Protein AF-A0A455UHF4-F1 (afdb_monomer)

Solvent-accessible surface area (backbone atoms only — not comparable to full-atom values): 24591 Å² total; per-residue (Å²): 132,86,75,81,77,56,75,70,40,71,43,61,43,70,38,86,87,79,68,43,75,38,44,49,63,77,21,54,26,53,55,64,52,54,80,26,35,18,30,43,71,61,86,74,72,63,78,77,86,56,79,84,69,34,61,63,68,74,57,66,48,23,40,36,37,40,55,44,65,62,45,60,6,33,71,32,46,48,72,47,43,69,57,44,44,71,47,51,46,34,25,40,30,34,44,32,46,22,26,33,54,59,77,41,60,72,22,78,44,19,40,22,76,48,11,48,25,54,75,34,39,53,67,60,44,47,41,49,31,44,42,52,30,48,74,63,64,27,34,38,30,39,36,41,72,81,42,65,50,19,93,51,76,57,60,55,64,80,81,43,45,76,49,38,34,92,93,44,74,51,102,74,40,68,28,67,24,62,86,38,69,68,49,43,48,53,55,43,52,42,55,46,42,44,43,66,73,55,56,36,26,26,41,34,36,43,52,50,61,68,38,81,60,61,67,52,59,51,53,42,31,45,51,51,59,73,68,49,60,86,78,45,39,71,43,34,32,36,32,42,89,51,37,62,41,88,57,55,35,91,76,44,27,45,22,28,52,33,61,58,52,24,42,26,49,46,32,74,57,58,67,57,52,66,81,79,32,46,74,31,58,75,59,28,68,64,40,46,53,40,20,77,72,23,56,55,60,45,46,52,43,70,44,93,84,74,44,72,32,26,34,76,32,63,86,58,61,54,57,37,28,33,36,38,90,44,45,70,59,77,18,21,75,38,78,75,2,57,33,65,70,73,63,36,55,75,66,60,49,49,53,50,51,51,51,49,50,64,38,77,37,27,31,37,41,28,73,46,54,55,31,51,44,74,58,28,37,47,61,30,37,36,62,58,75,72,58,38,49,51,52,43,52,50,59,44,55,73,41,44,84,38,86,86,25,65,49,70,72,49,38,68,66,44,67,49,26,61,39,67,68,34,47,60,49,33,35,70,71,71,81,57,36,76,36,86,92,16,33,66,44,31,52,48,44,40,50,42,37,52,47,20,62,72,62,44,34,76,69,53,56,77,133

pLDDT: mean 93.7, std 8.87, range [32.31, 98.94]

Nearest PDB structures (foldseek):
  3m07-assembly1_A  TM=9.637E-01  e=1.234E-58  Salmonella enterica subsp. enterica serovar Typhimurium str. LT2
  2by3-assembly1_A  TM=9.388E-01  e=5.970E-48  Deinococcus radiodurans R1 = ATCC 13939 = DSM 20539
  2bhz-assembly1_A  TM=9.294E-01  e=3.246E-46  Deinococcus radiodurans R1 = ATCC 13939 = DSM 20539
  8zqa-assembly1_A  TM=7.742E-01  e=1.595E-21  Rhodothermus profundi
  5e70-assembly2_B  TM=6.806E-01  e=4.808E-19  Escherichia coli O139:H28 str. E24377A

InterPro domains:
  IPR006047 Glycosyl hydrolase family 13, catalytic domain [PF00128] (70-155)
  IPR006047 Glycosyl hydrolase family 13, catalytic domain [SM00642] (40-396)
  IPR012768 Malto-oligosyltrehalose trehalohydrolase [TIGR02402] (11-460)
  IPR017853 Glycoside hydrolase superfamily [SSF51445] (40-455)
  IPR044901 Malto-oligosyltrehalose trehalohydrolase, E-set domain superfamily [G3DSA:1.10.10.760] (381-425)

Organism: NCBI:txid115553

Radius of gyration: 21.78 Å; Cα contacts (8 Å, |Δi|>4): 886; chains: 1; bounding box: 56×55×64 Å

Sequence (463 aa):
MVMALAIATVYSMRDDERGSLVPDPAARAQAGDIDGPSVVIDPNRYVWKNPTWQGRPWHETVLYELHAGALGGFKGVRQHLPYLAELGVTAIELMPVSEFPGARNWGYDGVLPYAVEASYGSPDEMKELIDEAHSHGLMVFLDVVYNHFGPDGNYLANYAGAFFREDLVTPWGPSIDFRQPMVRRYFIDNALMWLEEYRLDGLRFDAVHAISEKDFLIELAETIRARIAPERHIHLVLENEGNTASLLSTDQFTAQWNDDWHNVMHVLLTGEQEGYYSDFVDNATPRLARCLSEGFIFQGDTSRHGHSRGEPSAHLPPTAFVAFLQNHDQTGNRALGERLSVLTDAESLAAATVLLLLSPMVPLLFMGEEWGSKRPFLFFTEHNEELAQAVREGRRAEFADFSAFLDEKSREQIPDPNALTTFEASIPDFDVRETSSYAACLARYRTLLKLRHRHIVPRLKAP

Foldseek 3Di:
DPPPDDFFDFAFDALPVVRDTAEDLQAQAADDALRGTGGHHDLPPADFPCPVQQADDLLQAAEEEDELLLLQALVSLLVCLVVCLLLQGQEYEYQAQAGAGDQDASNLQHRRLNYGHVNRHHPNSLLVSQSSNSVSNHAYEYEGELFAHHPPSHCCCSRPVVQFDPVDADPRGTTGPPVDPVNLVSVLVSLCCCCPSSVHQEYEYPACQSVPPVVSQVCSQQSNLVPDDPSRRYAYEYEYQQQELVQDDPSGHPAYEAVLLQLLLCCVFQVDCPDQNVQCNPPSVVLNVCCLQFPHSQAQDQGPVRGRGHHGRNVDALQNYEHENDELCNQAVDLQQFHSLVRGDPVSVLVVLLCQLQRSYHYYHYPPVQLSFGQGAYRADADDPVVLVVVLVVSLVVCCPPPQNVDPVSSVPRDRRNDPVNSNSNNTDPVCCCPPSRVVSNVSSSVSSVCCSVPNSVVSDDD

Structure (mmCIF, N/CA/C/O backbone):
data_AF-A0A455UHF4-F1
#
_entry.id   AF-A0A455UHF4-F1
#
loop_
_atom_site.group_PDB
_atom_site.id
_atom_site.type_symbol
_atom_site.label_atom_id
_atom_site.label_alt_id
_atom_site.label_comp_id
_atom_site.label_asym_id
_atom_site.label_entity_id
_atom_site.label_seq_id
_atom_site.pdbx_PDB_ins_code
_atom_site.Cartn_x
_atom_site.Cartn_y
_atom_site.Cartn_z
_atom_site.occupancy
_atom_site.B_iso_or_equiv
_atom_site.auth_seq_id
_atom_site.auth_comp_id
_atom_site.auth_asym_id
_atom_site.auth_atom_id
_atom_site.pdbx_PDB_model_num
ATOM 1 N N . MET A 1 1 ? -26.431 0.677 35.133 1.00 33.56 1 MET A N 1
ATOM 2 C CA . MET A 1 1 ? -27.269 -0.029 34.145 1.00 33.56 1 MET A CA 1
ATOM 3 C C . MET A 1 1 ? -26.642 0.262 32.795 1.00 33.56 1 MET A C 1
ATOM 5 O O . MET A 1 1 ? -26.792 1.373 32.314 1.00 33.56 1 MET A O 1
ATOM 9 N N . VAL A 1 2 ? -25.810 -0.644 32.277 1.00 32.31 2 VAL A N 1
ATOM 10 C CA . VAL A 1 2 ? -25.201 -0.463 30.951 1.00 32.31 2 VAL A CA 1
ATOM 11 C C . VAL A 1 2 ? -26.336 -0.660 29.951 1.00 32.31 2 VAL A C 1
ATOM 13 O O . VAL A 1 2 ? -26.818 -1.778 29.791 1.00 32.31 2 VAL A O 1
ATOM 16 N N . MET A 1 3 ? -26.864 0.429 29.388 1.00 39.41 3 MET A N 1
ATOM 17 C CA . MET A 1 3 ? -27.763 0.319 28.242 1.00 39.41 3 MET A CA 1
ATOM 18 C C . MET A 1 3 ? -26.934 -0.260 27.102 1.00 39.41 3 MET A C 1
ATOM 20 O O . MET A 1 3 ? -25.978 0.370 26.663 1.00 39.41 3 MET A O 1
ATOM 24 N N . ALA A 1 4 ? -27.274 -1.466 26.652 1.00 51.09 4 ALA A N 1
ATOM 25 C CA . ALA A 1 4 ? -26.775 -1.960 25.381 1.00 51.09 4 ALA A CA 1
ATOM 26 C C . ALA A 1 4 ? -27.299 -1.009 24.294 1.00 51.09 4 ALA A C 1
ATOM 28 O O . ALA A 1 4 ? -28.510 -0.928 24.078 1.00 51.09 4 ALA A O 1
ATOM 29 N N . LEU A 1 5 ? -26.406 -0.229 23.682 1.00 57.22 5 LEU A N 1
ATOM 30 C CA . LEU A 1 5 ? -26.733 0.551 22.492 1.00 57.22 5 LEU A CA 1
ATOM 31 C C . LEU A 1 5 ? -27.102 -0.430 21.374 1.00 57.22 5 LEU A C 1
ATOM 33 O O . LEU A 1 5 ? -26.476 -1.481 21.232 1.00 57.22 5 LEU A O 1
ATOM 37 N N . ALA A 1 6 ? -28.146 -0.116 20.611 1.00 66.00 6 ALA A N 1
ATOM 38 C CA . ALA A 1 6 ? -28.532 -0.940 19.475 1.00 66.00 6 ALA A CA 1
ATOM 39 C C . ALA A 1 6 ? -27.465 -0.846 18.370 1.00 66.00 6 ALA A C 1
ATOM 41 O O . ALA A 1 6 ? -26.819 0.191 18.205 1.00 66.00 6 ALA A O 1
ATOM 42 N N . ILE A 1 7 ? -27.299 -1.909 17.588 1.00 69.00 7 ILE A N 1
ATOM 43 C CA . ILE A 1 7 ? -26.451 -1.897 16.387 1.00 69.00 7 ILE A CA 1
ATOM 44 C C . ILE A 1 7 ? -26.927 -0.779 15.450 1.00 69.00 7 ILE A C 1
ATOM 46 O O . ILE A 1 7 ? -28.131 -0.530 15.357 1.00 69.00 7 ILE A O 1
ATOM 50 N N . ALA A 1 8 ? -25.989 -0.114 14.772 1.00 75.00 8 ALA A N 1
ATOM 51 C CA . ALA A 1 8 ? -26.231 1.055 13.925 1.00 75.00 8 ALA A CA 1
ATOM 52 C C . ALA A 1 8 ? -26.747 2.301 14.673 1.00 75.00 8 ALA A C 1
ATOM 54 O O . ALA A 1 8 ? -27.220 3.248 14.046 1.00 75.00 8 ALA A O 1
ATOM 55 N N . THR A 1 9 ? -26.638 2.337 16.008 1.00 87.12 9 THR A N 1
ATOM 56 C CA . THR A 1 9 ? -26.816 3.593 16.747 1.00 87.12 9 THR A CA 1
ATOM 57 C C . THR A 1 9 ? -25.676 4.543 16.394 1.00 87.12 9 THR A C 1
ATOM 59 O O . THR A 1 9 ? -24.507 4.162 16.460 1.00 87.12 9 THR A O 1
ATOM 62 N N . VAL A 1 10 ? -26.032 5.776 16.040 1.00 91.75 10 VAL A N 1
ATOM 63 C CA . VAL A 1 10 ? -25.085 6.873 15.826 1.00 91.75 10 VAL A CA 1
ATOM 64 C C . VAL A 1 10 ? -24.741 7.549 17.153 1.00 91.75 10 VAL A C 1
ATOM 66 O O . VAL A 1 10 ? -25.619 7.738 18.001 1.00 91.75 10 VAL A O 1
ATOM 69 N N . TYR A 1 11 ? -23.477 7.911 17.346 1.00 93.38 11 TYR A N 1
ATOM 70 C CA . TYR A 1 11 ? -22.990 8.596 18.541 1.00 93.38 11 TYR A CA 1
ATOM 71 C C . TYR A 1 11 ? -21.862 9.574 18.206 1.00 93.38 11 TYR A C 1
ATOM 73 O O . TYR A 1 11 ? -21.177 9.438 17.201 1.00 93.38 11 TYR A O 1
ATOM 81 N N . SER A 1 12 ? -21.655 10.556 19.077 1.00 91.69 12 SER A N 1
ATOM 82 C CA . SER A 1 12 ? -20.501 11.456 19.027 1.00 91.69 12 SER A CA 1
ATOM 83 C C . SER A 1 12 ? -19.966 11.628 20.440 1.00 91.69 12 SER A C 1
ATOM 85 O O . SER A 1 12 ? -20.729 11.566 21.411 1.00 91.69 12 SER A O 1
ATOM 87 N N . MET A 1 13 ? -18.667 11.868 20.563 1.00 89.00 13 MET A N 1
ATOM 88 C CA . MET A 1 13 ? -18.069 12.296 21.821 1.00 89.00 13 MET A CA 1
ATOM 89 C C . MET A 1 13 ? -18.261 13.804 21.991 1.00 89.00 13 MET A C 1
ATOM 91 O O . MET A 1 13 ? -18.453 14.533 21.018 1.00 89.00 13 MET A O 1
ATOM 95 N N . ARG A 1 14 ? -18.234 14.283 23.235 1.00 85.88 14 ARG A N 1
ATOM 96 C CA . ARG A 1 14 ? -18.214 15.715 23.535 1.00 85.88 14 ARG A CA 1
ATOM 97 C C . ARG A 1 14 ? -16.791 16.097 23.914 1.00 85.88 14 ARG A C 1
ATOM 99 O O . ARG A 1 14 ? -16.235 15.510 24.833 1.00 85.88 14 ARG A O 1
ATOM 106 N N . ASP A 1 15 ? -16.238 17.073 23.209 1.00 82.38 15 ASP A N 1
ATOM 107 C CA . ASP A 1 15 ? -15.027 17.769 23.628 1.00 82.38 15 ASP A CA 1
ATOM 108 C C . ASP A 1 15 ? -15.392 18.645 24.836 1.00 82.38 15 ASP A C 1
ATOM 110 O O . ASP A 1 15 ? -16.191 19.576 24.712 1.00 82.38 15 ASP A O 1
ATOM 114 N N . ASP A 1 16 ? -14.881 18.306 26.020 1.00 76.25 16 ASP A N 1
ATOM 115 C CA . ASP A 1 16 ? -15.231 18.999 27.264 1.00 76.25 16 ASP A CA 1
ATOM 116 C C . ASP A 1 16 ? -14.685 20.436 27.317 1.00 76.25 16 ASP A C 1
ATOM 118 O O . ASP A 1 16 ? -15.274 21.288 27.988 1.00 76.25 16 ASP A O 1
ATOM 122 N N . GLU A 1 17 ? -13.600 20.735 26.595 1.00 76.44 17 GLU A N 1
ATOM 123 C CA . GLU A 1 17 ? -12.999 22.071 26.565 1.00 76.44 17 GLU A CA 1
ATOM 124 C C . GLU A 1 17 ? -13.716 22.989 25.575 1.00 76.44 17 GLU A C 1
ATOM 126 O O . GLU A 1 17 ? -14.029 24.140 25.894 1.00 76.44 17 GLU A O 1
ATOM 131 N N . ARG A 1 18 ? -14.003 22.489 24.368 1.00 79.31 18 ARG A N 1
ATOM 132 C CA . ARG A 1 18 ? -14.620 23.284 23.291 1.00 79.31 18 ARG A CA 1
ATOM 133 C C . ARG A 1 18 ? -16.142 23.173 23.249 1.00 79.31 18 ARG A C 1
ATOM 135 O O . ARG A 1 18 ? -16.806 23.992 22.616 1.00 79.31 18 ARG A O 1
ATOM 142 N N . GLY A 1 19 ? -16.717 22.168 23.905 1.00 81.56 19 GLY A N 1
ATOM 143 C CA . GLY A 1 19 ? -18.151 21.870 23.911 1.00 81.56 19 GLY A CA 1
ATOM 144 C C . GLY A 1 19 ? -18.691 21.292 22.597 1.00 81.56 19 GLY A C 1
ATOM 145 O O . GLY A 1 19 ? -19.886 20.972 22.534 1.00 81.56 19 GLY A O 1
ATOM 146 N N . SER A 1 20 ? -17.846 21.159 21.570 1.00 86.75 20 SER A N 1
ATOM 147 C CA . SER A 1 20 ? -18.175 20.596 20.260 1.00 86.75 20 SER A CA 1
ATOM 148 C C . SER A 1 20 ? -18.386 19.085 20.327 1.00 86.75 20 SER A C 1
ATOM 150 O O . SER A 1 20 ? -17.889 18.400 21.222 1.00 86.75 20 SER A O 1
ATOM 152 N N . LEU A 1 21 ? -19.158 18.565 19.374 1.00 90.81 21 LEU A N 1
ATOM 153 C CA . LEU A 1 21 ? -19.259 17.129 19.148 1.00 90.81 21 LEU A CA 1
ATOM 154 C C . LEU A 1 21 ? -18.143 16.710 18.194 1.00 90.81 21 LEU A C 1
ATOM 156 O O . LEU A 1 21 ? -17.906 17.408 17.213 1.00 90.81 21 LEU A O 1
ATOM 160 N N . VAL A 1 22 ? -17.475 15.604 18.503 1.00 92.00 22 VAL A N 1
ATOM 161 C CA . VAL A 1 22 ? -16.365 15.056 17.715 1.00 92.00 22 VAL A CA 1
ATOM 162 C C . VAL A 1 22 ? -16.565 13.551 17.500 1.00 92.00 22 VAL A C 1
ATOM 164 O O . VAL A 1 22 ? -17.215 12.900 18.335 1.00 92.00 22 VAL A O 1
ATOM 167 N N . PRO A 1 23 ? -16.041 12.979 16.403 1.00 93.62 23 PRO A N 1
ATOM 168 C CA . PRO A 1 23 ? -16.052 11.537 16.188 1.00 93.62 23 PRO A CA 1
ATOM 169 C C . PRO A 1 23 ? -15.206 10.805 17.239 1.00 93.62 23 PRO A C 1
ATOM 171 O O . PRO A 1 23 ? -14.285 11.370 17.833 1.00 93.62 23 PRO A O 1
ATOM 174 N N . ASP A 1 24 ? -15.518 9.530 17.464 1.00 94.56 24 ASP A N 1
ATOM 175 C CA . ASP A 1 24 ? -14.659 8.624 18.227 1.00 94.56 24 ASP A CA 1
ATOM 176 C C . ASP A 1 24 ? -13.390 8.307 17.411 1.00 94.56 24 ASP A C 1
ATOM 178 O O . ASP A 1 24 ? -13.513 7.832 16.281 1.00 94.56 24 ASP A O 1
ATOM 182 N N . PRO A 1 25 ? -12.173 8.534 17.940 1.00 93.75 25 PRO A N 1
ATOM 183 C CA . PRO A 1 25 ? -10.929 8.254 17.222 1.00 93.75 25 PRO A CA 1
ATOM 184 C C . PRO A 1 25 ? -10.786 6.763 16.888 1.00 93.75 25 PRO A C 1
ATOM 186 O O . PRO A 1 25 ? -10.189 6.401 15.879 1.00 93.75 25 PRO A O 1
ATOM 189 N N . ALA A 1 26 ? -11.388 5.891 17.703 1.00 95.56 26 ALA A N 1
ATOM 190 C CA . ALA A 1 26 ? -11.447 4.450 17.495 1.00 95.56 26 ALA A CA 1
ATOM 191 C C . ALA A 1 26 ? -12.802 3.989 16.916 1.00 95.56 26 ALA A C 1
ATOM 193 O O . ALA A 1 26 ? -13.182 2.823 17.083 1.00 95.56 26 ALA A O 1
ATOM 194 N N . ALA A 1 27 ? -13.546 4.884 16.249 1.00 95.81 27 ALA A N 1
ATOM 195 C CA . ALA A 1 27 ? -14.805 4.551 15.589 1.00 95.81 27 ALA A CA 1
ATOM 196 C C . ALA A 1 27 ? -14.632 3.374 14.625 1.00 95.81 27 ALA A C 1
ATOM 198 O O . ALA A 1 27 ? -13.656 3.299 13.887 1.00 95.81 27 ALA A O 1
ATOM 199 N N . ARG A 1 28 ? -15.617 2.471 14.588 1.00 96.50 28 ARG A N 1
ATOM 200 C CA . ARG A 1 28 ? -15.624 1.345 13.636 1.00 96.50 28 ARG A CA 1
ATOM 201 C C . ARG A 1 28 ? -16.236 1.690 12.277 1.00 96.50 28 ARG A C 1
ATOM 203 O O . ARG A 1 28 ? -16.101 0.905 11.344 1.00 96.50 28 ARG A O 1
ATOM 210 N N . ALA A 1 29 ? -16.941 2.814 12.191 1.00 96.88 29 ALA A N 1
ATOM 211 C CA . ALA A 1 29 ? -17.489 3.404 10.972 1.00 96.88 29 ALA A CA 1
ATOM 212 C C . ALA A 1 29 ? -18.003 4.821 11.271 1.00 96.88 29 ALA A C 1
ATOM 214 O O . ALA A 1 29 ? -18.345 5.121 12.423 1.00 96.88 29 ALA A O 1
ATOM 215 N N . GLN A 1 30 ? -18.125 5.645 10.231 1.00 95.88 30 GLN A N 1
ATOM 216 C CA . GLN A 1 30 ? -18.755 6.963 10.282 1.00 95.88 30 GLN A CA 1
ATOM 217 C C . GLN A 1 30 ? -20.118 6.981 9.581 1.00 95.88 30 GLN A C 1
ATOM 219 O O . GLN A 1 30 ? -20.386 6.221 8.648 1.00 95.88 30 GLN A O 1
ATOM 224 N N . ALA A 1 31 ? -21.022 7.827 10.076 1.00 93.19 31 ALA A N 1
ATOM 225 C CA . ALA A 1 31 ? -22.279 8.151 9.417 1.00 93.19 31 ALA A CA 1
ATOM 226 C C . ALA A 1 31 ? -22.108 9.445 8.614 1.00 93.19 31 ALA A C 1
ATOM 228 O O . ALA A 1 31 ? -22.382 10.536 9.116 1.00 93.19 31 ALA A O 1
ATOM 229 N N . GLY A 1 32 ? -21.707 9.305 7.353 1.00 90.06 32 GLY A N 1
ATOM 230 C CA . GLY A 1 32 ? -21.346 10.430 6.494 1.00 90.06 32 GLY A CA 1
ATOM 231 C C . GLY A 1 32 ? -19.836 10.489 6.318 1.00 90.06 32 GLY A C 1
ATOM 232 O O . GLY A 1 32 ? -19.229 9.441 6.152 1.00 90.06 32 GLY A O 1
ATOM 233 N N . ASP A 1 33 ? -19.298 11.703 6.329 1.00 91.19 33 ASP A N 1
ATOM 234 C CA . ASP A 1 33 ? -17.864 12.006 6.225 1.00 91.19 33 ASP A CA 1
ATOM 235 C C . ASP A 1 33 ? -17.240 12.104 7.633 1.00 91.19 33 ASP A C 1
ATOM 237 O O . ASP A 1 33 ? -17.921 11.908 8.648 1.00 91.19 33 ASP A O 1
ATOM 241 N N . ILE A 1 34 ? -15.971 12.483 7.700 1.00 89.69 34 ILE A N 1
ATOM 242 C CA . ILE A 1 34 ? -15.114 12.429 8.877 1.00 89.69 34 ILE A CA 1
ATOM 243 C C . ILE A 1 34 ? -15.636 13.167 10.123 1.00 89.69 34 ILE A C 1
ATOM 245 O O . ILE A 1 34 ? -15.472 12.688 11.246 1.00 89.69 34 ILE A O 1
ATOM 249 N N . ASP A 1 35 ? -16.317 14.301 9.942 1.00 89.81 35 ASP A N 1
ATOM 250 C CA . ASP A 1 35 ? -16.914 15.095 11.032 1.00 89.81 35 ASP A CA 1
ATOM 251 C C . ASP A 1 35 ? -18.269 14.547 11.513 1.00 89.81 35 ASP A C 1
ATOM 253 O O . ASP A 1 35 ? -18.911 15.099 12.417 1.00 89.81 35 ASP A O 1
ATOM 257 N N . GLY A 1 36 ? -18.747 13.485 10.868 1.00 91.38 36 GLY A N 1
ATOM 258 C CA . GLY A 1 36 ? -20.008 12.839 11.162 1.00 91.38 36 GLY A CA 1
ATOM 259 C C . GLY A 1 36 ? -20.035 12.137 12.526 1.00 91.38 36 GLY A C 1
ATOM 260 O O . GLY A 1 36 ? -19.036 12.006 13.237 1.00 91.38 36 GLY A O 1
ATOM 261 N N . PRO A 1 37 ? -21.223 11.679 12.949 1.00 94.19 37 PRO A N 1
ATOM 262 C CA . PRO A 1 37 ? -21.343 10.777 14.081 1.00 94.19 37 PRO A CA 1
ATOM 263 C C . PRO A 1 37 ? -20.761 9.394 13.768 1.00 94.19 37 PRO A C 1
ATOM 265 O O . PRO A 1 37 ? -21.067 8.790 12.741 1.00 94.19 37 PRO A O 1
ATOM 268 N N . SER A 1 38 ? -20.050 8.827 14.733 1.00 96.94 38 SER A N 1
ATOM 269 C CA . SER A 1 38 ? -19.597 7.441 14.714 1.00 96.94 38 SER A CA 1
ATOM 270 C C . SER A 1 38 ? -20.766 6.458 14.795 1.00 96.94 38 SER A C 1
ATOM 272 O O . SER A 1 38 ? -21.815 6.743 15.380 1.00 96.94 38 SER A O 1
ATOM 274 N N . VAL A 1 39 ? -20.584 5.262 14.238 1.00 96.06 39 VAL A N 1
ATOM 275 C CA . VAL A 1 39 ? -21.607 4.209 14.192 1.00 96.06 39 VAL A CA 1
ATOM 276 C C . VAL A 1 39 ? -21.183 3.016 15.043 1.00 96.06 39 VAL A C 1
ATOM 278 O O . VAL A 1 39 ? -20.081 2.488 14.904 1.00 96.06 39 VAL A O 1
ATOM 281 N N . VAL A 1 40 ? -22.086 2.535 15.902 1.00 95.38 40 VAL A N 1
ATOM 282 C CA . VAL A 1 40 ? -21.891 1.269 16.624 1.00 95.38 40 VAL A CA 1
ATOM 283 C C . VAL A 1 40 ? -22.020 0.093 15.650 1.00 95.38 40 VAL A C 1
ATOM 285 O O . VAL A 1 40 ? -23.111 -0.185 15.138 1.00 95.38 40 VAL A O 1
ATOM 288 N N . ILE A 1 41 ? -20.917 -0.624 15.433 1.00 94.81 41 ILE A N 1
ATOM 289 C CA . ILE A 1 41 ? -20.837 -1.814 14.575 1.00 94.81 41 ILE A CA 1
ATOM 290 C C . ILE A 1 41 ? -20.841 -3.086 15.429 1.00 94.81 41 ILE A C 1
ATOM 292 O O . ILE A 1 41 ? -20.127 -3.175 16.426 1.00 94.81 41 ILE A O 1
ATOM 296 N N . ASP A 1 42 ? -21.634 -4.082 15.025 1.00 93.31 42 ASP A N 1
ATOM 297 C CA . ASP A 1 42 ? -21.502 -5.445 15.546 1.00 93.31 42 ASP A CA 1
ATOM 298 C C . ASP A 1 42 ? -20.453 -6.202 14.720 1.00 93.31 42 ASP A C 1
ATOM 300 O O . ASP A 1 42 ? -20.700 -6.484 13.542 1.00 93.31 42 ASP A O 1
ATOM 304 N N . PRO A 1 43 ? -19.298 -6.557 15.310 1.00 92.12 43 PRO A N 1
ATOM 305 C CA . PRO A 1 43 ? -18.221 -7.222 14.586 1.00 92.12 43 PRO A CA 1
ATOM 306 C C . PRO A 1 43 ? -18.624 -8.604 14.046 1.00 92.12 43 PRO A C 1
ATOM 308 O O . PRO A 1 43 ? -18.051 -9.051 13.050 1.00 92.12 43 PRO A O 1
ATOM 311 N N . ASN A 1 44 ? -19.631 -9.252 14.649 1.00 93.06 44 ASN A N 1
ATOM 312 C CA . ASN A 1 44 ? -20.092 -10.601 14.305 1.00 93.06 44 ASN A CA 1
ATOM 313 C C . ASN A 1 44 ? -21.289 -10.619 13.345 1.00 93.06 44 ASN A C 1
ATOM 315 O O . ASN A 1 44 ? -21.817 -11.692 13.046 1.00 93.06 44 ASN A O 1
ATOM 319 N N . ARG A 1 45 ? -21.741 -9.451 12.870 1.00 94.12 45 ARG A N 1
ATOM 320 C CA . ARG A 1 45 ? -22.882 -9.349 11.953 1.00 94.12 45 ARG A CA 1
ATOM 321 C C . ARG A 1 45 ? -22.616 -10.061 10.625 1.00 94.12 45 ARG A C 1
ATOM 323 O O . ARG A 1 45 ? -23.501 -10.749 10.115 1.00 94.12 45 ARG A O 1
ATOM 330 N N . TYR A 1 46 ? -21.419 -9.889 10.066 1.00 97.38 46 TYR A N 1
ATOM 331 C CA . TYR A 1 46 ? -21.016 -10.567 8.839 1.00 97.38 46 TYR A CA 1
ATOM 332 C C . TYR A 1 46 ? -20.707 -12.045 9.103 1.00 97.38 46 TYR A C 1
ATOM 334 O O . TYR A 1 46 ? -19.882 -12.383 9.955 1.00 97.38 46 TYR A O 1
ATOM 342 N N . VAL A 1 47 ? -21.338 -12.938 8.337 1.00 97.69 47 VAL A N 1
ATOM 343 C CA . VAL A 1 47 ? -21.108 -14.385 8.432 1.00 97.69 47 VAL A CA 1
ATOM 344 C C . VAL A 1 47 ? -20.140 -14.826 7.339 1.00 97.69 47 VAL A C 1
ATOM 346 O O . VAL A 1 47 ? -20.512 -14.932 6.171 1.00 97.69 47 VAL A O 1
ATOM 349 N N . TRP A 1 48 ? -18.906 -15.127 7.743 1.00 98.12 48 TRP A N 1
ATOM 350 C CA . TRP A 1 48 ? -17.840 -15.604 6.863 1.00 98.12 48 TRP A CA 1
ATOM 351 C C . TRP A 1 48 ? -18.189 -16.922 6.158 1.00 98.12 48 TRP A C 1
ATOM 353 O O . TRP A 1 48 ? -18.575 -17.904 6.797 1.00 98.12 48 TRP A O 1
ATOM 363 N N . LYS A 1 49 ? -17.986 -16.963 4.839 1.00 98.38 49 LYS A N 1
ATOM 364 C CA . LYS A 1 49 ? -18.249 -18.119 3.968 1.00 98.38 49 LYS A CA 1
ATOM 365 C C . LYS A 1 49 ? -17.029 -19.027 3.826 1.00 98.38 49 LYS A C 1
ATOM 367 O O . LYS A 1 49 ? -17.200 -20.218 3.577 1.00 98.38 49 LYS A O 1
ATOM 372 N N . ASN A 1 50 ? -15.820 -18.504 4.053 1.00 97.81 50 ASN A N 1
ATOM 373 C CA . ASN A 1 50 ? -14.562 -19.256 4.012 1.00 97.81 50 ASN A CA 1
ATOM 374 C C . ASN A 1 50 ? -13.907 -19.348 5.411 1.00 97.81 50 ASN A C 1
ATOM 376 O O . ASN A 1 50 ? -12.841 -18.773 5.661 1.00 97.81 50 ASN A O 1
ATOM 380 N N . PRO A 1 51 ? -14.517 -20.053 6.385 1.00 95.00 51 PRO A N 1
ATOM 381 C CA . PRO A 1 51 ? -14.004 -20.112 7.758 1.00 95.00 51 PRO A CA 1
ATOM 382 C C . PRO A 1 51 ? -12.721 -20.945 7.893 1.00 95.00 51 PRO A C 1
ATOM 384 O O . PRO A 1 51 ? -11.980 -20.771 8.851 1.00 95.00 51 PRO A O 1
ATOM 387 N N . THR A 1 52 ? -12.436 -21.834 6.937 1.00 96.19 52 THR A N 1
ATOM 388 C CA . THR A 1 52 ? -11.241 -22.697 6.944 1.00 96.19 52 THR A CA 1
ATOM 389 C C . THR A 1 52 ? -10.026 -22.063 6.270 1.00 96.19 52 THR A C 1
ATOM 391 O O . THR A 1 52 ? -8.986 -22.710 6.179 1.00 96.19 52 THR A O 1
ATOM 394 N N . TRP A 1 53 ? -10.150 -20.838 5.750 1.00 97.81 53 TRP A N 1
ATOM 395 C CA . TRP A 1 53 ? -9.023 -20.119 5.163 1.00 97.81 53 TRP A CA 1
ATOM 396 C C . TRP A 1 53 ? -7.946 -19.832 6.216 1.00 97.81 53 TRP A C 1
ATOM 398 O O . TRP A 1 53 ? -8.242 -19.317 7.296 1.00 97.81 53 TRP A O 1
ATOM 408 N N . GLN A 1 54 ? -6.700 -20.161 5.875 1.00 97.62 54 GLN A N 1
ATOM 409 C CA . GLN A 1 54 ? -5.526 -20.047 6.745 1.00 97.62 54 GLN A CA 1
ATOM 410 C C . GLN A 1 54 ? -4.454 -19.100 6.181 1.00 97.62 54 GLN A C 1
ATOM 412 O O . GLN A 1 54 ? -3.398 -18.944 6.787 1.00 97.62 54 GLN A O 1
ATOM 417 N N . GLY A 1 55 ? -4.705 -18.441 5.049 1.00 97.44 55 GLY A N 1
ATOM 418 C CA . GLY A 1 55 ? -3.674 -17.723 4.300 1.00 97.44 55 GLY A CA 1
ATOM 419 C C . GLY A 1 55 ? -2.814 -18.663 3.451 1.00 97.44 55 GLY A C 1
ATOM 420 O O . GLY A 1 55 ? -3.092 -19.859 3.327 1.00 97.44 55 GLY A O 1
ATOM 421 N N . ARG A 1 56 ? -1.747 -18.118 2.859 1.00 97.44 56 ARG A N 1
ATOM 422 C CA . ARG A 1 56 ? -0.771 -18.876 2.059 1.00 97.44 56 ARG A CA 1
ATOM 423 C C . ARG A 1 56 ? 0.637 -18.738 2.635 1.00 97.44 56 ARG A C 1
ATOM 425 O O . ARG A 1 56 ? 0.939 -17.712 3.246 1.00 97.44 56 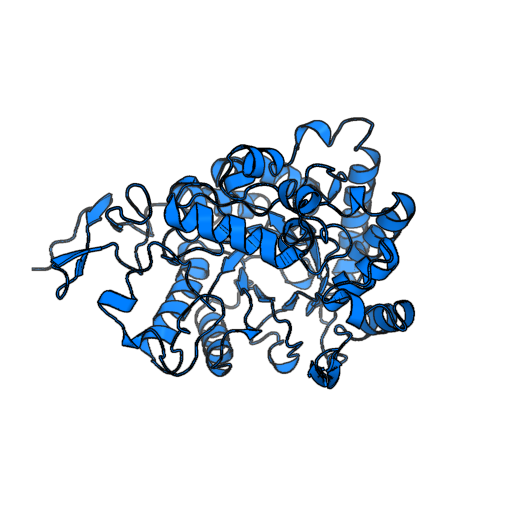ARG A O 1
ATOM 432 N N . PRO A 1 57 ? 1.531 -19.713 2.403 1.00 96.94 57 PRO A N 1
ATOM 433 C CA . PRO A 1 57 ? 2.943 -19.554 2.723 1.00 96.94 57 PRO A CA 1
ATOM 434 C C . PRO A 1 57 ? 3.565 -18.348 2.003 1.00 96.94 57 PRO A C 1
ATOM 436 O O . PRO A 1 57 ? 3.342 -18.150 0.810 1.00 96.94 57 PRO A O 1
ATOM 439 N N . TRP A 1 58 ? 4.411 -17.588 2.706 1.00 97.56 58 TRP A N 1
ATOM 440 C CA . TRP A 1 58 ? 4.986 -16.332 2.200 1.00 97.56 58 TRP A CA 1
ATOM 441 C C . TRP A 1 58 ? 5.779 -16.475 0.891 1.00 97.56 58 TRP A C 1
ATOM 443 O O . TRP A 1 58 ? 5.737 -15.614 0.020 1.00 97.56 58 TRP A O 1
ATOM 453 N N . HIS A 1 59 ? 6.490 -17.588 0.711 1.00 97.06 59 HIS A N 1
ATOM 454 C CA . HIS A 1 59 ? 7.318 -17.811 -0.478 1.00 97.06 59 HIS A CA 1
ATOM 455 C C . HIS A 1 59 ? 6.505 -17.987 -1.780 1.00 97.06 59 HIS A C 1
ATOM 457 O O . HIS A 1 59 ? 7.094 -18.025 -2.861 1.00 97.06 59 HIS A O 1
ATOM 463 N N . GLU A 1 60 ? 5.175 -18.121 -1.697 1.00 97.69 60 GLU A N 1
ATOM 464 C CA . GLU A 1 60 ? 4.277 -18.147 -2.860 1.00 97.69 60 GLU A CA 1
ATOM 465 C C . GLU A 1 60 ? 3.841 -16.746 -3.314 1.00 97.69 60 GLU A C 1
ATOM 467 O O . GLU A 1 60 ? 3.243 -16.623 -4.383 1.00 97.69 60 GLU A O 1
ATOM 472 N N . THR A 1 61 ? 4.128 -15.705 -2.524 1.00 98.69 61 THR A N 1
ATOM 473 C CA . THR A 1 61 ? 3.552 -14.374 -2.707 1.00 98.69 61 THR A CA 1
ATOM 474 C C . THR A 1 61 ? 3.937 -13.730 -4.045 1.00 98.69 61 THR A C 1
ATOM 476 O O . THR A 1 61 ? 5.106 -13.664 -4.439 1.00 98.69 61 THR A O 1
ATOM 479 N N . VAL A 1 62 ? 2.911 -13.209 -4.714 1.00 98.88 62 VAL A N 1
ATOM 480 C CA . VAL A 1 62 ? 2.946 -12.189 -5.763 1.00 98.88 62 VAL A CA 1
ATOM 481 C C . VAL A 1 62 ? 1.907 -11.142 -5.364 1.00 98.88 62 VAL A C 1
ATOM 483 O O . VAL A 1 62 ? 0.710 -11.457 -5.370 1.00 98.88 62 VAL A O 1
ATOM 486 N N . LEU A 1 63 ? 2.369 -9.948 -4.986 1.00 98.94 63 LEU A N 1
ATOM 487 C CA . LEU A 1 63 ? 1.527 -8.832 -4.550 1.00 98.94 63 LEU A CA 1
ATOM 488 C C . LEU A 1 63 ? 0.968 -8.081 -5.761 1.00 98.94 63 LEU A C 1
ATOM 490 O O . LEU A 1 63 ? 1.640 -7.926 -6.784 1.00 98.94 63 LEU A O 1
ATOM 494 N N . TYR A 1 64 ? -0.262 -7.604 -5.623 1.00 98.94 64 TYR A N 1
ATOM 495 C CA . TYR A 1 64 ? -0.910 -6.702 -6.562 1.00 98.94 64 TYR A CA 1
ATOM 496 C C . TYR A 1 64 ? -1.488 -5.524 -5.783 1.00 98.94 64 TYR A C 1
ATOM 498 O O . TYR A 1 64 ? -2.528 -5.653 -5.135 1.00 98.94 64 TYR A O 1
ATOM 506 N N . GLU A 1 65 ? -0.787 -4.400 -5.821 1.00 98.94 65 GLU A N 1
ATOM 507 C CA . GLU A 1 65 ? -1.194 -3.167 -5.165 1.00 98.94 65 GLU A CA 1
ATOM 508 C C . GLU A 1 65 ? -2.306 -2.476 -5.960 1.00 98.94 65 GLU A C 1
ATOM 510 O O . GLU A 1 65 ? -2.224 -2.317 -7.187 1.00 98.94 65 GLU A O 1
ATOM 515 N N . LEU A 1 66 ? -3.362 -2.062 -5.259 1.00 98.81 66 LEU A N 1
ATOM 516 C CA . LEU A 1 66 ? -4.507 -1.394 -5.860 1.00 98.81 66 LEU A CA 1
ATOM 517 C C . LEU A 1 66 ? -5.135 -0.343 -4.941 1.00 98.81 66 LEU A C 1
ATOM 519 O O . LEU A 1 66 ? -5.091 -0.435 -3.716 1.00 98.81 66 LEU A O 1
ATOM 523 N N . HIS A 1 67 ? -5.794 0.627 -5.571 1.00 98.81 67 HIS A N 1
ATOM 524 C CA . HIS A 1 67 ? -6.518 1.694 -4.895 1.00 98.81 67 HIS A CA 1
ATOM 525 C C . HIS A 1 67 ? -8.030 1.432 -4.937 1.00 98.81 67 HIS A C 1
ATOM 527 O O . HIS A 1 67 ? -8.636 1.455 -6.014 1.00 98.81 67 HIS A O 1
ATOM 533 N N . ALA A 1 68 ? -8.658 1.202 -3.779 1.00 98.62 68 ALA A N 1
ATOM 534 C CA . ALA A 1 68 ? -10.069 0.814 -3.708 1.00 98.62 68 ALA A CA 1
ATOM 535 C C . ALA A 1 68 ? -10.999 1.854 -4.357 1.00 98.62 68 ALA A C 1
ATOM 537 O O . ALA A 1 68 ? -11.816 1.494 -5.205 1.00 98.62 68 ALA A O 1
ATOM 538 N N . GLY A 1 69 ? -10.827 3.145 -4.053 1.00 98.19 69 GLY A N 1
ATOM 539 C CA . GLY A 1 69 ? -11.650 4.213 -4.631 1.00 98.19 69 GLY A CA 1
ATOM 540 C C . GLY A 1 69 ? -11.565 4.291 -6.159 1.00 98.19 69 GLY A C 1
ATOM 541 O O . GLY A 1 69 ? -12.580 4.441 -6.835 1.00 98.19 69 GLY A O 1
ATOM 542 N N . ALA A 1 70 ? -10.374 4.077 -6.727 1.00 98.12 70 ALA A N 1
ATOM 543 C CA . ALA A 1 70 ? -10.154 4.144 -8.177 1.00 98.12 70 ALA A CA 1
ATOM 544 C C . ALA A 1 70 ? -10.760 2.937 -8.906 1.00 98.12 70 ALA A C 1
ATOM 546 O O . ALA A 1 70 ? -11.024 3.011 -10.104 1.00 98.12 70 ALA A O 1
ATOM 547 N N . LEU A 1 71 ? -11.005 1.838 -8.187 1.00 98.25 71 LEU A N 1
ATOM 548 C CA . LEU A 1 71 ? -11.706 0.666 -8.701 1.00 98.25 71 LEU A CA 1
ATOM 549 C C . LEU A 1 71 ? -13.200 0.664 -8.357 1.00 98.25 71 LEU A C 1
ATOM 551 O O . LEU A 1 71 ? -13.869 -0.316 -8.659 1.00 98.25 71 LEU A O 1
ATOM 555 N N . GLY A 1 72 ? -13.745 1.741 -7.778 1.00 97.94 72 GLY A N 1
ATOM 556 C CA . GLY A 1 72 ? -15.168 1.848 -7.434 1.00 97.94 72 GLY A CA 1
ATOM 557 C C . GLY A 1 72 ? -15.532 1.258 -6.067 1.00 97.94 72 GLY A C 1
ATOM 558 O O . GLY A 1 72 ? -16.601 0.660 -5.919 1.00 97.94 72 GLY A O 1
ATOM 559 N N . GLY A 1 73 ? -14.638 1.391 -5.085 1.00 98.56 73 GLY A N 1
ATOM 560 C CA . GLY A 1 73 ? -14.820 0.915 -3.714 1.00 98.56 73 GLY A CA 1
ATOM 561 C C . GLY A 1 73 ? -14.675 -0.602 -3.576 1.00 98.56 73 GLY A C 1
ATOM 562 O O . GLY A 1 73 ? -14.298 -1.306 -4.519 1.00 98.56 73 GLY A O 1
ATOM 563 N N . PHE A 1 74 ? -15.013 -1.145 -2.405 1.00 98.81 74 PHE A N 1
ATOM 564 C CA . PHE A 1 74 ? -14.821 -2.571 -2.099 1.00 98.81 74 PHE A CA 1
ATOM 565 C C . PHE A 1 74 ? -15.574 -3.486 -3.069 1.00 98.81 74 PHE A C 1
ATOM 567 O O . PHE A 1 74 ? -15.039 -4.489 -3.549 1.00 98.81 74 PHE A O 1
ATOM 574 N N . LYS A 1 75 ? -16.799 -3.100 -3.442 1.00 98.50 75 LYS A N 1
ATOM 575 C CA . LYS A 1 75 ? -17.605 -3.820 -4.436 1.00 98.50 75 LYS A CA 1
ATOM 576 C C . LYS A 1 75 ? -16.955 -3.830 -5.819 1.00 98.50 75 LYS A C 1
ATOM 578 O O . LYS A 1 75 ? -17.122 -4.803 -6.553 1.00 98.50 75 LYS A O 1
ATOM 583 N N . GLY A 1 76 ? -16.283 -2.748 -6.191 1.00 98.38 76 GLY A N 1
ATOM 584 C CA . GLY A 1 76 ? -15.587 -2.631 -7.460 1.00 98.38 76 GLY A CA 1
ATOM 585 C C . GLY A 1 76 ? -14.338 -3.508 -7.505 1.00 98.38 76 GLY A C 1
ATOM 586 O O . GLY A 1 76 ? -14.230 -4.360 -8.385 1.00 98.38 76 GLY A O 1
ATOM 587 N N . VAL A 1 77 ? -13.484 -3.440 -6.476 1.00 98.75 77 VAL A N 1
ATOM 588 C CA . VAL A 1 77 ? -12.322 -4.343 -6.319 1.00 98.75 77 VAL A CA 1
ATOM 589 C C . VAL A 1 77 ? -12.746 -5.811 -6.424 1.00 98.75 77 VAL A C 1
ATOM 591 O O . VAL A 1 77 ? -12.127 -6.595 -7.146 1.00 98.75 77 VAL A O 1
ATOM 594 N N . ARG A 1 78 ? -13.853 -6.178 -5.768 1.00 98.50 78 ARG A N 1
ATOM 595 C CA . ARG A 1 78 ? -14.388 -7.545 -5.760 1.00 98.50 78 ARG A CA 1
ATOM 596 C C . ARG A 1 78 ? -14.660 -8.093 -7.166 1.00 98.50 78 ARG A C 1
ATOM 598 O O . ARG A 1 78 ? -14.409 -9.265 -7.426 1.00 98.50 78 ARG A O 1
ATOM 605 N N . GLN A 1 79 ? -15.104 -7.247 -8.099 1.00 98.06 79 GLN A N 1
ATOM 606 C CA . GLN A 1 79 ? -15.377 -7.651 -9.486 1.00 98.06 79 GLN A CA 1
ATOM 607 C C . GLN A 1 79 ? -14.111 -8.060 -10.252 1.00 98.06 79 GLN A C 1
ATOM 609 O O . GLN A 1 79 ? -14.200 -8.812 -11.223 1.00 98.06 79 GLN A O 1
ATOM 614 N N . HIS A 1 80 ? -12.935 -7.610 -9.809 1.00 98.12 80 HIS A N 1
ATOM 615 C CA . HIS A 1 80 ? -11.656 -7.916 -10.445 1.00 98.12 80 HIS A CA 1
ATOM 616 C C . HIS A 1 80 ? -10.968 -9.163 -9.870 1.00 98.12 80 HIS A C 1
ATOM 618 O O . HIS A 1 80 ? -10.059 -9.691 -10.513 1.00 98.12 80 HIS A O 1
ATOM 624 N N . LEU A 1 81 ? -11.406 -9.692 -8.720 1.00 98.75 81 LEU A N 1
ATOM 625 C CA . LEU A 1 81 ? -10.765 -10.842 -8.064 1.00 98.75 81 LEU A CA 1
ATOM 626 C C . LEU A 1 81 ? -10.632 -12.088 -8.958 1.00 98.75 81 LEU A C 1
ATOM 628 O O . LEU A 1 81 ? -9.540 -12.663 -8.979 1.00 98.75 81 LEU A O 1
ATOM 632 N N . PRO A 1 82 ? -11.652 -12.501 -9.748 1.00 98.50 82 PRO A N 1
ATOM 633 C CA . PRO A 1 82 ? -11.500 -13.658 -10.630 1.00 98.50 82 PRO A CA 1
ATOM 634 C C . PRO A 1 82 ? -10.392 -13.457 -11.669 1.00 98.50 82 PRO A C 1
ATOM 636 O O . PRO A 1 82 ? -9.616 -14.373 -11.938 1.00 98.50 82 PRO A O 1
ATOM 639 N N . TYR A 1 83 ? -10.291 -12.244 -12.221 1.00 98.00 83 TYR A N 1
ATOM 640 C CA . TYR A 1 83 ? -9.254 -11.882 -13.184 1.00 98.00 83 TYR A CA 1
ATOM 641 C C . TYR A 1 83 ? -7.861 -11.894 -12.545 1.00 98.00 83 TYR A C 1
ATOM 643 O O . TYR A 1 83 ? -6.933 -12.456 -13.122 1.00 98.00 83 TYR A O 1
ATOM 651 N N . LEU A 1 84 ? -7.716 -11.319 -11.349 1.00 98.62 84 LEU A N 1
ATOM 652 C CA . LEU A 1 84 ? -6.443 -11.282 -10.624 1.00 98.62 84 LEU A CA 1
ATOM 653 C C . LEU A 1 84 ? -5.960 -12.701 -10.277 1.00 98.62 84 LEU A C 1
ATOM 655 O O . LEU A 1 84 ? -4.801 -13.050 -10.518 1.00 98.62 84 LEU A O 1
ATOM 659 N N . ALA A 1 85 ? -6.862 -13.570 -9.818 1.00 98.69 85 ALA A N 1
ATOM 660 C CA . ALA A 1 85 ? -6.543 -14.977 -9.591 1.00 98.69 85 ALA A CA 1
ATOM 661 C C . ALA A 1 85 ? -6.109 -15.694 -10.887 1.00 98.69 85 ALA A C 1
ATOM 663 O O . ALA A 1 85 ? -5.137 -16.451 -10.879 1.00 98.69 85 ALA A O 1
ATOM 664 N N . GLU A 1 86 ? -6.777 -15.435 -12.019 1.00 98.19 86 GLU A N 1
ATOM 665 C CA . GLU A 1 86 ? -6.404 -16.004 -13.325 1.00 98.19 86 GLU A CA 1
ATOM 666 C C . GLU A 1 86 ? -5.052 -15.481 -13.841 1.00 98.19 86 GLU A C 1
ATOM 668 O O . GLU A 1 86 ? -4.274 -16.238 -14.434 1.00 98.19 86 GLU A O 1
ATOM 673 N N . LEU A 1 87 ? -4.753 -14.197 -13.615 1.00 98.56 87 LEU A N 1
ATOM 674 C CA . LEU A 1 87 ? -3.470 -13.577 -13.954 1.00 98.56 87 LEU A CA 1
ATOM 675 C C . LEU A 1 87 ? -2.308 -14.326 -13.284 1.00 98.56 87 LEU A C 1
ATOM 677 O O . LEU A 1 87 ? -1.254 -14.507 -13.899 1.00 98.56 87 LEU A O 1
ATOM 681 N N . GLY A 1 88 ? -2.539 -14.826 -12.068 1.00 98.62 88 GLY A N 1
ATOM 682 C CA . GLY A 1 88 ? -1.573 -15.576 -11.274 1.00 98.62 88 GLY A CA 1
ATOM 683 C C . GLY A 1 88 ? -0.962 -14.761 -10.139 1.00 98.62 88 GLY A C 1
ATOM 684 O O . GLY A 1 88 ? 0.099 -15.144 -9.643 1.00 98.62 88 GLY A O 1
ATOM 685 N N . VAL A 1 89 ? -1.594 -13.656 -9.731 1.00 98.75 89 VAL A N 1
ATOM 686 C CA . VAL A 1 89 ? -1.261 -13.019 -8.451 1.00 98.75 89 VAL A CA 1
ATOM 687 C C . VAL A 1 89 ? -1.816 -13.868 -7.308 1.00 98.75 89 VAL A C 1
ATOM 689 O O . VAL A 1 89 ? -2.734 -14.667 -7.504 1.00 98.75 89 VAL A O 1
ATOM 692 N N . THR A 1 90 ? -1.238 -13.745 -6.118 1.00 98.88 90 THR A N 1
ATOM 693 C CA . THR A 1 90 ? -1.646 -14.554 -4.953 1.00 98.88 90 THR A CA 1
ATOM 694 C C . THR A 1 90 ? -2.052 -13.706 -3.761 1.00 98.88 90 THR A C 1
ATOM 696 O O . THR A 1 90 ? -2.502 -14.257 -2.758 1.00 98.88 90 THR A O 1
ATOM 699 N N . ALA A 1 91 ? -1.848 -12.395 -3.844 1.00 98.94 91 ALA A N 1
ATOM 700 C CA . ALA A 1 91 ? -2.183 -11.435 -2.816 1.00 98.94 91 ALA A CA 1
ATOM 701 C C . ALA A 1 91 ? -2.582 -10.108 -3.466 1.00 98.94 91 ALA A C 1
ATOM 703 O O . ALA A 1 91 ? -1.904 -9.658 -4.390 1.00 98.94 91 ALA A O 1
ATOM 704 N N . ILE A 1 92 ? -3.655 -9.492 -2.982 1.00 98.94 92 ILE A N 1
ATOM 705 C CA . ILE A 1 92 ? -3.923 -8.074 -3.232 1.00 98.94 92 ILE A CA 1
ATOM 706 C C . ILE A 1 92 ? -3.408 -7.261 -2.046 1.00 98.94 92 ILE A C 1
ATOM 708 O O . ILE A 1 92 ? -3.519 -7.709 -0.905 1.00 98.94 92 ILE A O 1
ATOM 712 N N . GLU A 1 93 ? -2.855 -6.089 -2.320 1.00 98.94 93 GLU A N 1
ATOM 713 C CA . GLU A 1 93 ? -2.459 -5.106 -1.316 1.00 98.94 93 GLU A CA 1
ATOM 714 C C . GLU A 1 93 ? -3.320 -3.862 -1.513 1.00 98.94 93 GLU A C 1
ATOM 716 O O . GLU A 1 93 ? -3.254 -3.197 -2.547 1.00 98.94 93 GLU A O 1
ATOM 721 N N . LEU A 1 94 ? -4.219 -3.622 -0.563 1.00 98.94 94 LEU A N 1
ATOM 722 C CA . LEU A 1 94 ? -5.060 -2.437 -0.561 1.00 98.94 94 LEU A CA 1
ATOM 723 C C . LEU A 1 94 ? -4.232 -1.271 -0.028 1.00 98.94 94 LEU A C 1
ATOM 725 O O . LEU A 1 94 ? -3.723 -1.360 1.091 1.00 98.94 94 LEU A O 1
ATOM 729 N N . MET A 1 95 ? -4.165 -0.181 -0.796 1.00 98.94 95 MET A N 1
ATOM 730 C CA . MET A 1 95 ? -3.787 1.132 -0.258 1.00 98.94 95 MET A CA 1
ATOM 731 C C . MET A 1 95 ? -4.679 1.494 0.949 1.00 98.94 95 MET A C 1
ATOM 733 O O . MET A 1 95 ? -5.756 0.894 1.095 1.00 98.94 95 MET A O 1
ATOM 737 N N . PRO A 1 96 ? -4.273 2.444 1.815 1.00 98.81 96 PRO A N 1
ATOM 738 C CA . PRO A 1 96 ? -4.949 2.657 3.085 1.00 98.81 96 PRO A CA 1
ATOM 739 C C . PRO A 1 96 ? -6.443 2.950 2.923 1.00 98.81 96 PRO A C 1
ATOM 741 O O . PRO A 1 96 ? -6.879 3.664 2.021 1.00 98.81 96 PRO A O 1
ATOM 744 N N . VAL A 1 97 ? -7.235 2.367 3.823 1.00 98.56 97 VAL A N 1
ATOM 745 C CA . VAL A 1 97 ? -8.704 2.473 3.815 1.00 98.56 97 VAL A CA 1
ATOM 746 C C . VAL A 1 97 ? -9.242 3.163 5.061 1.00 98.56 97 VAL A C 1
ATOM 748 O O . VAL A 1 97 ? -10.443 3.123 5.281 1.00 98.56 97 VAL A O 1
ATOM 751 N N . SER A 1 98 ? -8.374 3.723 5.901 1.00 98.00 98 SER A N 1
ATOM 752 C CA . SER A 1 98 ? -8.781 4.498 7.075 1.00 98.00 98 SER A CA 1
ATOM 753 C C . SER A 1 98 ? -9.607 5.707 6.641 1.00 98.00 98 SER A C 1
ATOM 755 O O . SER A 1 98 ? -9.225 6.358 5.672 1.00 98.00 98 SER A O 1
ATOM 757 N N . GLU A 1 99 ? -10.678 6.031 7.368 1.00 97.56 99 GLU A N 1
ATOM 758 C CA . GLU A 1 99 ? -11.511 7.207 7.070 1.00 97.56 99 GLU A CA 1
ATOM 759 C C . GLU A 1 99 ? -10.656 8.480 6.984 1.00 97.56 99 GLU A C 1
ATOM 761 O O . GLU A 1 99 ? -9.883 8.793 7.909 1.00 97.56 99 GLU A O 1
ATOM 766 N N . PHE A 1 100 ? -10.822 9.203 5.881 1.00 95.94 100 PHE A N 1
ATOM 767 C CA . PHE A 1 100 ? -10.176 10.477 5.589 1.00 95.94 100 PHE A CA 1
ATOM 768 C C . PHE A 1 100 ? -11.229 11.519 5.172 1.00 95.94 100 PHE A C 1
ATOM 770 O O . PHE A 1 100 ? -12.365 11.166 4.882 1.00 95.94 100 PHE A O 1
ATOM 777 N N . PRO A 1 101 ? -10.885 12.817 5.130 1.00 93.12 101 PRO A N 1
ATOM 778 C CA . PRO A 1 101 ? -11.810 13.845 4.659 1.00 93.12 101 PRO A CA 1
ATOM 779 C C . PRO A 1 101 ? -12.153 13.696 3.169 1.00 93.12 101 PRO A C 1
ATOM 781 O O . PRO A 1 101 ? -11.255 13.633 2.321 1.00 93.12 101 PRO A O 1
ATOM 784 N N . GLY A 1 102 ? -13.445 13.737 2.843 1.00 94.25 102 GLY A N 1
ATOM 785 C CA . GLY A 1 102 ? -13.936 13.660 1.468 1.00 94.25 102 GLY A CA 1
ATOM 786 C C . GLY A 1 102 ? -13.963 12.232 0.912 1.00 94.25 102 GLY A C 1
ATOM 787 O O . GLY A 1 102 ? -13.797 11.260 1.627 1.00 94.25 102 GLY A O 1
ATOM 788 N N . ALA A 1 103 ? -14.193 12.077 -0.396 1.00 95.62 103 ALA A N 1
ATOM 789 C CA . ALA A 1 103 ? -14.409 10.766 -1.026 1.00 95.62 103 ALA A CA 1
ATOM 790 C C . ALA A 1 103 ? -13.258 10.313 -1.943 1.00 95.62 103 ALA A C 1
ATOM 792 O O . ALA A 1 103 ? -13.348 9.275 -2.607 1.00 95.62 103 ALA A O 1
ATOM 793 N N . ARG A 1 104 ? -12.200 11.124 -2.077 1.00 97.25 104 ARG A N 1
ATOM 794 C CA . ARG A 1 104 ? -11.069 10.865 -2.980 1.00 97.25 104 ARG A CA 1
ATOM 795 C C . ARG A 1 104 ? -9.767 11.243 -2.295 1.00 97.25 104 ARG A C 1
ATOM 797 O O . ARG A 1 104 ? -9.446 12.417 -2.192 1.00 97.25 104 ARG A O 1
ATOM 804 N N . ASN A 1 105 ? -8.998 10.247 -1.892 1.00 97.44 105 ASN A N 1
ATOM 805 C CA . ASN A 1 105 ? -7.646 10.392 -1.369 1.00 97.44 105 ASN A CA 1
ATOM 806 C C . ASN A 1 105 ? -6.900 9.086 -1.650 1.00 97.44 105 ASN A C 1
ATOM 808 O O . ASN A 1 105 ? -7.553 8.061 -1.816 1.00 97.44 105 ASN A O 1
ATOM 812 N N . TRP A 1 106 ? -5.570 9.091 -1.683 1.00 98.19 106 TRP A N 1
ATOM 813 C CA . TRP A 1 106 ? -4.797 7.843 -1.701 1.00 98.19 106 TRP A CA 1
ATOM 814 C C . TRP A 1 106 ? -4.975 7.001 -0.427 1.00 98.19 106 TRP A C 1
ATOM 816 O O . TRP A 1 106 ? -4.754 5.794 -0.466 1.00 98.19 106 TRP A O 1
ATOM 826 N N . GLY A 1 107 ? -5.384 7.634 0.677 1.00 97.44 107 GLY A N 1
ATOM 827 C CA . GLY A 1 107 ? -5.645 7.015 1.977 1.00 97.44 107 GLY A CA 1
ATOM 828 C C . GLY A 1 107 ? -4.656 7.429 3.071 1.00 97.44 107 GLY A C 1
ATOM 829 O O . GLY A 1 107 ? -4.917 7.191 4.250 1.00 97.44 107 GLY A O 1
ATOM 830 N N . TYR A 1 108 ? -3.543 8.074 2.707 1.00 96.75 108 TYR A N 1
ATOM 831 C CA . TYR A 1 108 ? -2.495 8.478 3.654 1.00 96.75 108 TYR A CA 1
ATOM 832 C C . TYR A 1 108 ? -2.912 9.649 4.556 1.00 96.75 108 TYR A C 1
ATOM 834 O O . TYR A 1 108 ? -2.400 9.770 5.660 1.00 96.75 108 TYR A O 1
ATOM 842 N N . ASP A 1 109 ? -3.939 10.415 4.171 1.00 95.12 109 ASP A N 1
ATOM 843 C CA . ASP A 1 109 ? -4.561 11.431 5.035 1.00 95.12 109 ASP A CA 1
ATOM 844 C C . ASP A 1 109 ? -5.612 10.849 6.006 1.00 95.12 109 ASP A C 1
ATOM 846 O O . ASP A 1 109 ? -6.463 11.573 6.527 1.00 95.12 109 ASP A O 1
ATOM 850 N N . GLY A 1 110 ? -5.590 9.538 6.255 1.00 96.25 110 GLY A N 1
ATOM 851 C CA . GLY A 1 110 ? -6.493 8.883 7.197 1.00 96.25 110 GLY A CA 1
ATOM 852 C C . GLY A 1 110 ? -6.352 9.428 8.620 1.00 96.25 110 GLY A C 1
ATOM 853 O O . GLY A 1 110 ? -5.244 9.621 9.130 1.00 96.25 110 GLY A O 1
ATOM 854 N N . VAL A 1 111 ? -7.483 9.640 9.296 1.00 95.56 111 VAL A N 1
ATOM 855 C CA . VAL A 1 111 ? -7.505 10.139 10.683 1.00 95.56 111 VAL A CA 1
ATOM 856 C C . VAL A 1 111 ? -8.258 9.235 11.660 1.00 95.56 111 VAL A C 1
ATOM 858 O O . VAL A 1 111 ? -7.980 9.287 12.859 1.00 95.56 111 VAL A O 1
ATOM 861 N N . LEU A 1 112 ? -9.134 8.343 11.177 1.00 97.19 112 LEU A N 1
ATOM 862 C CA . LEU A 1 112 ? -9.781 7.307 12.000 1.00 97.19 112 LEU A CA 1
ATOM 863 C C . LEU A 1 112 ? -9.333 5.909 11.551 1.00 97.19 112 LEU A C 1
ATOM 865 O O . LEU A 1 112 ? -10.034 5.244 10.790 1.00 97.19 112 LEU A O 1
ATOM 869 N N . PRO A 1 113 ? -8.190 5.402 12.045 1.00 97.62 113 PRO A N 1
ATOM 870 C CA . PRO A 1 113 ? -7.602 4.152 11.560 1.00 97.62 113 PRO A CA 1
ATOM 871 C C . PRO A 1 113 ? -8.454 2.901 11.823 1.00 97.62 113 PRO A C 1
ATOM 873 O O . PRO A 1 113 ? -8.159 1.826 11.303 1.00 97.62 113 PRO A O 1
ATOM 876 N N . TYR A 1 114 ? -9.487 3.006 12.662 1.00 98.38 114 TYR A N 1
ATOM 877 C CA . TYR A 1 114 ? -10.411 1.917 12.990 1.00 98.38 114 TYR A CA 1
ATOM 878 C C . TYR A 1 114 ? -11.646 1.849 12.078 1.00 98.38 114 TYR A C 1
ATOM 880 O O . TYR A 1 114 ? -12.353 0.835 12.095 1.00 98.38 114 TYR A O 1
ATOM 888 N N . ALA A 1 115 ? -11.912 2.905 11.308 1.00 98.12 115 ALA A N 1
ATOM 889 C CA . ALA A 1 115 ? -13.048 3.003 10.405 1.00 98.12 115 ALA A CA 1
ATOM 890 C C . ALA A 1 115 ? -12.572 2.806 8.965 1.00 98.12 115 ALA A C 1
ATOM 892 O O . ALA A 1 115 ? -11.573 3.395 8.562 1.00 98.12 115 ALA A O 1
ATOM 893 N N . VAL A 1 116 ? -13.293 1.979 8.203 1.00 97.81 116 VAL A N 1
ATOM 894 C CA . VAL A 1 116 ? -13.133 1.966 6.745 1.00 97.81 116 VAL A CA 1
ATOM 895 C C . VAL A 1 116 ? -13.748 3.232 6.160 1.00 97.81 116 VAL A C 1
ATOM 897 O O . VAL A 1 116 ? -14.818 3.633 6.612 1.00 97.81 116 VAL A O 1
ATOM 900 N N . GLU A 1 117 ? -13.103 3.774 5.136 1.00 97.81 117 GLU A N 1
ATOM 901 C CA . GLU A 1 117 ? -13.530 4.936 4.369 1.00 97.81 117 GLU A CA 1
ATOM 902 C C . GLU A 1 117 ? -14.953 4.749 3.831 1.00 97.81 117 GLU A C 1
ATOM 904 O O . GLU A 1 117 ? -15.223 3.868 3.000 1.00 97.81 117 GLU A O 1
ATOM 909 N N . ALA A 1 118 ? -15.873 5.584 4.312 1.00 96.25 118 ALA A N 1
ATOM 910 C CA . ALA A 1 118 ? -17.299 5.469 4.044 1.00 96.25 118 ALA A CA 1
ATOM 911 C C . ALA A 1 118 ? -17.632 5.528 2.545 1.00 96.25 118 ALA A C 1
ATOM 913 O O . ALA A 1 118 ? -18.573 4.860 2.095 1.00 96.25 118 ALA A O 1
ATOM 914 N N . SER A 1 119 ? -16.855 6.271 1.748 1.00 96.25 119 SER A N 1
ATOM 915 C CA . SER A 1 119 ? -17.029 6.334 0.293 1.00 96.25 119 SER A CA 1
ATOM 916 C C . SER A 1 119 ? -16.636 5.040 -0.436 1.00 96.25 119 SER A C 1
ATOM 918 O O . SER A 1 119 ? -17.126 4.787 -1.542 1.00 96.25 119 SER A O 1
ATOM 920 N N . TYR A 1 120 ? -15.807 4.179 0.168 1.00 98.38 120 TYR A N 1
ATOM 921 C CA . TYR A 1 120 ? -15.405 2.889 -0.412 1.00 98.38 120 TYR A CA 1
ATOM 922 C C . TYR A 1 120 ? -16.428 1.785 -0.143 1.00 98.38 120 TYR A C 1
ATOM 924 O O . TYR A 1 120 ? -16.532 0.834 -0.931 1.00 98.38 120 TYR A O 1
ATOM 932 N N . GLY A 1 121 ? -17.191 1.915 0.941 1.00 97.31 121 GLY A N 1
ATOM 933 C CA . GLY A 1 121 ? -18.263 1.011 1.331 1.00 97.31 121 GLY A CA 1
ATOM 934 C C . GLY A 1 121 ? -18.302 0.767 2.837 1.00 97.31 121 GLY A C 1
ATOM 935 O O . GLY A 1 121 ? -17.502 1.276 3.613 1.00 97.31 121 GLY A O 1
ATOM 936 N N . SER A 1 122 ? -19.256 -0.048 3.265 1.00 96.94 122 SER A N 1
ATOM 937 C CA . SER A 1 122 ? -19.432 -0.404 4.674 1.00 96.94 122 SER A CA 1
ATOM 938 C C . SER A 1 122 ? -18.378 -1.404 5.190 1.00 96.94 122 SER A C 1
ATOM 940 O O . SER A 1 122 ? -17.796 -2.159 4.405 1.00 96.94 122 SER A O 1
ATOM 942 N N . PRO A 1 123 ? -18.201 -1.522 6.525 1.00 98.00 123 PRO A N 1
ATOM 943 C CA . PRO A 1 123 ? -17.405 -2.592 7.135 1.00 98.00 123 PRO A CA 1
ATOM 944 C C . PRO A 1 123 ? -17.781 -4.004 6.659 1.00 98.00 123 PRO A C 1
ATOM 946 O O . PRO A 1 123 ? -16.906 -4.846 6.461 1.00 98.00 123 PRO A O 1
ATOM 949 N N . ASP A 1 124 ? -19.078 -4.269 6.452 1.00 98.25 124 ASP A N 1
ATOM 950 C CA . ASP A 1 124 ? -19.555 -5.558 5.938 1.00 98.25 124 ASP A CA 1
ATOM 951 C C . ASP A 1 124 ? -19.124 -5.765 4.473 1.00 98.25 124 ASP A C 1
ATOM 953 O O . ASP A 1 124 ? -18.723 -6.868 4.114 1.00 98.25 124 ASP A O 1
ATOM 957 N N . GLU A 1 125 ? -19.121 -4.722 3.636 1.00 98.50 125 GLU A N 1
ATOM 958 C CA . GLU A 1 125 ? -18.647 -4.805 2.243 1.00 98.50 125 GLU A CA 1
ATOM 959 C C . GLU A 1 125 ? -17.130 -5.036 2.145 1.00 98.50 125 GLU A C 1
ATOM 961 O O . GLU 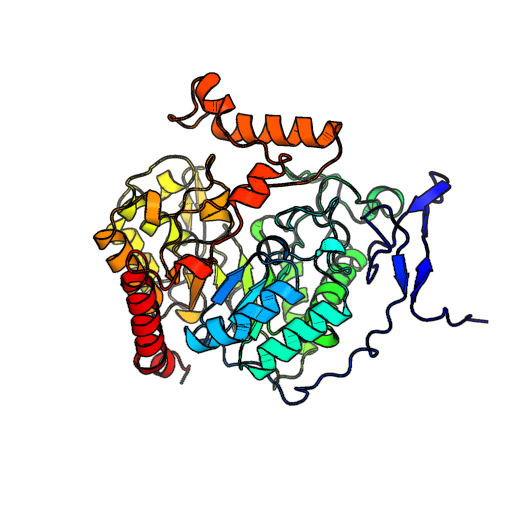A 1 125 ? -16.680 -5.771 1.263 1.00 98.50 125 GLU A O 1
ATOM 966 N N . MET A 1 126 ? -16.338 -4.486 3.071 1.00 98.75 126 MET A N 1
ATOM 967 C CA . MET A 1 126 ? -14.912 -4.821 3.203 1.00 98.75 126 MET A CA 1
ATOM 968 C C . MET A 1 126 ? -14.730 -6.298 3.591 1.00 98.75 126 MET A C 1
ATOM 970 O O . MET A 1 126 ? -13.927 -7.007 2.983 1.00 98.75 126 MET A O 1
ATOM 974 N N . LYS A 1 127 ? -15.508 -6.805 4.561 1.00 98.81 127 LYS A N 1
ATOM 975 C CA . LYS A 1 127 ? -15.489 -8.233 4.934 1.00 98.81 127 LYS A CA 1
ATOM 976 C C . LYS A 1 127 ? -15.915 -9.130 3.764 1.00 98.81 127 LYS A C 1
ATOM 978 O O . LYS A 1 127 ? -15.291 -10.165 3.543 1.00 98.81 127 LYS A O 1
ATOM 983 N N . GLU A 1 128 ? -16.910 -8.722 2.972 1.00 98.75 128 GLU A N 1
ATOM 984 C CA . GLU A 1 128 ? -17.321 -9.417 1.742 1.00 98.75 128 GLU A CA 1
ATOM 985 C C . GLU A 1 128 ? -16.204 -9.481 0.696 1.00 98.75 128 GLU A C 1
ATOM 987 O O . GLU A 1 128 ? -15.987 -10.541 0.107 1.00 98.75 128 GLU A O 1
ATOM 992 N N . LEU A 1 129 ? -15.490 -8.373 0.468 1.00 98.88 129 LEU A N 1
ATOM 993 C CA . LEU A 1 129 ? -14.334 -8.333 -0.431 1.00 98.88 129 LEU A CA 1
ATOM 994 C C . LEU A 1 129 ? -13.264 -9.343 0.004 1.00 98.88 129 LEU A C 1
ATOM 996 O O . LEU A 1 129 ? -12.791 -10.128 -0.820 1.00 98.88 129 LEU A O 1
ATOM 1000 N N . ILE A 1 130 ? -12.905 -9.339 1.290 1.00 98.94 130 ILE A N 1
ATOM 1001 C CA . ILE A 1 130 ? -11.865 -10.217 1.838 1.00 98.94 130 ILE A CA 1
ATOM 1002 C C . ILE A 1 130 ? -12.281 -11.687 1.724 1.00 98.94 130 ILE A C 1
ATOM 1004 O O . ILE A 1 130 ? -11.517 -12.519 1.237 1.00 98.94 130 ILE A O 1
ATOM 1008 N N . ASP A 1 131 ? -13.515 -12.010 2.106 1.00 98.88 131 ASP A N 1
ATOM 1009 C CA . ASP A 1 131 ? -14.044 -13.374 2.047 1.00 98.88 131 ASP A CA 1
ATOM 1010 C C . ASP A 1 131 ? -14.116 -13.896 0.599 1.00 98.88 131 ASP A C 1
ATOM 1012 O O . ASP A 1 131 ? -13.811 -15.060 0.330 1.00 98.88 131 ASP A O 1
ATOM 1016 N N . GLU A 1 132 ? -14.471 -13.044 -0.367 1.00 98.88 132 GLU A N 1
ATOM 1017 C CA . GLU A 1 132 ? -14.461 -13.415 -1.784 1.00 98.88 132 GLU A CA 1
ATOM 1018 C C . GLU A 1 132 ? -13.036 -13.619 -2.310 1.00 98.88 132 GLU A C 1
ATOM 1020 O O . GLU A 1 132 ? -12.787 -14.600 -3.016 1.00 98.88 132 GLU A O 1
ATOM 1025 N N . ALA A 1 133 ? -12.076 -12.781 -1.908 1.00 98.94 133 ALA A N 1
ATOM 1026 C CA . ALA A 1 133 ? -10.665 -12.964 -2.248 1.00 98.94 133 ALA A CA 1
ATOM 1027 C C . ALA A 1 133 ? -10.136 -14.310 -1.724 1.00 98.94 133 ALA A C 1
ATOM 1029 O O . ALA A 1 133 ? -9.535 -15.077 -2.484 1.00 98.94 133 ALA A O 1
ATOM 1030 N N . HIS A 1 134 ? -10.467 -14.666 -0.478 1.00 98.88 134 HIS A N 1
ATOM 1031 C CA . HIS A 1 134 ? -10.124 -15.964 0.115 1.00 98.88 134 HIS A CA 1
ATOM 1032 C C . HIS A 1 134 ? -10.710 -17.135 -0.680 1.00 98.88 134 HIS A C 1
ATOM 1034 O O . HIS A 1 134 ? -10.024 -18.135 -0.895 1.00 98.88 134 HIS A O 1
ATOM 1040 N N . SER A 1 135 ? -11.939 -17.007 -1.195 1.00 98.62 135 SER A N 1
ATOM 1041 C CA . SER A 1 135 ? -12.559 -18.041 -2.044 1.00 98.62 135 SER A CA 1
ATOM 1042 C C . SER A 1 135 ? -11.825 -18.262 -3.376 1.00 98.62 135 SER A C 1
ATOM 1044 O O . SER A 1 135 ? -11.848 -19.363 -3.929 1.00 98.62 135 SER A O 1
ATOM 1046 N N . HIS A 1 136 ? -11.116 -17.238 -3.860 1.00 98.69 136 HIS A N 1
ATOM 1047 C CA . HIS A 1 136 ? -10.245 -17.296 -5.034 1.00 98.69 136 HIS A CA 1
ATOM 1048 C C . HIS A 1 136 ? -8.800 -17.702 -4.702 1.00 98.69 136 HIS A C 1
ATOM 1050 O O . HIS A 1 136 ? -7.958 -17.782 -5.597 1.00 98.69 136 HIS A O 1
ATOM 1056 N N . GLY A 1 137 ? -8.500 -17.990 -3.432 1.00 98.50 137 GLY A N 1
ATOM 1057 C CA . GLY A 1 137 ? -7.152 -18.310 -2.976 1.00 98.50 137 GLY A CA 1
ATOM 1058 C C . GLY A 1 137 ? -6.204 -17.110 -2.994 1.00 98.50 137 GLY A C 1
ATOM 1059 O O . GLY A 1 137 ? -4.992 -17.310 -3.112 1.00 98.50 137 GLY A O 1
ATOM 1060 N N . LEU A 1 138 ? -6.739 -15.891 -2.913 1.00 98.94 138 LEU A N 1
ATOM 1061 C CA . LEU A 1 138 ? -5.981 -14.649 -2.816 1.00 98.94 138 LEU A CA 1
ATOM 1062 C C . LEU A 1 138 ? -5.874 -14.233 -1.349 1.00 98.94 138 LEU A C 1
ATOM 1064 O O . LEU A 1 138 ? -6.875 -14.188 -0.640 1.00 98.94 138 LEU A O 1
ATOM 1068 N N . MET A 1 139 ? -4.660 -13.914 -0.912 1.00 98.94 139 MET A N 1
ATOM 1069 C CA . MET A 1 139 ? -4.437 -13.199 0.341 1.00 98.94 139 MET A CA 1
ATOM 1070 C C . MET A 1 139 ? -4.862 -11.732 0.193 1.00 98.94 139 MET A C 1
ATOM 1072 O O . MET A 1 139 ? -4.781 -11.176 -0.905 1.00 98.94 139 MET A O 1
ATOM 1076 N N . VAL A 1 140 ? -5.261 -11.091 1.287 1.00 98.94 140 VAL A N 1
ATOM 1077 C CA . VAL A 1 140 ? -5.546 -9.648 1.315 1.00 98.94 140 VAL A CA 1
ATOM 1078 C C . VAL A 1 140 ? -4.654 -8.958 2.335 1.00 98.94 140 VAL A C 1
ATOM 1080 O O . VAL A 1 140 ? -4.687 -9.288 3.519 1.00 98.94 140 VAL A O 1
ATOM 1083 N N . PHE A 1 141 ? -3.867 -8.001 1.862 1.00 98.94 141 PHE A N 1
ATOM 1084 C CA . PHE A 1 141 ? -3.031 -7.122 2.664 1.00 98.94 141 PHE A CA 1
ATOM 1085 C C . PHE A 1 141 ? -3.683 -5.749 2.746 1.00 98.94 141 PHE A C 1
ATOM 1087 O O . PHE A 1 141 ? -4.353 -5.320 1.803 1.00 98.94 141 PHE A O 1
ATOM 1094 N N . LEU A 1 142 ? -3.468 -5.071 3.867 1.00 98.94 142 LEU A N 1
ATOM 1095 C CA . LEU A 1 142 ? -3.846 -3.676 4.039 1.00 98.94 142 LEU A CA 1
ATOM 1096 C C . LEU A 1 142 ? -2.613 -2.844 4.379 1.00 98.94 142 LEU A C 1
ATOM 1098 O O . LEU A 1 142 ? -1.861 -3.198 5.289 1.00 98.94 142 LEU A O 1
ATOM 1102 N N . ASP A 1 143 ? -2.442 -1.746 3.660 1.00 98.94 143 ASP A N 1
ATOM 1103 C CA . ASP A 1 143 ? -1.515 -0.681 4.010 1.00 98.94 143 ASP A CA 1
ATOM 1104 C C . ASP A 1 143 ? -2.056 0.122 5.206 1.00 98.94 143 ASP A C 1
ATOM 1106 O O . ASP A 1 143 ? -3.200 0.588 5.198 1.00 98.94 143 ASP A O 1
ATOM 1110 N N . VAL A 1 144 ? -1.258 0.232 6.269 1.00 98.88 144 VAL A N 1
ATOM 1111 C CA . VAL A 1 144 ? -1.612 0.909 7.519 1.00 98.88 144 VAL A CA 1
ATOM 1112 C C . VAL A 1 144 ? -0.622 2.021 7.844 1.00 98.88 144 VAL A C 1
ATOM 1114 O O . VAL A 1 144 ? 0.595 1.829 7.853 1.00 98.88 144 VAL A O 1
ATOM 1117 N N . VAL A 1 145 ? -1.173 3.183 8.196 1.00 98.12 145 VAL A N 1
ATOM 1118 C CA . VAL A 1 145 ? -0.414 4.407 8.473 1.00 98.12 145 VAL A CA 1
ATOM 1119 C C . VAL A 1 145 ? -0.350 4.648 9.974 1.00 98.12 145 VAL A C 1
ATOM 1121 O O . VAL A 1 145 ? -1.317 5.097 10.586 1.00 98.12 145 VAL A O 1
ATOM 1124 N N . TYR A 1 146 ? 0.784 4.295 10.588 1.00 97.75 146 TYR A N 1
ATOM 1125 C CA . TYR A 1 146 ? 1.020 4.436 12.038 1.00 97.75 146 TYR A CA 1
ATOM 1126 C C . TYR A 1 146 ? 2.053 5.515 12.380 1.00 97.75 146 TYR A C 1
ATOM 1128 O O . TYR A 1 146 ? 2.398 5.696 13.547 1.00 97.75 146 TYR A O 1
ATOM 1136 N N . ASN A 1 147 ? 2.582 6.211 11.375 1.00 95.12 147 ASN A N 1
ATOM 1137 C CA . ASN A 1 147 ? 3.627 7.213 11.557 1.00 95.12 147 ASN A CA 1
ATOM 1138 C C . ASN A 1 147 ? 3.077 8.652 11.671 1.00 95.12 147 ASN A C 1
ATOM 1140 O O . ASN A 1 147 ? 3.717 9.484 12.315 1.00 95.12 147 ASN A O 1
ATOM 1144 N N . HIS A 1 148 ? 1.875 8.925 11.149 1.00 94.50 148 HIS A N 1
ATOM 1145 C CA . HIS A 1 148 ? 1.187 10.215 11.254 1.00 94.50 148 HIS A CA 1
ATOM 1146 C C . HIS A 1 148 ? -0.345 10.053 11.183 1.00 94.50 148 HIS A C 1
ATOM 1148 O O . HIS A 1 148 ? -0.856 8.938 11.090 1.00 94.50 148 HIS A O 1
ATOM 1154 N N . PHE A 1 149 ? -1.064 11.174 11.254 1.00 94.31 149 PHE A N 1
ATOM 1155 C CA . PHE A 1 149 ? -2.478 11.292 10.885 1.00 94.31 149 PHE A CA 1
ATOM 1156 C C . PHE A 1 149 ? -2.618 12.384 9.827 1.00 94.31 149 PHE A C 1
ATOM 1158 O O . PHE A 1 149 ? -1.813 13.319 9.820 1.00 94.31 149 PHE A O 1
ATOM 1165 N N . GLY A 1 150 ? -3.662 12.301 9.004 1.00 92.75 150 GLY A N 1
ATOM 1166 C CA . GLY A 1 150 ? -3.990 13.349 8.042 1.00 92.75 150 GLY A CA 1
ATOM 1167 C C . GLY A 1 150 ? -4.209 14.740 8.662 1.00 92.75 150 GLY A C 1
ATOM 1168 O O . GLY A 1 150 ? -4.479 14.872 9.864 1.00 92.75 150 GLY A O 1
ATOM 1169 N N . PRO A 1 151 ? -4.104 15.798 7.839 1.00 89.44 151 PRO A N 1
ATOM 1170 C CA . PRO A 1 151 ? -4.092 17.190 8.294 1.00 89.44 151 PRO A CA 1
ATOM 1171 C C . PRO A 1 151 ? -5.468 17.747 8.693 1.00 89.44 151 PRO A C 1
ATOM 1173 O O . PRO A 1 151 ? -5.529 18.833 9.270 1.00 89.44 151 PRO A O 1
ATOM 1176 N N . ASP A 1 152 ? -6.562 17.046 8.386 1.00 89.00 152 ASP A N 1
ATOM 1177 C CA . ASP A 1 152 ? -7.938 17.492 8.636 1.00 89.00 152 ASP A CA 1
ATOM 1178 C C . ASP A 1 152 ? -8.788 16.348 9.219 1.00 89.00 152 ASP A C 1
ATOM 1180 O O . ASP A 1 152 ? -8.578 15.181 8.899 1.00 89.00 152 ASP A O 1
ATOM 1184 N N . GLY A 1 153 ? -9.708 16.674 10.129 1.00 87.88 153 GLY A N 1
ATOM 1185 C CA . GLY A 1 153 ? -10.568 15.707 10.828 1.00 87.88 153 GLY A CA 1
ATOM 1186 C C . GLY A 1 153 ? -9.937 14.965 12.022 1.00 87.88 153 GLY A C 1
ATOM 1187 O O . GLY A 1 153 ? -10.616 14.179 12.686 1.00 87.88 153 GLY A O 1
ATOM 1188 N N . ASN A 1 154 ? -8.664 15.207 12.361 1.00 90.62 154 ASN A N 1
ATOM 1189 C CA . ASN A 1 154 ? -8.037 14.614 13.548 1.00 90.62 154 ASN A CA 1
ATOM 1190 C C . ASN A 1 154 ? -8.274 15.452 14.817 1.00 90.62 154 ASN A C 1
ATOM 1192 O O . ASN A 1 154 ? -7.607 16.455 15.076 1.00 90.62 154 ASN A O 1
ATOM 1196 N N . TYR A 1 155 ? -9.180 14.982 15.671 1.00 89.88 155 TYR A N 1
ATOM 1197 C CA . TYR A 1 155 ? -9.548 15.661 16.915 1.00 89.88 155 TYR A CA 1
ATOM 1198 C C . TYR A 1 155 ? -8.770 15.190 18.153 1.00 89.88 155 TYR A C 1
ATOM 1200 O O . TYR A 1 155 ? -8.971 15.755 19.229 1.00 89.88 155 TYR A O 1
ATOM 1208 N N . LEU A 1 156 ? -7.883 14.187 18.044 1.00 90.38 156 LEU A N 1
ATOM 1209 C CA . LEU A 1 156 ? -7.178 13.606 19.201 1.00 90.38 156 LEU A CA 1
ATOM 1210 C C . LEU A 1 156 ? -6.413 14.657 20.009 1.00 90.38 156 LEU A C 1
ATOM 1212 O O . LEU A 1 156 ? -6.427 14.619 21.237 1.00 90.38 156 LEU A O 1
ATOM 1216 N N . ALA A 1 157 ? -5.792 15.628 19.337 1.00 87.44 157 ALA A N 1
ATOM 1217 C CA . ALA A 1 157 ? -5.028 16.680 20.002 1.00 87.44 157 ALA A CA 1
ATOM 1218 C C . ALA A 1 157 ? -5.895 17.569 20.913 1.00 87.44 157 ALA A C 1
ATOM 1220 O O . ALA A 1 157 ? -5.375 18.135 21.873 1.00 87.44 157 ALA A O 1
ATOM 1221 N N . ASN A 1 158 ? -7.206 17.668 20.654 1.00 85.00 158 ASN A N 1
ATOM 1222 C CA . ASN A 1 158 ? -8.101 18.533 21.422 1.00 85.00 158 ASN A CA 1
ATOM 1223 C C . ASN A 1 158 ? -8.421 17.976 22.814 1.00 85.00 158 ASN A C 1
ATOM 1225 O O . ASN A 1 158 ? -8.515 18.747 23.759 1.00 85.00 158 ASN A O 1
ATOM 1229 N N . TYR A 1 159 ? -8.584 16.657 22.958 1.00 82.56 159 TYR A N 1
ATOM 1230 C CA . TYR A 1 159 ? -8.996 16.037 24.231 1.00 82.56 159 TYR A CA 1
ATOM 1231 C C . TYR A 1 159 ? -7.991 15.015 24.782 1.00 82.56 159 TYR A C 1
ATOM 1233 O O . TYR A 1 159 ? -8.084 14.610 25.940 1.00 82.56 159 TYR A O 1
ATOM 1241 N N . ALA A 1 160 ? -7.015 14.597 23.979 1.00 87.44 160 ALA A N 1
ATOM 1242 C CA . ALA A 1 160 ? -5.964 13.658 24.345 1.00 87.44 160 ALA A CA 1
ATOM 1243 C C . ALA A 1 160 ? -4.596 14.171 23.868 1.00 87.44 160 ALA A C 1
ATOM 1245 O O . ALA A 1 160 ? -3.838 13.432 23.252 1.00 87.44 160 ALA A O 1
ATOM 1246 N N . GLY A 1 161 ? -4.251 15.430 24.172 1.00 88.00 161 GLY A N 1
ATOM 1247 C CA . GLY A 1 161 ? -3.006 16.068 23.711 1.00 88.00 161 GLY A CA 1
ATOM 1248 C C . GLY A 1 161 ? -1.725 15.258 23.973 1.00 88.00 161 GLY A C 1
ATOM 1249 O O . GLY A 1 161 ? -0.833 15.249 23.134 1.00 88.00 161 GLY A O 1
ATOM 1250 N N . ALA A 1 162 ? -1.673 14.481 25.064 1.00 91.56 162 ALA A N 1
ATOM 1251 C CA . ALA A 1 162 ? -0.563 13.571 25.377 1.00 91.56 162 ALA A CA 1
ATOM 1252 C C . ALA A 1 162 ? -0.400 12.388 24.396 1.00 91.56 162 ALA A C 1
ATOM 1254 O O . ALA A 1 162 ? 0.551 11.622 24.524 1.00 91.56 162 ALA A O 1
ATOM 1255 N N . PHE A 1 163 ? -1.320 12.208 23.442 1.00 94.25 163 PHE A N 1
ATOM 1256 C CA . PHE A 1 163 ? -1.161 11.289 22.313 1.00 94.25 163 PHE A CA 1
ATOM 1257 C C . PHE A 1 163 ? -0.006 11.725 21.402 1.00 94.25 163 PHE A C 1
ATOM 1259 O O . PHE A 1 163 ? 0.630 10.891 20.758 1.00 94.25 163 PHE A O 1
ATOM 1266 N N . PHE A 1 164 ? 0.282 13.027 21.379 1.00 93.75 164 PHE A N 1
ATOM 1267 C CA . PHE A 1 164 ? 1.342 13.628 20.589 1.00 93.75 164 PHE A CA 1
ATOM 1268 C C . PHE A 1 164 ? 2.457 14.144 21.485 1.00 93.75 164 PHE A C 1
ATOM 1270 O O . PHE A 1 164 ? 2.251 14.519 22.642 1.00 93.75 164 PHE A O 1
ATOM 1277 N N . ARG A 1 165 ? 3.661 14.184 20.926 1.00 89.56 165 ARG A N 1
ATOM 1278 C CA . ARG A 1 165 ? 4.828 14.771 21.577 1.00 89.56 165 ARG A CA 1
ATOM 1279 C C . ARG A 1 165 ? 5.110 16.154 21.005 1.00 89.56 165 ARG A C 1
ATOM 1281 O O . ARG A 1 165 ? 5.010 16.380 19.804 1.00 89.56 165 ARG A O 1
ATOM 1288 N N . GLU A 1 166 ? 5.506 17.072 21.876 1.00 85.31 166 GLU A N 1
ATOM 1289 C CA . GLU A 1 166 ? 5.807 18.461 21.501 1.00 85.31 166 GLU A CA 1
ATOM 1290 C C . GLU A 1 166 ? 7.283 18.673 21.124 1.00 85.31 166 GLU A C 1
ATOM 1292 O O . GLU A 1 166 ? 7.638 19.681 20.520 1.00 85.31 166 GLU A O 1
ATOM 1297 N N . ASP A 1 167 ? 8.162 17.731 21.480 1.00 87.75 167 ASP A N 1
ATOM 1298 C CA . ASP A 1 167 ? 9.614 17.821 21.277 1.00 87.75 167 ASP A CA 1
ATOM 1299 C C . ASP A 1 167 ? 10.078 17.343 19.893 1.00 87.75 167 ASP A C 1
ATOM 1301 O O . ASP A 1 167 ? 11.251 17.506 19.556 1.00 87.75 167 ASP A O 1
ATOM 1305 N N . LEU A 1 168 ? 9.177 16.770 19.090 1.00 81.00 168 LEU A N 1
ATOM 1306 C CA . LEU A 1 168 ? 9.462 16.316 17.733 1.00 81.00 168 LEU A CA 1
ATOM 1307 C C . LEU A 1 168 ? 8.311 16.673 16.788 1.00 81.00 168 LEU A C 1
ATOM 1309 O O . LEU A 1 168 ? 7.197 16.159 16.915 1.00 81.00 168 LEU A O 1
ATOM 1313 N N . VAL A 1 169 ? 8.610 17.512 15.801 1.00 73.44 169 VAL A N 1
ATOM 1314 C CA . VAL A 1 169 ? 7.682 17.896 14.733 1.00 73.44 169 VAL A CA 1
ATOM 1315 C C . VAL A 1 169 ? 8.130 17.219 13.442 1.00 73.44 169 VAL A C 1
ATOM 1317 O O . VAL A 1 169 ? 9.295 17.330 13.058 1.00 73.44 169 VAL A O 1
ATOM 1320 N N . THR A 1 170 ? 7.212 16.509 12.794 1.00 69.31 170 THR A N 1
ATOM 1321 C CA . THR A 1 170 ? 7.416 15.905 11.469 1.00 69.31 170 THR A CA 1
ATOM 1322 C C . THR A 1 170 ? 6.897 16.848 10.378 1.00 69.31 170 THR A C 1
ATOM 1324 O O . THR A 1 170 ? 6.161 17.789 10.695 1.00 69.31 170 THR A O 1
ATOM 1327 N N . PRO A 1 171 ? 7.216 16.611 9.092 1.00 63.47 171 PRO A N 1
ATOM 1328 C CA . PRO A 1 171 ? 6.599 17.348 7.986 1.00 63.47 171 PRO A CA 1
ATOM 1329 C C . PRO A 1 171 ? 5.059 17.313 7.982 1.00 63.47 171 PRO A C 1
ATOM 1331 O O . PRO A 1 171 ? 4.445 18.234 7.453 1.00 63.47 171 PRO A O 1
ATOM 1334 N N . TRP A 1 172 ? 4.444 16.302 8.611 1.00 64.44 172 TRP A N 1
ATOM 1335 C CA . TRP A 1 172 ? 2.990 16.093 8.667 1.00 64.44 172 TRP A CA 1
ATOM 1336 C C . TRP A 1 172 ? 2.334 16.579 9.973 1.00 64.44 172 TRP A C 1
ATOM 1338 O O . TRP A 1 172 ? 1.136 16.398 10.166 1.00 64.44 172 TRP A O 1
ATOM 1348 N N . GLY A 1 173 ? 3.095 17.200 10.885 1.00 69.00 173 GLY A N 1
ATOM 1349 C CA . GLY A 1 173 ? 2.588 17.730 12.157 1.00 69.00 173 GLY A CA 1
ATOM 1350 C C . GLY A 1 173 ? 3.275 17.155 13.405 1.00 69.00 173 GLY A C 1
ATOM 1351 O O . GLY A 1 173 ? 4.360 16.563 13.311 1.00 69.00 173 GLY A O 1
ATOM 1352 N N . PRO A 1 174 ? 2.696 17.369 14.605 1.00 75.44 174 PRO A N 1
ATOM 1353 C CA . PRO A 1 174 ? 3.208 16.804 15.852 1.00 75.44 174 PRO A CA 1
ATOM 1354 C C . PRO A 1 174 ? 3.340 15.283 15.763 1.00 75.44 174 PRO A C 1
ATOM 1356 O O . PRO A 1 174 ? 2.425 14.598 15.309 1.00 75.44 174 PRO A O 1
ATOM 1359 N N . SER A 1 175 ? 4.475 14.746 16.210 1.00 88.00 175 SER A N 1
ATOM 1360 C CA . SER A 1 175 ? 4.713 13.302 16.130 1.00 88.00 175 SER A CA 1
ATOM 1361 C C . SER A 1 175 ? 3.856 12.544 17.143 1.00 88.00 175 SER A C 1
ATOM 1363 O O . SER A 1 175 ? 3.580 13.037 18.240 1.00 88.00 175 SER A O 1
ATOM 1365 N N . ILE A 1 176 ? 3.484 11.312 16.810 1.00 94.75 176 ILE A N 1
ATOM 1366 C CA . ILE A 1 176 ? 2.809 10.387 17.728 1.00 94.75 176 ILE A CA 1
ATOM 1367 C C . ILE A 1 176 ? 3.761 10.011 18.878 1.00 94.75 176 ILE A C 1
ATOM 1369 O O . ILE A 1 176 ? 4.938 9.725 18.652 1.00 94.75 176 ILE A O 1
ATOM 1373 N N . ASP A 1 177 ? 3.268 10.005 20.121 1.00 95.69 177 ASP A N 1
ATOM 1374 C CA . ASP A 1 177 ? 4.069 9.681 21.305 1.00 95.69 177 ASP A CA 1
ATOM 1375 C C . ASP A 1 177 ? 3.988 8.190 21.678 1.00 95.69 177 ASP A C 1
ATOM 1377 O O . ASP A 1 177 ? 3.274 7.780 22.597 1.00 95.69 177 ASP A O 1
ATOM 1381 N N . PHE A 1 178 ? 4.789 7.360 21.010 1.00 96.88 178 PHE A N 1
ATOM 1382 C CA . PHE A 1 178 ? 4.898 5.927 21.311 1.00 96.88 178 PHE A CA 1
ATOM 1383 C C . PHE A 1 178 ? 5.612 5.606 22.637 1.00 96.88 178 PHE A C 1
ATOM 1385 O O . PHE A 1 178 ? 5.753 4.428 22.981 1.00 96.88 178 PHE A O 1
ATOM 1392 N N . ARG A 1 179 ? 6.021 6.614 23.424 1.00 95.56 179 ARG A N 1
ATOM 1393 C CA . ARG A 1 179 ? 6.451 6.422 24.823 1.00 95.56 179 ARG A CA 1
ATOM 1394 C C . ARG A 1 179 ? 5.252 6.168 25.737 1.00 95.56 179 ARG A C 1
ATOM 1396 O O . ARG A 1 179 ? 5.415 5.616 26.824 1.00 95.56 179 ARG A O 1
ATOM 1403 N N . GLN A 1 180 ? 4.051 6.565 25.309 1.00 96.50 180 GLN A N 1
ATOM 1404 C CA . GLN A 1 180 ? 2.819 6.388 26.065 1.00 96.50 180 GLN A CA 1
ATOM 1405 C C . GLN A 1 180 ? 2.231 4.985 25.835 1.00 96.50 180 GLN A C 1
ATOM 1407 O O . GLN A 1 180 ? 1.874 4.645 24.703 1.00 96.50 180 GLN A O 1
ATOM 1412 N N . PRO A 1 181 ? 2.029 4.169 26.888 1.00 96.75 181 PRO A N 1
ATOM 1413 C CA . PRO A 1 181 ? 1.475 2.823 26.734 1.00 96.75 181 PRO A CA 1
ATOM 1414 C C . PRO A 1 181 ? 0.097 2.787 26.061 1.00 96.75 181 PRO A C 1
ATOM 1416 O O . PRO A 1 181 ? -0.191 1.854 25.316 1.00 96.75 181 PRO A O 1
ATOM 1419 N N . MET A 1 182 ? -0.756 3.798 26.280 1.00 96.50 182 MET A N 1
ATOM 1420 C CA . MET A 1 182 ? -2.074 3.851 25.635 1.00 96.50 182 MET A CA 1
ATOM 1421 C C . MET A 1 182 ? -1.997 4.125 24.129 1.00 96.50 182 MET A C 1
ATOM 1423 O O . MET A 1 182 ? -2.819 3.593 23.391 1.00 96.50 182 MET A O 1
ATOM 1427 N N . VAL A 1 183 ? -1.000 4.887 23.668 1.00 97.56 183 VAL A N 1
ATOM 1428 C CA . VAL A 1 183 ? -0.767 5.143 22.237 1.00 97.56 183 VAL A CA 1
ATOM 1429 C C . VAL A 1 183 ? -0.281 3.866 21.557 1.00 97.56 183 VAL A C 1
ATOM 1431 O O . VAL A 1 183 ? -0.838 3.450 20.545 1.00 97.56 183 VAL A O 1
ATOM 1434 N N . ARG A 1 184 ? 0.684 3.166 22.170 1.00 98.38 184 ARG A N 1
ATOM 1435 C CA . ARG A 1 184 ? 1.137 1.849 21.689 1.00 98.38 184 ARG A CA 1
ATOM 1436 C C . ARG A 1 184 ? -0.033 0.872 21.606 1.00 98.38 184 ARG A C 1
ATOM 1438 O O . ARG A 1 184 ? -0.241 0.235 20.577 1.00 98.38 184 ARG A O 1
ATOM 1445 N N . ARG A 1 185 ? -0.848 0.807 22.667 1.00 98.25 185 ARG A N 1
ATOM 1446 C CA . ARG A 1 185 ? -2.025 -0.063 22.715 1.00 98.25 185 ARG A CA 1
ATOM 1447 C C . ARG A 1 185 ? -3.042 0.275 21.626 1.00 98.25 185 ARG A C 1
ATOM 1449 O O . ARG A 1 185 ? -3.568 -0.649 21.020 1.00 98.25 185 ARG A O 1
ATOM 1456 N N . TYR A 1 186 ? -3.279 1.559 21.360 1.00 98.50 186 TYR A N 1
ATOM 1457 C CA . TYR A 1 186 ? -4.182 2.021 20.308 1.00 98.50 186 TYR A CA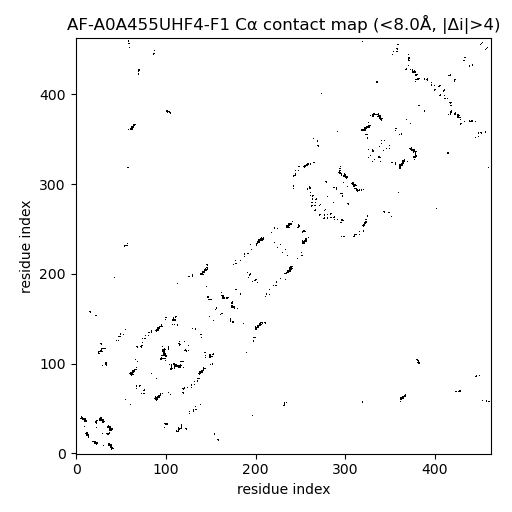 1
ATOM 1458 C C . TYR A 1 186 ? -3.784 1.488 18.925 1.00 98.50 186 TYR A C 1
ATOM 1460 O O . TYR A 1 186 ? -4.638 0.991 18.200 1.00 98.50 186 TYR A O 1
ATOM 1468 N N . PHE A 1 187 ? -2.502 1.508 18.564 1.00 98.69 187 PHE A N 1
ATOM 1469 C CA . PHE A 1 187 ? -2.066 0.982 17.265 1.00 98.69 187 PHE A CA 1
ATOM 1470 C C . PHE A 1 187 ? -1.941 -0.550 17.239 1.00 98.69 187 PHE A C 1
ATOM 1472 O O . PHE A 1 187 ? -2.261 -1.175 16.230 1.00 98.69 187 PHE A O 1
ATOM 1479 N N . ILE A 1 188 ? -1.568 -1.183 18.356 1.00 98.81 188 ILE A N 1
ATOM 1480 C CA . ILE A 1 188 ? -1.558 -2.652 18.472 1.00 98.81 188 ILE A CA 1
ATOM 1481 C C . ILE A 1 188 ? -2.975 -3.222 18.333 1.00 98.81 188 ILE A C 1
ATOM 1483 O O . ILE A 1 188 ? -3.183 -4.175 17.584 1.00 98.81 188 ILE A O 1
ATOM 1487 N N . ASP A 1 189 ? -3.964 -2.642 19.018 1.00 98.75 189 ASP A N 1
ATOM 1488 C CA . ASP A 1 189 ? -5.360 -3.077 18.907 1.00 98.75 189 ASP A CA 1
ATOM 1489 C C . ASP A 1 189 ? -5.939 -2.802 17.512 1.00 98.75 189 ASP A C 1
ATOM 1491 O O . ASP A 1 189 ? -6.763 -3.586 17.040 1.00 98.75 189 ASP A O 1
ATOM 1495 N N . ASN A 1 190 ? -5.469 -1.759 16.819 1.00 98.81 190 ASN A N 1
ATOM 1496 C CA . ASN A 1 190 ? -5.846 -1.496 15.433 1.00 98.81 190 ASN A CA 1
ATOM 1497 C C . ASN A 1 190 ? -5.341 -2.603 14.496 1.00 98.81 190 ASN A C 1
ATOM 1499 O O . ASN A 1 190 ? -6.126 -3.188 13.750 1.00 98.81 190 ASN A O 1
ATOM 1503 N N . ALA A 1 191 ? -4.056 -2.953 14.589 1.00 98.88 191 ALA A N 1
ATOM 1504 C CA . ALA A 1 191 ? -3.476 -4.033 13.795 1.00 98.88 191 ALA A CA 1
ATOM 1505 C C . ALA A 1 191 ? -4.188 -5.368 14.063 1.00 98.88 191 ALA A C 1
ATOM 1507 O O . ALA A 1 191 ? -4.512 -6.116 13.142 1.00 98.88 191 ALA A O 1
ATOM 1508 N N . LEU A 1 192 ? -4.488 -5.656 15.330 1.00 98.69 192 LEU A N 1
ATOM 1509 C CA . LEU A 1 192 ? -5.206 -6.868 15.716 1.00 98.69 192 LEU A CA 1
ATOM 1510 C C . LEU A 1 192 ? -6.657 -6.870 15.229 1.00 98.69 192 LEU A C 1
ATOM 1512 O O . LEU A 1 192 ? -7.130 -7.915 14.799 1.00 98.69 192 LEU A O 1
ATOM 1516 N N . MET A 1 193 ? -7.352 -5.730 15.220 1.00 98.69 193 MET A N 1
ATOM 1517 C CA . MET A 1 193 ? -8.684 -5.624 14.617 1.00 98.69 193 MET A CA 1
ATOM 1518 C C . MET A 1 193 ? -8.648 -6.041 13.142 1.00 98.69 193 MET A C 1
ATOM 1520 O O . MET A 1 193 ? -9.445 -6.879 12.716 1.00 98.69 193 MET A O 1
ATOM 1524 N N . TRP A 1 194 ? -7.713 -5.495 12.367 1.00 98.81 194 TRP A N 1
ATOM 1525 C CA . TRP A 1 194 ? -7.563 -5.823 10.950 1.00 98.81 194 TRP A CA 1
ATOM 1526 C C . TRP A 1 194 ? -7.285 -7.316 10.717 1.00 98.81 194 TRP A C 1
ATOM 1528 O O . TRP A 1 194 ? -7.889 -7.945 9.845 1.00 98.81 194 TRP A O 1
ATOM 1538 N N . LEU A 1 195 ? -6.423 -7.916 11.536 1.00 98.69 195 LEU A N 1
ATOM 1539 C CA . LEU A 1 195 ? -6.008 -9.310 11.371 1.00 98.69 195 LEU A CA 1
ATOM 1540 C C . LEU A 1 195 ? -7.004 -10.336 11.946 1.00 98.69 195 LEU A C 1
ATOM 1542 O O . LEU A 1 195 ? -7.148 -11.421 11.381 1.00 98.69 195 LEU A O 1
ATOM 1546 N N . GLU A 1 196 ? -7.684 -10.024 13.054 1.00 97.44 196 GLU A N 1
ATOM 1547 C CA . GLU A 1 196 ? -8.624 -10.925 13.739 1.00 97.44 196 GLU A CA 1
ATOM 1548 C C . GLU A 1 196 ? -10.059 -10.753 13.225 1.00 97.44 196 GLU A C 1
ATOM 1550 O O . GLU A 1 196 ? -10.711 -11.734 12.869 1.00 97.44 196 GLU A O 1
ATOM 1555 N N . GLU A 1 197 ? -10.562 -9.516 13.169 1.00 97.38 197 GLU A N 1
ATOM 1556 C CA . GLU A 1 197 ? -11.963 -9.243 12.834 1.00 97.38 197 GLU A CA 1
ATOM 1557 C C . GLU A 1 197 ? -12.203 -9.198 11.326 1.00 97.38 197 GLU A C 1
ATOM 1559 O O . GLU A 1 197 ? -13.151 -9.814 10.832 1.00 97.38 197 GLU A O 1
ATOM 1564 N N . TYR A 1 198 ? -11.352 -8.479 10.592 1.00 98.62 198 TYR A N 1
ATOM 1565 C CA . TYR A 1 198 ? -11.417 -8.428 9.130 1.00 98.62 198 TYR A CA 1
ATOM 1566 C C . TYR A 1 198 ? -10.688 -9.604 8.476 1.00 98.62 198 TYR A C 1
ATOM 1568 O O . TYR A 1 198 ? -10.836 -9.811 7.280 1.00 98.62 198 TYR A O 1
ATOM 1576 N N . ARG A 1 199 ? -9.948 -10.411 9.251 1.00 98.31 199 ARG A N 1
ATOM 1577 C CA . ARG A 1 199 ? -9.243 -11.617 8.784 1.00 98.31 199 ARG A CA 1
ATOM 1578 C C . ARG A 1 199 ? -8.250 -11.345 7.643 1.00 98.31 199 ARG A C 1
ATOM 1580 O O . ARG A 1 199 ? -8.002 -12.236 6.833 1.00 98.31 199 ARG A O 1
ATOM 1587 N N . LEU A 1 200 ? -7.664 -10.146 7.602 1.00 98.81 200 LEU A N 1
ATOM 1588 C CA . LEU A 1 200 ? -6.639 -9.764 6.624 1.00 98.81 200 LEU A CA 1
ATOM 1589 C C . LEU A 1 200 ? -5.390 -10.625 6.760 1.00 98.81 200 LEU A C 1
ATOM 1591 O O . LEU A 1 200 ? -4.941 -10.892 7.868 1.00 98.81 200 LEU A O 1
ATOM 1595 N N . ASP A 1 201 ? -4.796 -11.042 5.650 1.00 98.88 201 ASP A N 1
ATOM 1596 C CA . ASP A 1 201 ? -3.666 -11.970 5.615 1.00 98.88 201 ASP A CA 1
ATOM 1597 C C . ASP A 1 201 ? -2.318 -11.332 5.944 1.00 98.88 201 ASP A C 1
ATOM 1599 O O . ASP A 1 201 ? -1.376 -12.033 6.321 1.00 98.88 201 ASP A O 1
ATOM 1603 N N . GLY A 1 202 ? -2.245 -10.011 5.858 1.00 98.69 202 GLY A N 1
ATOM 1604 C CA . GLY A 1 202 ? -1.068 -9.260 6.232 1.00 98.69 202 GLY A CA 1
ATOM 1605 C C . GLY A 1 202 ? -1.319 -7.767 6.324 1.00 98.69 202 GLY A C 1
ATOM 1606 O O . GLY A 1 202 ? -2.379 -7.275 5.938 1.00 98.69 202 GLY A O 1
ATOM 1607 N N . LEU A 1 203 ? -0.324 -7.063 6.852 1.00 98.94 203 LEU A N 1
ATOM 1608 C CA . LEU A 1 203 ? -0.302 -5.606 6.936 1.00 98.94 203 LEU A CA 1
ATOM 1609 C C . LEU A 1 203 ? 0.999 -5.099 6.319 1.00 98.94 203 LEU A C 1
ATOM 1611 O O . LEU A 1 203 ? 2.064 -5.660 6.602 1.00 98.94 203 LEU A O 1
ATOM 1615 N N . ARG A 1 204 ? 0.905 -4.050 5.501 1.00 98.88 204 ARG A N 1
ATOM 1616 C CA . ARG A 1 204 ? 2.046 -3.247 5.057 1.00 98.88 204 ARG A CA 1
ATOM 1617 C C . ARG A 1 204 ? 2.084 -1.988 5.917 1.00 98.88 204 ARG A C 1
ATOM 1619 O O . ARG A 1 204 ? 1.069 -1.329 6.067 1.00 98.88 204 ARG A O 1
ATOM 1626 N N . PHE A 1 205 ? 3.215 -1.712 6.554 1.00 98.81 205 PHE A N 1
ATOM 1627 C CA . PHE A 1 205 ? 3.364 -0.590 7.478 1.00 98.81 205 PHE A CA 1
ATOM 1628 C C . PHE A 1 205 ? 4.065 0.560 6.777 1.00 98.81 205 PHE A C 1
ATOM 1630 O O . PHE A 1 205 ? 5.244 0.440 6.429 1.00 98.81 205 PHE A O 1
ATOM 1637 N N . ASP A 1 206 ? 3.331 1.652 6.622 1.00 98.38 206 ASP A N 1
ATOM 1638 C CA . ASP A 1 206 ? 3.781 2.876 5.980 1.00 98.38 206 ASP A CA 1
ATOM 1639 C C . ASP A 1 206 ? 4.892 3.578 6.762 1.00 98.38 206 ASP A C 1
ATOM 1641 O O . ASP A 1 206 ? 4.831 3.700 7.997 1.00 98.38 206 ASP A O 1
ATOM 1645 N N . ALA A 1 207 ? 5.900 4.033 6.020 1.00 95.12 207 ALA A N 1
ATOM 1646 C CA . ALA A 1 207 ? 7.000 4.890 6.432 1.00 95.12 207 ALA A CA 1
ATOM 1647 C C . ALA A 1 207 ? 7.501 4.633 7.865 1.00 95.12 207 ALA A C 1
ATOM 1649 O O . ALA A 1 207 ? 7.653 5.551 8.677 1.00 95.12 207 ALA A O 1
ATOM 1650 N N . VAL A 1 208 ? 7.819 3.380 8.222 1.00 96.31 208 VAL A N 1
ATOM 1651 C CA . VAL A 1 208 ? 8.211 3.056 9.611 1.00 96.31 208 VAL A CA 1
ATOM 1652 C C . VAL A 1 208 ? 9.528 3.709 10.027 1.00 96.31 208 VAL A C 1
ATOM 1654 O O . VAL A 1 208 ? 9.863 3.765 11.213 1.00 96.31 208 VAL A O 1
ATOM 1657 N N . HIS A 1 209 ? 10.290 4.233 9.066 1.00 92.56 209 HIS A N 1
ATOM 1658 C CA . HIS A 1 209 ? 11.455 5.070 9.315 1.00 92.56 209 HIS A CA 1
ATOM 1659 C C . HIS A 1 209 ? 11.082 6.358 10.079 1.00 92.56 209 HIS A C 1
ATOM 1661 O O . HIS A 1 209 ? 11.863 6.762 10.944 1.00 92.56 209 HIS A O 1
ATOM 1667 N N . ALA A 1 210 ? 9.878 6.907 9.878 1.00 92.25 210 ALA A N 1
ATOM 1668 C CA . ALA A 1 210 ? 9.351 8.082 10.578 1.00 92.25 210 ALA A CA 1
ATOM 1669 C C . ALA A 1 210 ? 8.847 7.798 12.011 1.00 92.25 210 ALA A C 1
ATOM 1671 O O . ALA A 1 210 ? 8.722 8.718 12.820 1.00 92.25 210 ALA A O 1
ATOM 1672 N N . ILE A 1 211 ? 8.627 6.531 12.384 1.00 93.75 211 ILE A N 1
ATOM 1673 C CA . ILE A 1 211 ? 8.287 6.152 13.766 1.00 93.75 211 ILE A CA 1
ATOM 1674 C C . ILE A 1 211 ? 9.552 6.206 14.625 1.00 93.75 211 ILE A C 1
ATOM 1676 O O . ILE A 1 211 ? 10.485 5.434 14.409 1.00 93.75 211 ILE A O 1
ATOM 1680 N N . SER A 1 212 ? 9.606 7.102 15.608 1.00 88.88 212 SER A N 1
ATOM 1681 C CA . SER A 1 212 ? 10.833 7.349 16.382 1.00 88.88 212 SER A CA 1
ATOM 1682 C C . SER A 1 212 ? 11.184 6.207 17.341 1.00 88.88 212 SER A C 1
ATOM 1684 O O . SER A 1 212 ? 12.324 5.740 17.378 1.00 88.88 212 SER A O 1
ATOM 1686 N N . GLU A 1 213 ? 10.206 5.720 18.100 1.00 93.88 213 GLU A N 1
ATOM 1687 C CA . GLU A 1 213 ? 10.369 4.640 19.074 1.00 93.88 213 GLU A CA 1
ATOM 1688 C C . GLU A 1 213 ? 10.387 3.272 18.372 1.00 93.88 213 GLU A C 1
ATOM 1690 O O . GLU A 1 213 ? 9.374 2.589 18.266 1.00 93.88 213 GLU A O 1
ATOM 1695 N N . LYS A 1 214 ? 11.550 2.850 17.861 1.00 92.25 214 LYS A N 1
ATOM 1696 C CA . LYS A 1 214 ? 11.684 1.586 17.102 1.00 92.25 214 LYS A CA 1
ATOM 1697 C C . LYS A 1 214 ? 11.314 0.330 17.901 1.00 92.25 214 LYS A C 1
ATOM 1699 O O . LYS A 1 214 ? 10.924 -0.674 17.314 1.00 92.25 214 LYS A O 1
ATOM 1704 N N . ASP A 1 215 ? 11.389 0.383 19.228 1.00 95.81 215 ASP A N 1
ATOM 1705 C CA . ASP A 1 215 ? 10.937 -0.691 20.116 1.00 95.81 215 ASP A CA 1
ATOM 1706 C C . ASP A 1 215 ? 9.408 -0.887 20.093 1.00 95.81 215 ASP A C 1
ATOM 1708 O O . ASP A 1 215 ? 8.927 -1.959 20.453 1.00 95.81 215 ASP A O 1
ATOM 1712 N N . PHE A 1 216 ? 8.629 0.102 19.634 1.00 97.94 216 PHE A N 1
ATOM 1713 C CA . PHE A 1 216 ? 7.206 -0.071 19.314 1.00 97.94 216 PHE A CA 1
ATOM 1714 C C . PHE A 1 216 ? 6.980 -1.114 18.226 1.00 97.94 216 PHE A C 1
ATOM 1716 O O . PHE A 1 216 ? 6.124 -1.980 18.385 1.00 97.94 216 PHE A O 1
ATOM 1723 N N . LEU A 1 217 ? 7.767 -1.073 17.149 1.00 97.81 217 LEU A N 1
ATOM 1724 C CA . LEU A 1 217 ? 7.635 -2.016 16.037 1.00 97.81 217 LEU A CA 1
ATOM 1725 C C . LEU A 1 217 ? 7.883 -3.456 16.503 1.00 97.81 217 LEU A C 1
ATOM 1727 O O . LEU A 1 217 ? 7.186 -4.375 16.077 1.00 97.81 217 LEU A O 1
ATOM 1731 N N . ILE A 1 218 ? 8.843 -3.635 17.416 1.00 97.25 218 ILE A N 1
ATOM 1732 C CA . ILE A 1 218 ? 9.158 -4.929 18.028 1.00 97.25 218 ILE A CA 1
ATOM 1733 C C . ILE A 1 218 ? 7.976 -5.420 18.873 1.00 97.25 218 ILE A C 1
ATOM 1735 O O . ILE A 1 218 ? 7.485 -6.520 18.631 1.00 97.25 218 ILE A O 1
ATOM 1739 N N . GLU A 1 219 ? 7.468 -4.599 19.801 1.00 98.25 219 GLU A N 1
ATOM 1740 C CA . GLU A 1 219 ? 6.311 -4.966 20.636 1.00 98.25 219 GLU A CA 1
ATOM 1741 C C . GLU A 1 219 ? 5.074 -5.293 19.790 1.00 98.25 219 GLU A C 1
ATOM 1743 O O . GLU A 1 219 ? 4.360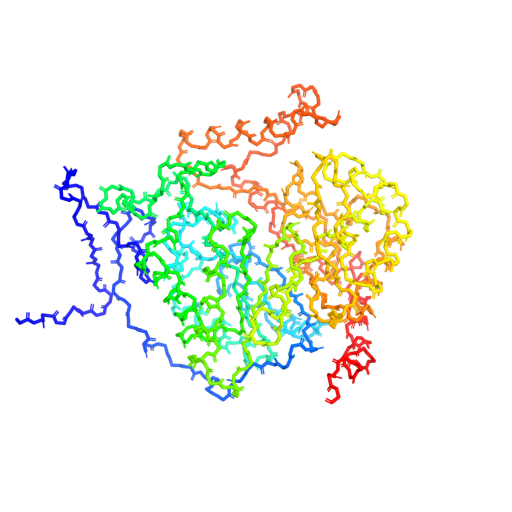 -6.259 20.073 1.00 98.25 219 GLU A O 1
ATOM 1748 N N . LEU A 1 220 ? 4.821 -4.505 18.743 1.00 98.56 220 LEU A N 1
ATOM 1749 C CA . LEU A 1 220 ? 3.717 -4.709 17.813 1.00 98.56 220 LEU A CA 1
ATOM 1750 C C . LEU A 1 220 ? 3.811 -6.078 17.136 1.00 98.56 220 LEU A C 1
ATOM 1752 O O . LEU A 1 220 ? 2.856 -6.857 17.192 1.00 98.56 220 LEU A O 1
ATOM 1756 N N . ALA A 1 221 ? 4.960 -6.387 16.532 1.00 98.06 221 ALA A N 1
ATOM 1757 C CA . ALA A 1 221 ? 5.166 -7.655 15.846 1.00 98.06 221 ALA A CA 1
ATOM 1758 C C . ALA A 1 221 ? 5.071 -8.840 16.819 1.00 98.06 221 ALA A C 1
ATOM 1760 O O . ALA A 1 221 ? 4.320 -9.780 16.561 1.00 98.06 221 ALA A O 1
ATOM 1761 N N . GLU A 1 222 ? 5.746 -8.773 17.970 1.00 97.56 222 GLU A N 1
ATOM 1762 C CA . GLU A 1 222 ? 5.699 -9.818 19.000 1.00 97.56 222 GLU A CA 1
ATOM 1763 C C . GLU A 1 222 ? 4.271 -10.060 19.504 1.00 97.56 222 GLU A C 1
ATOM 1765 O O . GLU A 1 222 ? 3.838 -11.209 19.628 1.00 97.56 222 GLU A O 1
ATOM 1770 N N . THR A 1 223 ? 3.500 -8.992 19.728 1.00 98.12 223 THR A N 1
ATOM 1771 C CA . THR A 1 223 ? 2.108 -9.103 20.182 1.00 98.12 223 THR A CA 1
ATOM 1772 C C . THR A 1 223 ? 1.223 -9.764 19.129 1.00 98.12 223 THR A C 1
ATOM 1774 O O . THR A 1 223 ? 0.426 -10.641 19.465 1.00 98.12 223 THR A O 1
ATOM 1777 N N . ILE A 1 224 ? 1.370 -9.392 17.853 1.00 98.06 224 ILE A N 1
ATOM 1778 C CA . ILE A 1 224 ? 0.631 -10.011 16.742 1.00 98.06 224 I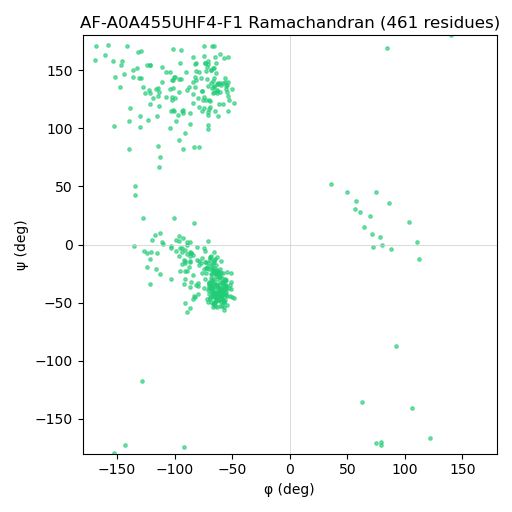LE A CA 1
ATOM 1779 C C . ILE A 1 224 ? 0.962 -11.505 16.648 1.00 98.06 224 ILE A C 1
ATOM 1781 O O . ILE A 1 224 ? 0.053 -12.336 16.585 1.00 98.06 224 ILE A O 1
ATOM 1785 N N . ARG A 1 225 ? 2.250 -11.864 16.685 1.00 96.31 225 ARG A N 1
ATOM 1786 C CA . ARG A 1 225 ? 2.720 -13.257 16.586 1.00 96.31 225 ARG A CA 1
ATOM 1787 C C . ARG A 1 225 ? 2.273 -14.112 17.766 1.00 96.31 225 ARG A C 1
ATOM 1789 O O . ARG A 1 225 ? 1.958 -15.280 17.579 1.00 96.31 225 ARG A O 1
ATOM 1796 N N . ALA A 1 226 ? 2.218 -13.537 18.967 1.00 96.81 226 ALA A N 1
ATOM 1797 C CA . ALA A 1 226 ? 1.750 -14.234 20.161 1.00 96.81 226 ALA A CA 1
ATOM 1798 C C . ALA A 1 226 ? 0.227 -14.435 20.180 1.00 96.81 226 ALA A C 1
ATOM 1800 O O . ALA A 1 226 ? -0.261 -15.384 20.797 1.00 96.81 226 ALA A O 1
ATOM 1801 N N . ARG A 1 227 ? -0.529 -13.527 19.553 1.00 96.50 227 ARG A N 1
ATOM 1802 C CA . ARG A 1 227 ? -1.993 -13.511 19.620 1.00 96.50 227 ARG A CA 1
ATOM 1803 C C . ARG A 1 227 ? -2.659 -14.304 18.501 1.00 96.50 227 ARG A C 1
ATOM 1805 O O . ARG A 1 227 ? -3.695 -14.921 18.739 1.00 96.50 227 ARG A O 1
ATOM 1812 N N . ILE A 1 228 ? -2.074 -14.316 17.307 1.00 94.88 228 ILE A N 1
ATOM 1813 C CA . ILE A 1 228 ? -2.641 -15.028 16.162 1.00 94.88 228 ILE A CA 1
ATOM 1814 C C . ILE A 1 228 ? -2.133 -16.465 16.133 1.00 94.88 228 ILE A C 1
ATOM 1816 O O . ILE A 1 228 ? -0.944 -16.733 16.284 1.00 94.88 228 ILE A O 1
ATOM 1820 N N . ALA A 1 229 ? -3.060 -17.397 15.931 1.00 91.94 229 ALA A N 1
ATOM 1821 C CA . ALA A 1 229 ? -2.754 -18.813 15.932 1.00 91.94 229 ALA A CA 1
ATOM 1822 C C . ALA A 1 229 ? -1.773 -19.179 14.792 1.00 91.94 229 ALA A C 1
ATOM 1824 O O . ALA A 1 229 ? -1.932 -18.688 13.670 1.00 91.94 229 ALA A O 1
ATOM 1825 N N . PRO A 1 230 ? -0.768 -20.037 15.048 1.00 88.94 230 PRO A N 1
ATOM 1826 C CA . PRO A 1 230 ? 0.336 -20.298 14.120 1.00 88.94 230 PRO A CA 1
ATOM 1827 C C . PRO A 1 230 ? -0.093 -20.982 12.814 1.00 88.94 230 PRO A C 1
ATOM 1829 O O . PRO A 1 230 ? 0.625 -20.917 11.819 1.00 88.94 230 PRO A O 1
ATOM 1832 N N . GLU A 1 231 ? -1.258 -21.631 12.786 1.00 92.44 231 GLU A N 1
ATOM 1833 C CA . GLU A 1 231 ? -1.869 -22.167 11.569 1.00 92.44 231 GLU A CA 1
ATOM 1834 C C . GLU A 1 231 ? -2.341 -21.080 10.597 1.00 92.44 231 GLU A C 1
ATOM 1836 O O . GLU A 1 231 ? -2.567 -21.374 9.426 1.00 92.44 231 GLU A O 1
ATOM 1841 N N . ARG A 1 232 ? -2.504 -19.834 11.059 1.00 96.12 232 ARG A N 1
ATOM 1842 C CA . ARG A 1 232 ? -2.862 -18.694 10.220 1.00 96.12 232 ARG A CA 1
ATOM 1843 C C . ARG A 1 232 ? -1.597 -17.981 9.757 1.00 96.12 232 ARG A C 1
ATOM 1845 O O . ARG A 1 232 ? -0.888 -17.354 10.537 1.00 96.12 232 ARG A O 1
ATOM 1852 N N . HIS A 1 233 ? -1.332 -18.041 8.458 1.00 96.62 233 HIS A N 1
ATOM 1853 C CA . HIS A 1 233 ? -0.198 -17.368 7.836 1.00 96.62 233 HIS A CA 1
ATOM 1854 C C . HIS A 1 233 ? -0.401 -15.850 7.804 1.00 96.62 233 HIS A C 1
ATOM 1856 O O . HIS A 1 233 ? -1.092 -15.354 6.921 1.00 96.62 233 HIS A O 1
ATOM 1862 N N . ILE A 1 234 ? 0.203 -15.134 8.755 1.00 97.75 234 ILE A N 1
ATOM 1863 C CA . ILE A 1 234 ? 0.190 -13.667 8.839 1.00 97.75 234 ILE A CA 1
ATOM 1864 C C . ILE A 1 234 ? 1.508 -13.103 8.336 1.00 97.75 234 ILE A C 1
ATOM 1866 O O . ILE A 1 234 ? 2.563 -13.427 8.887 1.00 97.75 234 ILE A O 1
ATOM 1870 N N . HIS A 1 235 ? 1.447 -12.172 7.394 1.00 98.44 235 HIS A N 1
ATOM 1871 C CA . HIS A 1 235 ? 2.638 -11.550 6.821 1.00 98.44 235 HIS A CA 1
ATOM 1872 C C . HIS A 1 235 ? 2.687 -10.064 7.169 1.00 98.44 235 HIS A C 1
ATOM 1874 O O . HIS A 1 235 ? 1.717 -9.344 6.969 1.00 98.44 235 HIS A O 1
ATOM 1880 N N . LEU A 1 236 ? 3.807 -9.604 7.718 1.00 98.75 236 LEU A N 1
ATOM 1881 C CA . LEU A 1 236 ? 3.995 -8.203 8.106 1.00 98.75 236 LEU A CA 1
ATOM 1882 C C . LEU A 1 236 ? 5.079 -7.607 7.208 1.00 98.75 236 LEU A C 1
ATOM 1884 O O . LEU A 1 236 ? 6.197 -8.124 7.195 1.00 98.75 236 LEU A O 1
ATOM 1888 N N . VAL A 1 237 ? 4.745 -6.576 6.438 1.00 98.81 237 VAL A N 1
ATOM 1889 C CA . VAL A 1 237 ? 5.623 -5.980 5.424 1.00 98.81 237 VAL A CA 1
ATOM 1890 C C . VAL A 1 237 ? 5.936 -4.542 5.809 1.00 98.81 237 VAL A C 1
ATOM 1892 O O . VAL A 1 237 ? 5.047 -3.797 6.194 1.00 98.81 237 VAL A O 1
ATOM 1895 N N . LEU A 1 238 ? 7.197 -4.145 5.732 1.00 98.69 238 LEU A N 1
ATOM 1896 C CA . LEU A 1 238 ? 7.631 -2.795 6.081 1.00 98.69 238 LEU A CA 1
ATOM 1897 C C . LEU A 1 238 ? 7.856 -1.937 4.837 1.00 98.69 238 LEU A C 1
ATOM 1899 O O . LEU A 1 238 ? 8.467 -2.404 3.879 1.00 98.69 238 LEU A O 1
ATOM 1903 N N . GLU A 1 239 ? 7.494 -0.664 4.906 1.00 98.44 239 GLU A N 1
ATOM 1904 C CA . GLU A 1 239 ? 8.099 0.390 4.096 1.00 98.44 239 GLU A CA 1
ATOM 1905 C C . GLU A 1 239 ? 9.105 1.166 4.959 1.00 98.44 239 GLU A C 1
ATOM 1907 O O . GLU A 1 239 ? 8.764 1.757 5.987 1.00 98.44 239 GLU A O 1
ATOM 1912 N N . ASN A 1 240 ? 10.389 1.097 4.603 1.00 96.50 240 ASN A N 1
ATOM 1913 C CA . ASN A 1 240 ? 11.461 1.599 5.459 1.00 96.50 240 ASN A CA 1
ATOM 1914 C C . ASN A 1 240 ? 12.687 2.032 4.648 1.00 96.50 240 ASN A C 1
ATOM 1916 O O . ASN A 1 240 ? 13.546 1.217 4.307 1.00 96.50 240 ASN A O 1
ATOM 1920 N N . GLU A 1 241 ? 12.837 3.341 4.452 1.00 92.50 241 GLU A N 1
ATOM 1921 C CA . GLU A 1 241 ? 14.013 3.924 3.799 1.00 92.50 241 GLU A CA 1
ATOM 1922 C C . GLU A 1 241 ? 15.330 3.637 4.538 1.00 92.50 241 GLU A C 1
ATOM 1924 O O . GLU A 1 241 ? 16.411 3.687 3.943 1.00 92.50 241 GLU A O 1
ATOM 1929 N N . GLY A 1 242 ? 15.257 3.315 5.834 1.00 94.56 242 GLY A N 1
ATOM 1930 C CA . GLY A 1 242 ? 16.414 3.063 6.684 1.00 94.56 242 GLY A CA 1
ATOM 1931 C C . GLY A 1 242 ? 17.181 1.778 6.367 1.00 94.56 242 GLY A C 1
ATOM 1932 O O . GLY A 1 242 ? 18.281 1.623 6.895 1.00 94.56 242 GLY A O 1
ATOM 1933 N N . ASN A 1 243 ? 16.645 0.872 5.532 1.00 96.94 243 ASN A N 1
ATOM 1934 C CA . ASN A 1 243 ? 17.247 -0.434 5.206 1.00 96.94 243 ASN A CA 1
ATOM 1935 C C . ASN A 1 243 ? 17.676 -1.223 6.465 1.00 96.94 243 ASN A C 1
ATOM 1937 O O . ASN A 1 243 ? 18.786 -1.756 6.557 1.00 96.94 243 ASN A O 1
ATOM 1941 N N . THR A 1 244 ? 16.801 -1.254 7.472 1.00 95.88 244 THR A N 1
ATOM 1942 C CA . THR A 1 244 ? 17.069 -1.845 8.793 1.00 95.88 244 THR A CA 1
ATOM 1943 C C . THR A 1 244 ? 16.842 -3.358 8.762 1.00 95.88 244 THR A C 1
ATOM 1945 O O . THR A 1 244 ? 15.769 -3.849 9.115 1.00 95.88 244 THR A O 1
ATOM 1948 N N . ALA A 1 245 ? 17.855 -4.105 8.319 1.00 97.19 245 ALA A N 1
ATOM 1949 C CA . ALA A 1 245 ? 17.810 -5.562 8.180 1.00 97.19 245 ALA A CA 1
ATOM 1950 C C . ALA A 1 245 ? 17.445 -6.292 9.488 1.00 97.19 245 ALA A C 1
ATOM 1952 O O . ALA A 1 245 ? 16.807 -7.340 9.446 1.00 97.19 245 ALA A O 1
ATOM 1953 N N . SER A 1 246 ? 17.799 -5.733 10.646 1.00 96.19 246 SER A N 1
ATOM 1954 C CA . SER A 1 246 ? 17.528 -6.302 11.971 1.00 96.19 246 SER A CA 1
ATOM 1955 C C . SER A 1 246 ? 16.046 -6.375 12.361 1.00 96.19 246 SER A C 1
ATOM 1957 O O . SER A 1 246 ? 15.718 -7.121 13.280 1.00 96.19 246 SER A O 1
ATOM 1959 N N . LEU A 1 247 ? 15.148 -5.667 11.663 1.00 96.38 247 LEU A N 1
ATOM 1960 C CA . LEU A 1 247 ? 13.694 -5.808 11.844 1.00 96.38 247 LEU A CA 1
ATOM 1961 C C . LEU A 1 247 ? 13.112 -7.019 11.092 1.00 96.38 247 LEU A C 1
ATOM 1963 O O . LEU A 1 247 ? 11.958 -7.390 11.320 1.00 96.38 247 LEU A O 1
ATOM 1967 N N . LEU A 1 248 ? 13.884 -7.619 10.179 1.00 97.31 248 LEU A N 1
ATOM 1968 C CA . LEU A 1 248 ? 13.416 -8.659 9.270 1.00 97.31 248 LEU A CA 1
ATOM 1969 C C . LEU A 1 248 ? 13.752 -10.045 9.814 1.00 97.31 248 LEU A C 1
ATOM 1971 O O . LEU A 1 248 ? 14.906 -10.467 9.866 1.00 97.31 248 LEU A O 1
ATOM 1975 N N . SER A 1 249 ? 12.715 -10.778 10.205 1.00 90.00 249 SER A N 1
ATOM 1976 C CA . SER A 1 249 ? 12.819 -12.166 10.648 1.00 90.00 249 SER A CA 1
ATOM 1977 C C . SER A 1 249 ? 11.461 -12.860 10.568 1.00 90.00 249 SER A C 1
ATOM 1979 O O . SER A 1 249 ? 10.410 -12.221 10.511 1.00 90.00 249 SER A O 1
ATOM 1981 N N . THR A 1 250 ? 11.454 -14.193 10.606 1.00 76.50 250 THR A N 1
ATOM 1982 C CA . THR A 1 250 ? 10.198 -14.962 10.637 1.00 76.50 250 THR A CA 1
ATOM 1983 C C . THR A 1 250 ? 9.353 -14.671 11.877 1.00 76.50 250 THR A C 1
ATOM 1985 O O . THR A 1 250 ? 8.131 -14.795 11.818 1.00 76.50 250 THR A O 1
ATOM 1988 N N . ASP A 1 251 ? 9.993 -14.251 12.969 1.00 85.62 251 ASP A N 1
ATOM 1989 C CA . ASP A 1 251 ? 9.353 -14.010 14.264 1.00 85.62 251 ASP A CA 1
ATOM 1990 C C . ASP A 1 251 ? 8.934 -12.543 14.454 1.00 85.62 251 ASP A C 1
ATOM 1992 O O . ASP A 1 251 ? 8.253 -12.219 15.422 1.00 85.62 251 ASP A O 1
ATOM 1996 N N . GLN A 1 252 ? 9.299 -11.654 13.524 1.00 92.25 252 GLN A N 1
ATOM 1997 C CA . GLN A 1 252 ? 8.933 -10.236 13.532 1.00 92.25 252 GLN A CA 1
ATOM 1998 C C . GLN A 1 252 ? 8.314 -9.844 12.183 1.00 92.25 252 GLN A C 1
ATOM 2000 O O . GLN A 1 252 ? 7.263 -10.384 11.815 1.00 92.25 252 GLN A O 1
ATOM 2005 N N . PHE A 1 253 ? 8.938 -8.924 11.438 1.00 98.00 253 PHE A N 1
ATOM 2006 C CA . PHE A 1 253 ? 8.474 -8.506 10.121 1.00 98.00 253 PHE A CA 1
ATOM 2007 C C . PHE A 1 253 ? 8.978 -9.459 9.042 1.00 98.00 253 PHE A C 1
ATOM 2009 O O . PHE A 1 253 ? 10.161 -9.783 8.954 1.00 98.00 253 PHE A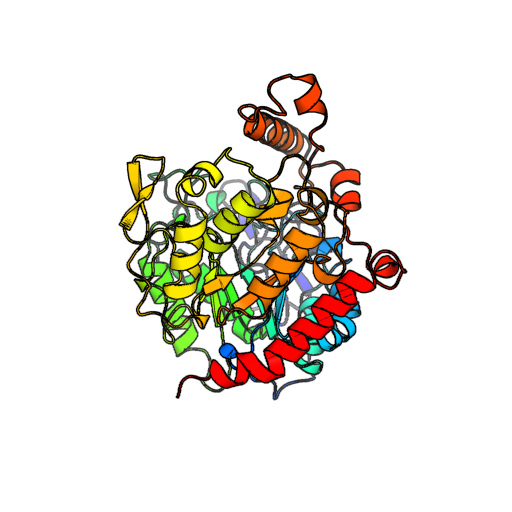 O 1
ATOM 2016 N N . THR A 1 254 ? 8.044 -9.912 8.214 1.00 97.75 254 THR A N 1
ATOM 2017 C CA . THR A 1 254 ? 8.244 -10.950 7.205 1.00 97.75 254 THR A CA 1
ATOM 2018 C C . THR A 1 254 ? 9.106 -10.460 6.044 1.00 97.75 254 THR A C 1
ATOM 2020 O O . THR A 1 254 ? 9.925 -11.223 5.529 1.00 97.75 254 THR A O 1
ATOM 2023 N N . ALA A 1 255 ? 8.907 -9.211 5.616 1.00 98.44 255 ALA A N 1
ATOM 2024 C CA . ALA A 1 255 ? 9.626 -8.613 4.497 1.00 98.44 255 ALA A CA 1
ATOM 2025 C C . ALA A 1 255 ? 9.621 -7.079 4.558 1.00 98.44 255 ALA A C 1
ATOM 2027 O O . ALA A 1 255 ? 8.905 -6.477 5.357 1.00 98.44 255 ALA A O 1
ATOM 2028 N N . GLN A 1 256 ? 10.391 -6.454 3.673 1.00 98.69 256 GLN A N 1
ATOM 2029 C CA . GLN A 1 256 ? 10.397 -5.013 3.441 1.00 98.69 256 GLN A CA 1
ATOM 2030 C C . GLN A 1 256 ? 10.240 -4.718 1.949 1.00 98.69 256 GLN A C 1
ATOM 2032 O O . GLN A 1 256 ? 10.822 -5.419 1.117 1.00 98.69 256 GLN A O 1
ATOM 2037 N N . TRP A 1 257 ? 9.514 -3.658 1.612 1.00 98.75 257 TRP A N 1
ATOM 2038 C CA . TRP A 1 257 ? 9.662 -2.976 0.331 1.00 98.75 257 TRP A CA 1
ATOM 2039 C C . TRP A 1 257 ? 11.124 -2.567 0.115 1.00 98.75 257 TRP A C 1
ATOM 2041 O O . TRP A 1 257 ? 11.798 -2.052 1.012 1.00 98.75 257 TRP A O 1
ATOM 2051 N N . ASN A 1 258 ? 11.645 -2.892 -1.064 1.00 98.38 258 ASN A N 1
ATOM 2052 C CA . ASN A 1 258 ? 13.039 -2.679 -1.416 1.00 98.38 258 ASN A CA 1
ATOM 2053 C C . ASN A 1 258 ? 13.156 -1.618 -2.513 1.00 98.38 258 ASN A C 1
ATOM 2055 O O . ASN A 1 258 ? 13.433 -1.939 -3.670 1.00 98.38 258 ASN A O 1
ATOM 2059 N N . ASP A 1 259 ? 12.979 -0.351 -2.142 1.00 97.56 259 ASP A N 1
ATOM 2060 C CA . ASP A 1 259 ? 13.104 0.795 -3.050 1.00 97.56 259 ASP A CA 1
ATOM 2061 C C . ASP A 1 259 ? 14.481 0.888 -3.709 1.00 97.56 259 ASP A C 1
ATOM 2063 O O . ASP A 1 259 ? 14.597 1.397 -4.818 1.00 97.56 259 ASP A O 1
ATOM 2067 N N . ASP A 1 260 ? 15.531 0.322 -3.102 1.00 98.06 260 ASP A N 1
ATOM 2068 C CA . ASP A 1 260 ? 16.839 0.223 -3.753 1.00 98.06 260 ASP A CA 1
ATOM 2069 C C . ASP A 1 260 ? 16.757 -0.563 -5.075 1.00 98.06 260 ASP A C 1
ATOM 2071 O O . ASP A 1 260 ? 17.404 -0.186 -6.055 1.00 98.06 260 ASP A O 1
ATOM 2075 N N . TRP A 1 261 ? 15.938 -1.624 -5.122 1.00 98.19 261 TRP A N 1
ATOM 2076 C CA . TRP A 1 261 ? 15.676 -2.390 -6.342 1.00 98.19 261 TRP A CA 1
ATOM 2077 C C . TRP A 1 261 ? 14.980 -1.522 -7.390 1.00 98.19 261 TRP A C 1
ATOM 2079 O O . TRP A 1 261 ? 15.412 -1.482 -8.542 1.00 98.19 261 TRP A O 1
ATOM 2089 N N . HIS A 1 262 ? 13.925 -0.810 -6.987 1.00 98.44 262 HIS A N 1
ATOM 2090 C CA . HIS A 1 262 ? 13.177 0.075 -7.874 1.00 98.44 262 HIS A CA 1
ATOM 2091 C C . HIS A 1 262 ? 14.077 1.180 -8.433 1.00 98.44 262 HIS A C 1
ATOM 2093 O O . HIS A 1 262 ? 14.201 1.336 -9.645 1.00 98.44 262 HIS A O 1
ATOM 2099 N N . ASN A 1 263 ? 14.764 1.905 -7.554 1.00 98.25 263 ASN A N 1
ATOM 2100 C CA . ASN A 1 263 ? 15.489 3.117 -7.905 1.00 98.25 263 ASN A CA 1
ATOM 2101 C C . ASN A 1 263 ? 16.642 2.828 -8.867 1.00 98.25 263 ASN A C 1
ATOM 2103 O O . ASN A 1 263 ? 16.830 3.561 -9.839 1.00 98.25 263 ASN A O 1
ATOM 2107 N N . VAL A 1 264 ? 17.383 1.731 -8.660 1.00 98.25 264 VAL A N 1
ATOM 2108 C CA . VAL A 1 264 ? 18.439 1.337 -9.602 1.00 98.25 264 VAL A CA 1
ATOM 2109 C C . VAL A 1 264 ? 17.866 0.884 -10.947 1.00 98.25 264 VAL A C 1
ATOM 2111 O O . VAL A 1 264 ? 18.450 1.179 -11.990 1.00 98.25 264 VAL A O 1
ATOM 2114 N N . MET A 1 265 ? 16.718 0.199 -10.949 1.00 98.38 265 MET A N 1
ATOM 2115 C CA . MET A 1 265 ? 16.046 -0.214 -12.181 1.00 98.38 265 MET A CA 1
ATOM 2116 C C . MET A 1 265 ? 15.510 0.986 -12.957 1.00 98.38 265 MET A C 1
ATOM 2118 O O . MET A 1 265 ? 15.703 1.050 -14.168 1.00 98.38 265 MET A O 1
ATOM 2122 N N . HIS A 1 266 ? 14.907 1.959 -12.277 1.00 98.44 266 HIS A N 1
ATOM 2123 C CA . HIS A 1 266 ? 14.409 3.187 -12.887 1.00 98.44 266 HIS A CA 1
ATOM 2124 C C . HIS A 1 266 ? 15.532 3.964 -13.568 1.00 98.44 266 HIS A C 1
ATOM 2126 O O . HIS A 1 266 ? 15.426 4.256 -14.756 1.00 98.44 266 HIS A O 1
ATOM 2132 N N . VAL A 1 267 ? 16.654 4.193 -12.875 1.00 98.12 267 VAL A N 1
ATOM 2133 C CA . VAL A 1 267 ? 17.850 4.836 -13.453 1.00 98.12 267 VAL A CA 1
ATOM 2134 C C . VAL A 1 267 ? 18.327 4.110 -14.713 1.00 98.12 267 VAL A C 1
ATOM 2136 O O . VAL A 1 267 ? 18.633 4.751 -15.716 1.00 98.12 267 VAL A O 1
ATOM 2139 N N . LEU A 1 268 ? 18.379 2.774 -14.691 1.00 97.94 268 LEU A N 1
ATOM 2140 C CA . LEU A 1 268 ? 18.806 1.978 -15.847 1.00 97.94 268 LEU A CA 1
ATOM 2141 C C . LEU A 1 268 ? 17.817 2.045 -17.022 1.00 97.94 268 LEU A C 1
ATOM 2143 O O . LEU A 1 268 ? 18.242 1.920 -18.170 1.00 97.94 268 LEU A O 1
ATOM 2147 N N . LEU A 1 269 ? 16.523 2.220 -16.749 1.00 98.00 269 LEU A N 1
ATOM 2148 C CA . LEU A 1 269 ? 15.459 2.247 -17.756 1.00 98.00 269 LEU A CA 1
ATOM 2149 C C . LEU A 1 269 ? 15.235 3.632 -18.369 1.00 98.00 269 LEU A C 1
ATOM 2151 O O . LEU A 1 269 ? 14.901 3.721 -19.551 1.00 98.00 269 LEU A O 1
ATOM 2155 N N . THR A 1 270 ? 15.365 4.696 -17.580 1.00 97.44 270 THR A N 1
ATOM 2156 C CA . THR A 1 270 ? 14.974 6.061 -17.973 1.00 97.44 270 THR A CA 1
ATOM 2157 C C . THR A 1 270 ? 16.170 6.995 -18.125 1.00 97.44 270 THR A C 1
ATOM 2159 O O . THR A 1 270 ? 16.104 7.972 -18.869 1.00 97.44 270 THR A O 1
ATOM 2162 N N . GLY A 1 271 ? 17.281 6.703 -17.442 1.00 96.12 271 GLY A N 1
ATOM 2163 C CA . GLY A 1 271 ? 18.428 7.601 -17.346 1.00 96.12 271 GLY A CA 1
ATOM 2164 C C . GLY A 1 271 ? 18.187 8.835 -16.470 1.00 96.12 271 GLY A C 1
ATOM 2165 O O . GLY A 1 271 ? 19.031 9.732 -16.480 1.00 96.12 271 GLY A O 1
ATOM 2166 N N . GLU A 1 272 ? 17.070 8.904 -15.736 1.00 95.31 272 GLU A N 1
ATOM 2167 C CA . GLU A 1 272 ? 16.782 9.985 -14.786 1.00 95.31 272 GLU A CA 1
ATOM 2168 C C . GLU A 1 272 ? 17.769 9.969 -13.606 1.00 95.31 272 GLU A C 1
ATOM 2170 O O . GLU A 1 272 ? 18.207 8.912 -13.156 1.00 95.31 272 GLU A O 1
ATOM 2175 N N . GLN A 1 273 ? 18.148 11.156 -13.120 1.00 94.12 273 GLN A N 1
ATOM 2176 C CA . GLN A 1 273 ? 19.215 11.331 -12.115 1.00 94.12 273 GLN A CA 1
ATOM 2177 C C . GLN A 1 273 ? 18.835 12.311 -10.995 1.00 94.12 273 GLN A C 1
ATOM 2179 O O . GLN A 1 273 ? 19.643 12.576 -10.109 1.00 94.12 273 GLN A O 1
ATOM 2184 N N . GLU A 1 274 ? 17.636 12.893 -11.054 1.00 89.00 274 GLU A N 1
ATOM 2185 C CA . GLU A 1 274 ? 17.173 13.916 -10.112 1.00 89.00 274 GLU A CA 1
ATOM 2186 C C . GLU A 1 274 ? 16.595 13.285 -8.831 1.00 89.00 274 GLU A C 1
ATOM 2188 O O . GLU A 1 274 ? 16.248 12.104 -8.794 1.00 89.00 274 GLU A O 1
ATOM 2193 N N . GLY A 1 275 ? 16.497 14.069 -7.754 1.00 88.31 275 GLY A N 1
ATOM 2194 C CA . GLY A 1 275 ? 15.935 13.601 -6.483 1.00 88.31 275 GLY A CA 1
ATOM 2195 C C . GLY A 1 275 ? 16.744 12.466 -5.845 1.00 88.31 275 GLY A C 1
ATOM 2196 O O . GLY A 1 275 ? 17.970 12.532 -5.768 1.00 88.31 275 GLY A O 1
ATOM 2197 N N . TYR A 1 276 ? 16.058 11.429 -5.357 1.00 88.94 276 TYR A N 1
ATOM 2198 C CA . TYR A 1 276 ? 16.704 10.258 -4.752 1.00 88.94 276 TYR A CA 1
ATOM 2199 C C . TYR A 1 276 ? 17.370 9.335 -5.788 1.00 88.94 276 TYR A C 1
ATOM 2201 O O . TYR A 1 276 ? 18.218 8.526 -5.414 1.00 88.94 276 TYR A O 1
ATOM 2209 N N . TYR A 1 277 ? 17.076 9.465 -7.089 1.00 94.62 277 TYR A N 1
ATOM 2210 C CA . TYR A 1 277 ? 17.726 8.650 -8.124 1.00 94.62 277 TYR A CA 1
ATOM 2211 C C . TYR A 1 277 ? 19.231 8.919 -8.232 1.00 94.62 277 TYR A C 1
ATOM 2213 O O . TYR A 1 277 ? 19.980 8.017 -8.614 1.00 94.62 277 TYR A O 1
ATOM 2221 N N . SER A 1 278 ? 19.702 10.107 -7.827 1.00 93.25 278 SER A N 1
ATOM 2222 C CA . SER A 1 278 ? 21.127 10.464 -7.850 1.00 93.25 278 SER A CA 1
ATOM 2223 C C . SER A 1 278 ? 22.007 9.473 -7.077 1.00 93.25 278 SER A C 1
ATOM 2225 O O . SER A 1 278 ? 23.154 9.244 -7.450 1.00 93.25 278 SER A O 1
ATOM 2227 N N . ASP A 1 279 ? 21.463 8.853 -6.024 1.00 93.19 279 ASP A N 1
ATOM 2228 C CA . ASP A 1 279 ? 22.153 7.854 -5.196 1.00 93.19 279 ASP A CA 1
ATOM 2229 C C . ASP A 1 279 ? 22.460 6.537 -5.948 1.00 93.19 279 ASP A C 1
ATOM 2231 O O . ASP A 1 279 ? 23.296 5.739 -5.507 1.00 93.19 279 ASP A O 1
ATOM 2235 N N . PHE A 1 280 ? 21.820 6.307 -7.101 1.00 95.94 280 PHE A N 1
ATOM 2236 C CA . PHE A 1 280 ? 21.865 5.047 -7.851 1.00 95.94 280 PHE A CA 1
ATOM 2237 C C . PHE A 1 280 ? 22.523 5.164 -9.234 1.00 95.94 280 PHE A C 1
ATOM 2239 O O . PHE A 1 280 ? 22.767 4.136 -9.867 1.00 95.94 280 PHE A O 1
ATOM 2246 N N . VAL A 1 281 ? 22.850 6.381 -9.687 1.00 94.94 281 VAL A N 1
ATOM 2247 C CA . VAL A 1 281 ? 23.472 6.650 -11.000 1.00 94.94 281 VAL A CA 1
ATOM 2248 C C . VAL A 1 281 ? 24.849 6.006 -11.107 1.00 94.94 281 VAL A C 1
ATOM 2250 O O . VAL A 1 281 ? 25.128 5.228 -12.026 1.00 94.94 281 VAL A O 1
ATOM 2253 N N . ASP A 1 282 ? 25.713 6.294 -10.137 1.00 92.31 282 ASP A N 1
ATOM 2254 C CA . ASP A 1 282 ? 27.075 5.785 -10.146 1.00 92.31 282 ASP A CA 1
ATOM 2255 C C . ASP A 1 282 ? 27.087 4.279 -9.898 1.00 92.31 282 ASP A C 1
ATOM 2257 O O . ASP A 1 282 ? 26.633 3.790 -8.860 1.00 92.31 282 ASP A O 1
ATOM 2261 N N . ASN A 1 283 ? 27.683 3.541 -10.836 1.00 93.06 283 ASN A N 1
ATOM 2262 C CA . ASN A 1 283 ? 27.765 2.082 -10.800 1.00 93.06 283 ASN A CA 1
ATOM 2263 C C . ASN A 1 283 ? 26.387 1.393 -10.734 1.00 93.06 283 ASN A C 1
ATOM 2265 O O . ASN A 1 283 ? 26.263 0.356 -10.082 1.00 93.06 283 ASN A O 1
ATOM 2269 N N . ALA A 1 284 ? 25.373 1.919 -11.431 1.00 97.06 284 ALA A N 1
ATOM 2270 C CA . ALA A 1 284 ? 24.018 1.356 -11.450 1.00 97.06 284 ALA A CA 1
ATOM 2271 C C . ALA A 1 284 ? 23.986 -0.167 -11.707 1.00 97.06 284 ALA A C 1
ATOM 2273 O O . ALA A 1 284 ? 23.349 -0.914 -10.969 1.00 97.06 284 ALA A O 1
ATOM 2274 N N . THR A 1 285 ? 24.739 -0.681 -12.688 1.00 97.00 285 THR A N 1
ATOM 2275 C CA . THR A 1 285 ? 24.779 -2.131 -12.960 1.00 97.00 285 THR A CA 1
ATOM 2276 C C . THR A 1 285 ? 25.410 -2.948 -11.815 1.00 97.00 285 THR A C 1
ATOM 2278 O O . THR A 1 285 ? 24.776 -3.908 -11.372 1.00 97.00 285 THR A O 1
ATOM 2281 N N . PRO A 1 286 ? 26.604 -2.608 -11.277 1.00 98.00 286 PRO A N 1
ATOM 2282 C CA . PRO A 1 286 ? 27.104 -3.229 -10.046 1.00 98.00 286 PRO A CA 1
ATOM 2283 C C . PRO A 1 286 ? 26.149 -3.133 -8.848 1.00 98.00 286 PRO A C 1
ATOM 2285 O O . PRO A 1 286 ? 26.028 -4.093 -8.089 1.00 98.00 286 PRO A O 1
ATOM 2288 N N . ARG A 1 287 ? 25.447 -2.007 -8.685 1.00 97.56 287 ARG A N 1
ATOM 2289 C CA . ARG A 1 287 ? 24.452 -1.820 -7.623 1.00 97.56 287 ARG A CA 1
ATOM 2290 C C . ARG A 1 287 ? 23.261 -2.762 -7.794 1.00 97.56 287 ARG A C 1
ATOM 2292 O O . ARG A 1 287 ? 22.886 -3.423 -6.832 1.00 97.56 287 ARG A O 1
ATOM 2299 N N . LEU A 1 288 ? 22.735 -2.908 -9.010 1.00 98.19 288 LEU A N 1
ATOM 2300 C CA . LEU A 1 288 ? 21.697 -3.896 -9.311 1.00 98.19 288 LEU A CA 1
ATOM 2301 C C . LEU A 1 288 ? 22.181 -5.321 -9.016 1.00 98.19 288 LEU A C 1
ATOM 2303 O O . LEU A 1 288 ? 21.448 -6.104 -8.419 1.00 98.19 288 LEU A O 1
ATOM 2307 N N . ALA A 1 289 ? 23.420 -5.659 -9.384 1.00 98.19 289 ALA A N 1
ATOM 2308 C CA . ALA A 1 289 ? 23.989 -6.968 -9.072 1.00 98.19 289 ALA A CA 1
ATOM 2309 C C . ALA A 1 289 ? 24.040 -7.220 -7.555 1.00 98.19 289 ALA A C 1
ATOM 2311 O O . ALA A 1 289 ? 23.607 -8.283 -7.118 1.00 98.19 289 ALA A O 1
ATOM 2312 N N . ARG A 1 290 ? 24.484 -6.228 -6.765 1.00 98.12 290 ARG A N 1
ATOM 2313 C CA . ARG A 1 290 ? 24.473 -6.284 -5.294 1.00 98.12 290 ARG A CA 1
ATOM 2314 C C . ARG A 1 290 ? 23.060 -6.457 -4.746 1.00 98.12 290 ARG A C 1
ATOM 2316 O O . ARG A 1 290 ? 22.847 -7.328 -3.913 1.00 98.12 290 ARG A O 1
ATOM 2323 N N . CYS A 1 291 ? 22.100 -5.674 -5.238 1.00 98.06 291 CYS A N 1
ATOM 2324 C CA . CYS A 1 291 ? 20.696 -5.775 -4.847 1.00 98.06 291 CYS A CA 1
ATOM 2325 C C . CYS A 1 291 ? 20.172 -7.201 -5.052 1.00 98.06 291 CYS A C 1
ATOM 2327 O O . CYS A 1 291 ? 19.690 -7.835 -4.120 1.00 98.06 291 CYS A O 1
ATOM 2329 N N . LEU A 1 292 ? 20.360 -7.758 -6.251 1.00 97.50 292 LEU A N 1
ATOM 2330 C CA . LEU A 1 292 ? 19.907 -9.108 -6.586 1.00 97.50 292 LEU A CA 1
ATOM 2331 C C . LEU A 1 292 ? 20.583 -10.204 -5.747 1.00 97.50 292 LEU A C 1
ATOM 2333 O O . LEU A 1 292 ? 19.969 -11.249 -5.531 1.00 97.50 292 LEU A O 1
ATOM 2337 N N . SER A 1 293 ? 21.826 -10.000 -5.297 1.00 97.25 293 SER A N 1
ATOM 2338 C CA . SER A 1 293 ? 22.565 -10.989 -4.502 1.00 97.25 293 SER A CA 1
ATOM 2339 C C . SER A 1 293 ? 22.398 -10.847 -2.991 1.00 97.25 293 SER A C 1
ATOM 2341 O O . SER A 1 293 ? 22.509 -11.846 -2.287 1.00 97.25 293 SER A O 1
ATOM 2343 N N . GLU A 1 294 ? 22.177 -9.634 -2.486 1.00 98.19 294 GLU A N 1
ATOM 2344 C CA . GLU A 1 294 ? 22.259 -9.315 -1.052 1.00 98.19 294 GLU A CA 1
ATOM 2345 C C . GLU A 1 294 ? 21.000 -8.634 -0.497 1.00 98.19 294 GLU A C 1
ATOM 2347 O O . GLU A 1 294 ? 20.912 -8.438 0.710 1.00 98.19 294 GLU A O 1
ATOM 2352 N N . GLY A 1 295 ? 20.022 -8.288 -1.338 1.00 98.12 295 GLY A N 1
ATOM 2353 C CA . GLY A 1 295 ? 18.828 -7.550 -0.932 1.00 98.12 295 GLY A CA 1
ATOM 2354 C C . GLY A 1 295 ? 19.005 -6.045 -1.091 1.00 98.12 295 GLY A C 1
ATOM 2355 O O . GLY A 1 295 ? 18.652 -5.490 -2.133 1.00 98.12 295 GLY A O 1
ATOM 2356 N N . PHE A 1 296 ? 19.548 -5.369 -0.078 1.00 98.38 296 PHE A N 1
ATOM 2357 C CA . PHE A 1 296 ? 19.722 -3.913 -0.113 1.00 98.38 296 PHE A CA 1
ATOM 2358 C C . PHE A 1 296 ? 20.980 -3.489 -0.880 1.00 98.38 296 PHE A C 1
ATOM 2360 O O . PHE A 1 296 ? 22.008 -4.174 -0.872 1.00 98.38 296 PHE A O 1
ATOM 2367 N N . ILE A 1 297 ? 20.930 -2.313 -1.508 1.00 97.81 297 ILE A N 1
ATOM 2368 C CA . ILE A 1 297 ? 22.102 -1.678 -2.125 1.00 97.81 297 ILE A CA 1
ATOM 2369 C C . ILE A 1 297 ? 22.890 -0.920 -1.064 1.00 97.81 297 ILE A C 1
ATOM 2371 O O . ILE A 1 297 ? 24.115 -1.025 -1.040 1.00 97.81 297 ILE A O 1
ATOM 2375 N N . PHE A 1 298 ? 22.196 -0.182 -0.197 1.00 97.25 298 PHE A N 1
ATOM 2376 C CA . PHE A 1 298 ? 22.795 0.546 0.920 1.00 97.25 298 PHE A CA 1
ATOM 2377 C C . PHE A 1 298 ? 22.780 -0.325 2.175 1.00 97.25 298 PHE A C 1
ATOM 2379 O O . PHE A 1 298 ? 21.708 -0.683 2.665 1.00 97.25 298 PHE A O 1
ATOM 2386 N N . GLN A 1 299 ? 23.968 -0.676 2.677 1.00 97.50 299 GLN A N 1
ATOM 2387 C CA . GLN A 1 299 ? 24.150 -1.567 3.834 1.00 97.50 299 GLN A CA 1
ATOM 2388 C C . GLN A 1 299 ? 25.190 -1.013 4.832 1.00 97.50 299 GLN A C 1
ATOM 2390 O O . GLN A 1 299 ? 26.068 -1.733 5.311 1.00 97.50 299 GLN A O 1
ATOM 2395 N N . GLY A 1 300 ? 25.131 0.291 5.091 1.00 95.94 300 GLY A N 1
ATOM 2396 C CA . GLY A 1 300 ? 26.108 1.075 5.857 1.00 95.94 300 GLY A CA 1
ATOM 2397 C C . GLY A 1 300 ? 26.899 2.059 4.988 1.00 95.94 300 GLY A C 1
ATOM 2398 O O . GLY A 1 300 ? 27.799 2.745 5.474 1.00 95.94 300 GLY A O 1
ATOM 2399 N N . ASP A 1 301 ? 26.580 2.110 3.694 1.00 93.56 301 ASP A N 1
ATOM 2400 C CA . ASP A 1 301 ? 27.135 3.050 2.730 1.00 93.56 301 ASP A CA 1
ATOM 2401 C C . ASP A 1 301 ? 26.648 4.484 3.022 1.00 93.56 301 ASP A C 1
ATOM 2403 O O . ASP A 1 301 ? 25.542 4.703 3.522 1.00 93.56 301 ASP A O 1
ATOM 2407 N N . THR A 1 302 ? 27.468 5.481 2.686 1.00 90.31 302 THR A N 1
ATOM 2408 C CA . THR A 1 302 ? 27.102 6.896 2.830 1.00 90.31 302 THR A CA 1
ATOM 2409 C C . THR A 1 302 ? 26.124 7.312 1.728 1.00 90.31 302 THR A C 1
ATOM 2411 O O . THR A 1 302 ? 26.434 7.180 0.545 1.00 90.31 302 THR A O 1
ATOM 2414 N N . SER A 1 303 ? 24.962 7.840 2.112 1.00 86.38 303 SER A N 1
ATOM 2415 C CA . SER A 1 303 ? 23.964 8.436 1.203 1.00 86.38 303 SER A CA 1
ATOM 2416 C C . SER A 1 303 ? 24.388 9.817 0.679 1.00 86.38 303 SER A C 1
ATOM 2418 O O . SER A 1 303 ? 25.312 10.434 1.222 1.00 86.38 303 SER A O 1
ATOM 2420 N N . ARG A 1 304 ? 23.657 10.377 -0.300 1.00 82.19 304 ARG A N 1
ATOM 2421 C CA . ARG A 1 304 ? 23.821 11.770 -0.775 1.00 82.19 304 ARG A CA 1
ATOM 2422 C C . ARG A 1 304 ? 23.805 12.828 0.331 1.00 82.19 304 ARG A C 1
ATOM 2424 O O . ARG A 1 304 ? 24.384 13.896 0.163 1.00 82.19 304 ARG A O 1
ATOM 2431 N N . HIS A 1 305 ? 23.173 12.537 1.468 1.00 83.44 305 HIS A N 1
ATOM 2432 C CA . HIS A 1 305 ? 23.106 13.440 2.620 1.00 83.44 305 HIS A CA 1
ATOM 2433 C C . HIS A 1 305 ? 24.305 13.312 3.573 1.00 83.44 305 HIS A C 1
ATOM 2435 O O . HIS A 1 305 ? 24.355 13.989 4.596 1.00 83.44 305 HIS A O 1
ATOM 2441 N N . GLY A 1 306 ? 25.286 12.458 3.266 1.00 86.62 306 GLY A N 1
ATOM 2442 C CA . GLY A 1 306 ? 26.472 12.263 4.103 1.00 86.62 306 GLY A CA 1
ATOM 2443 C C . GLY A 1 306 ? 26.237 11.373 5.328 1.00 86.62 306 GLY A C 1
ATOM 2444 O O . GLY A 1 306 ? 27.137 11.222 6.154 1.00 86.62 306 GLY A O 1
ATOM 2445 N N . HIS A 1 307 ? 25.055 10.766 5.450 1.00 89.19 307 HIS A N 1
ATOM 2446 C CA . HIS A 1 307 ? 24.704 9.854 6.537 1.00 89.19 307 HIS A CA 1
ATOM 2447 C C . HIS A 1 307 ? 24.820 8.395 6.094 1.00 89.19 307 HIS A C 1
ATOM 2449 O O . HIS A 1 307 ? 24.505 8.069 4.947 1.00 89.19 307 HIS A O 1
ATOM 2455 N N . SER A 1 308 ? 25.256 7.529 7.012 1.00 93.62 308 SER A N 1
ATOM 2456 C CA . SER A 1 308 ? 25.233 6.076 6.814 1.00 93.62 308 SER A CA 1
ATOM 2457 C C . SER A 1 308 ? 23.791 5.597 6.656 1.00 93.62 308 SER A C 1
ATOM 2459 O O . SER A 1 308 ? 22.932 5.989 7.449 1.00 93.62 308 SER A O 1
ATOM 2461 N N . ARG A 1 309 ? 23.530 4.764 5.645 1.00 95.25 309 ARG A N 1
ATOM 2462 C CA . ARG A 1 309 ? 22.213 4.187 5.362 1.00 95.25 309 ARG A CA 1
ATOM 2463 C C . ARG A 1 309 ? 22.298 2.666 5.290 1.00 95.25 309 ARG A C 1
ATOM 2465 O O . ARG A 1 309 ? 23.110 2.125 4.540 1.00 95.25 309 ARG A O 1
ATOM 2472 N N . GLY A 1 310 ? 21.403 1.996 6.007 1.00 96.94 310 GLY A N 1
ATOM 2473 C CA . GLY A 1 310 ? 21.204 0.554 5.937 1.00 96.94 310 GLY A CA 1
ATOM 2474 C C . GLY A 1 310 ? 22.125 -0.302 6.792 1.00 96.94 310 GLY A C 1
ATOM 2475 O O . GLY A 1 310 ? 23.129 0.148 7.342 1.00 96.94 310 GLY A O 1
ATOM 2476 N N . GLU A 1 311 ? 21.755 -1.574 6.871 1.00 97.62 311 GLU A N 1
ATOM 2477 C CA . GLU A 1 311 ? 22.462 -2.636 7.583 1.00 97.62 311 GLU A CA 1
ATOM 2478 C C . GLU A 1 311 ? 22.841 -3.776 6.616 1.00 97.62 311 GLU A C 1
ATOM 2480 O O . GLU A 1 311 ? 22.169 -3.968 5.594 1.00 97.62 311 GLU A O 1
ATOM 2485 N N . PRO A 1 312 ? 23.893 -4.567 6.915 1.00 98.12 312 PRO A N 1
ATOM 2486 C CA . PRO A 1 312 ? 24.230 -5.760 6.140 1.00 98.12 312 PRO A CA 1
ATOM 2487 C C . PRO A 1 312 ? 23.037 -6.710 5.992 1.00 98.12 312 PRO A C 1
ATOM 2489 O O . PRO A 1 312 ? 22.491 -7.168 6.990 1.00 98.12 312 PRO A O 1
ATOM 2492 N N . SER A 1 313 ? 22.665 -7.056 4.758 1.00 98.38 313 SER A N 1
ATOM 2493 C CA . SER A 1 313 ? 21.433 -7.813 4.456 1.00 98.38 313 SER A CA 1
ATOM 2494 C C . SER A 1 313 ? 21.661 -9.150 3.751 1.00 98.38 313 SER A C 1
ATOM 2496 O O . SER A 1 313 ? 20.740 -9.958 3.681 1.00 98.38 313 SER A O 1
ATOM 2498 N N . ALA A 1 314 ? 22.899 -9.471 3.357 1.00 97.69 314 ALA A N 1
ATOM 2499 C CA . ALA A 1 314 ? 23.234 -10.704 2.629 1.00 97.69 314 ALA A CA 1
ATOM 2500 C C . ALA A 1 314 ? 22.891 -12.021 3.364 1.00 97.69 314 ALA A C 1
ATOM 2502 O O . ALA A 1 314 ? 22.921 -13.097 2.770 1.00 97.69 314 ALA A O 1
ATOM 2503 N N . HIS A 1 315 ? 22.613 -11.951 4.667 1.00 96.38 315 HIS A N 1
ATOM 2504 C CA . HIS A 1 315 ? 22.221 -13.091 5.495 1.00 96.38 315 HIS A CA 1
ATOM 2505 C C . HIS A 1 315 ? 20.708 -13.374 5.464 1.00 96.38 315 HIS A C 1
ATOM 2507 O O . HIS A 1 315 ? 20.284 -14.445 5.900 1.00 96.38 315 HIS A O 1
ATOM 2513 N N . LEU A 1 316 ? 19.899 -12.430 4.976 1.00 97.12 316 LEU A N 1
ATOM 2514 C CA . LEU A 1 316 ? 18.450 -12.563 4.875 1.00 97.12 316 LEU A CA 1
ATOM 2515 C C . LEU A 1 316 ? 18.064 -13.410 3.652 1.00 97.12 316 LEU A C 1
ATOM 2517 O O . LEU A 1 316 ? 18.749 -13.381 2.626 1.00 97.12 316 LEU A O 1
ATOM 2521 N N . PRO A 1 317 ? 16.950 -14.161 3.716 1.00 96.56 317 PRO A N 1
ATOM 2522 C CA . PRO A 1 317 ? 16.444 -14.858 2.544 1.00 96.56 317 PRO A CA 1
ATOM 2523 C C . PRO A 1 317 ? 15.978 -13.846 1.482 1.00 96.56 317 PRO A C 1
ATOM 2525 O O . PRO A 1 317 ? 15.477 -12.779 1.835 1.00 96.56 317 PRO A O 1
ATOM 2528 N N . PRO A 1 318 ? 16.023 -14.184 0.179 1.00 96.94 318 PRO A N 1
ATOM 2529 C CA . PRO A 1 318 ? 15.550 -13.284 -0.877 1.00 96.94 318 PRO A CA 1
ATOM 2530 C C . PRO A 1 318 ? 14.065 -12.922 -0.725 1.00 96.94 318 PRO A C 1
ATOM 2532 O O . PRO A 1 318 ? 13.638 -11.860 -1.163 1.00 96.94 318 PRO A O 1
ATOM 2535 N N . THR A 1 319 ? 13.278 -13.772 -0.059 1.00 97.50 319 THR A N 1
ATOM 2536 C CA . THR A 1 319 ? 11.869 -13.504 0.247 1.00 97.50 319 THR A CA 1
ATOM 2537 C C . THR A 1 319 ? 11.668 -12.399 1.286 1.00 97.50 319 THR A C 1
ATOM 2539 O O . THR A 1 319 ? 10.538 -11.966 1.462 1.00 97.50 319 THR A O 1
ATOM 2542 N N . ALA A 1 320 ? 12.712 -11.931 1.978 1.00 98.12 320 ALA A N 1
ATOM 2543 C CA . ALA A 1 320 ? 12.623 -10.784 2.884 1.00 98.12 320 ALA A CA 1
ATOM 2544 C C . ALA A 1 320 ? 12.514 -9.438 2.138 1.00 98.12 320 ALA A C 1
ATOM 2546 O O . ALA A 1 320 ? 12.304 -8.408 2.771 1.00 98.12 320 ALA A O 1
ATOM 2547 N N . PHE A 1 321 ? 12.634 -9.440 0.807 1.00 98.69 321 PHE A N 1
ATOM 2548 C CA . PHE A 1 321 ? 12.603 -8.240 -0.022 1.00 98.69 321 PHE A CA 1
ATOM 2549 C C . PHE A 1 321 ? 11.432 -8.301 -1.003 1.00 98.69 321 PHE A C 1
ATOM 2551 O O . PHE A 1 321 ? 11.299 -9.260 -1.775 1.00 98.69 321 PHE A O 1
ATOM 2558 N N . VAL A 1 322 ? 10.602 -7.262 -0.978 1.00 98.88 322 VAL A N 1
ATOM 2559 C CA . VAL A 1 322 ? 9.555 -7.012 -1.965 1.00 98.88 322 VAL A CA 1
ATOM 2560 C C . VAL A 1 322 ? 10.132 -6.093 -3.040 1.00 98.88 322 VAL A C 1
ATOM 2562 O O . VAL A 1 322 ? 10.503 -4.957 -2.757 1.00 98.88 322 VAL A O 1
ATOM 2565 N N . ALA A 1 323 ? 10.249 -6.602 -4.263 1.00 98.81 323 ALA A N 1
ATOM 2566 C CA . ALA A 1 323 ? 10.734 -5.870 -5.428 1.00 98.81 323 ALA A CA 1
ATOM 2567 C C . ALA A 1 323 ? 9.555 -5.403 -6.287 1.00 98.81 323 ALA A C 1
ATOM 2569 O O . ALA A 1 323 ? 8.578 -6.135 -6.444 1.00 98.81 323 ALA A O 1
ATOM 2570 N N . PHE A 1 324 ? 9.662 -4.219 -6.882 1.00 98.88 324 PHE A N 1
ATOM 2571 C CA . PHE A 1 324 ? 8.625 -3.644 -7.738 1.00 98.88 324 PHE A CA 1
ATOM 2572 C C . PHE A 1 324 ? 9.226 -2.706 -8.778 1.00 98.88 324 PHE A C 1
ATOM 2574 O O . PHE A 1 324 ? 10.193 -1.996 -8.512 1.00 98.88 324 PHE A O 1
ATOM 2581 N N . LEU A 1 325 ? 8.632 -2.705 -9.972 1.00 98.75 325 LEU A N 1
ATOM 2582 C CA . LEU A 1 325 ? 8.915 -1.702 -11.002 1.00 98.75 325 LEU A CA 1
ATOM 2583 C C . LEU A 1 325 ? 8.057 -0.457 -10.823 1.00 98.75 325 LEU A C 1
ATOM 2585 O O . LEU A 1 325 ? 8.490 0.630 -11.175 1.00 98.75 325 LEU A O 1
ATOM 2589 N N . GLN A 1 326 ? 6.843 -0.624 -10.312 1.00 98.75 326 GLN A N 1
ATOM 2590 C CA . GLN A 1 326 ? 5.922 0.460 -10.020 1.00 98.75 326 GLN A CA 1
ATOM 2591 C C . GLN A 1 326 ? 5.150 0.107 -8.753 1.00 98.75 326 GLN A C 1
ATOM 2593 O O . GLN A 1 326 ? 4.837 -1.059 -8.513 1.00 98.75 326 GLN A O 1
ATOM 2598 N N . ASN A 1 327 ? 4.821 1.138 -7.993 1.00 98.75 327 ASN A N 1
ATOM 2599 C CA . ASN A 1 327 ? 3.821 1.157 -6.934 1.00 98.75 327 ASN A CA 1
ATOM 2600 C C . ASN A 1 327 ? 3.127 2.539 -6.985 1.00 98.75 327 ASN A C 1
ATOM 2602 O O . ASN A 1 327 ? 3.364 3.321 -7.927 1.00 98.75 327 ASN A O 1
ATOM 2606 N N . HIS A 1 328 ? 2.283 2.844 -6.003 1.00 98.69 328 HIS A N 1
ATOM 2607 C CA . HIS A 1 328 ? 1.599 4.132 -5.916 1.00 98.69 328 HIS A CA 1
ATOM 2608 C C . HIS A 1 328 ? 2.575 5.321 -5.819 1.00 98.69 328 HIS A C 1
ATOM 2610 O O . HIS A 1 328 ? 2.402 6.279 -6.569 1.00 98.69 328 HIS A O 1
ATOM 2616 N N . ASP A 1 329 ? 3.623 5.241 -4.992 1.00 97.44 329 ASP A N 1
ATOM 2617 C CA . ASP A 1 329 ? 4.615 6.307 -4.790 1.00 97.44 329 ASP A CA 1
ATOM 2618 C C . ASP A 1 329 ? 5.453 6.550 -6.042 1.00 97.44 329 ASP A C 1
ATOM 2620 O O . ASP A 1 329 ? 5.534 7.660 -6.564 1.00 97.44 329 ASP A O 1
ATOM 2624 N N . GLN A 1 330 ? 6.061 5.493 -6.572 1.00 97.56 330 GLN A N 1
ATOM 2625 C CA . GLN A 1 330 ? 7.000 5.574 -7.686 1.00 97.56 330 GLN A CA 1
ATOM 2626 C C . GLN A 1 330 ? 6.320 6.044 -8.981 1.00 97.56 330 GLN A C 1
ATOM 2628 O O . GLN A 1 330 ? 6.958 6.639 -9.853 1.00 97.56 330 GLN A O 1
ATOM 2633 N N . THR A 1 331 ? 5.003 5.840 -9.085 1.00 97.25 331 THR A N 1
ATOM 2634 C CA . THR A 1 331 ? 4.184 6.418 -10.155 1.00 97.25 331 THR A CA 1
ATOM 2635 C C . THR A 1 331 ? 3.705 7.822 -9.785 1.00 97.25 331 THR A C 1
ATOM 2637 O O . THR A 1 331 ? 3.912 8.771 -10.538 1.00 97.25 331 THR A O 1
ATOM 2640 N N . GLY A 1 332 ? 3.050 7.969 -8.637 1.00 95.81 332 GLY A N 1
ATOM 2641 C CA . GLY A 1 332 ? 2.255 9.140 -8.294 1.00 95.81 332 GLY A CA 1
ATOM 2642 C C . GLY A 1 332 ? 3.011 10.289 -7.644 1.00 95.81 332 GLY A C 1
ATOM 2643 O O . GLY A 1 332 ? 2.544 11.424 -7.730 1.00 95.81 332 GLY A O 1
ATOM 2644 N N . ASN A 1 333 ? 4.196 10.051 -7.076 1.00 93.56 333 ASN A N 1
ATOM 2645 C CA . ASN A 1 333 ? 5.098 11.110 -6.609 1.00 93.56 333 ASN A CA 1
ATOM 2646 C C . ASN A 1 333 ? 5.790 11.826 -7.771 1.00 93.56 333 ASN A C 1
ATOM 2648 O O . ASN A 1 333 ? 6.474 12.820 -7.564 1.00 93.56 333 ASN A O 1
ATOM 2652 N N . ARG A 1 334 ? 5.568 11.389 -9.013 1.00 93.81 334 ARG A N 1
ATOM 2653 C CA . ARG A 1 334 ? 5.931 12.157 -10.203 1.00 93.81 334 ARG A CA 1
ATOM 2654 C C . ARG A 1 334 ? 4.917 13.273 -10.435 1.00 93.81 334 ARG A C 1
ATOM 2656 O O . ARG A 1 334 ? 3.712 13.063 -10.310 1.00 93.81 334 ARG A O 1
ATOM 2663 N N . ALA A 1 335 ? 5.391 14.429 -10.893 1.00 91.56 335 ALA A N 1
ATOM 2664 C CA . ALA A 1 335 ? 4.551 15.598 -11.166 1.00 91.56 335 ALA A CA 1
ATOM 2665 C C . ALA A 1 335 ? 3.343 15.302 -12.079 1.00 91.56 335 ALA A C 1
ATOM 2667 O O . ALA A 1 335 ? 2.274 15.880 -11.894 1.00 91.56 335 ALA A O 1
ATOM 2668 N N . LEU A 1 336 ? 3.510 14.396 -13.051 1.00 94.81 336 LEU A N 1
ATOM 2669 C CA . LEU A 1 336 ? 2.476 14.003 -14.015 1.00 94.81 336 LEU A CA 1
ATOM 2670 C C . LEU A 1 336 ? 1.997 12.549 -13.849 1.00 94.81 336 LEU A C 1
ATOM 2672 O O . LEU A 1 336 ? 1.273 12.045 -14.709 1.00 94.81 336 LEU A O 1
ATOM 2676 N N . GLY A 1 337 ? 2.386 11.866 -12.766 1.00 96.38 337 GLY A N 1
ATOM 2677 C CA . GLY A 1 337 ? 1.922 10.507 -12.462 1.00 96.38 337 GLY A CA 1
ATOM 2678 C C . GLY A 1 337 ? 2.275 9.458 -13.519 1.00 96.38 337 GLY A C 1
ATOM 2679 O O . GLY A 1 337 ? 1.502 8.525 -13.745 1.00 96.38 337 GLY A O 1
ATOM 2680 N N . GLU A 1 338 ? 3.362 9.656 -14.266 1.00 97.25 338 GLU A N 1
ATOM 2681 C CA . GLU A 1 338 ? 3.681 8.842 -15.439 1.00 97.25 338 GLU A CA 1
ATOM 2682 C C . GLU A 1 338 ? 4.120 7.432 -15.049 1.00 97.25 338 GLU A C 1
ATOM 2684 O O . GLU A 1 338 ? 4.959 7.230 -14.177 1.00 97.25 338 GLU A O 1
ATOM 2689 N N . ARG A 1 339 ? 3.600 6.442 -15.771 1.00 98.31 339 ARG A N 1
ATOM 2690 C CA . ARG A 1 339 ? 4.008 5.043 -15.636 1.00 98.31 339 ARG A CA 1
ATOM 2691 C C . ARG A 1 339 ? 5.280 4.758 -16.421 1.00 98.31 339 ARG A C 1
ATOM 2693 O O . ARG A 1 339 ? 5.513 5.362 -17.471 1.00 98.31 339 ARG A O 1
ATOM 2700 N N . LEU A 1 340 ? 6.032 3.735 -16.019 1.00 97.94 340 LEU A N 1
ATOM 2701 C CA . LEU A 1 340 ? 7.235 3.299 -16.742 1.00 97.94 340 LEU A CA 1
ATOM 2702 C C . LEU A 1 340 ? 6.959 2.963 -18.214 1.00 97.94 340 LEU A C 1
ATOM 2704 O O . LEU A 1 340 ? 7.794 3.229 -19.071 1.00 97.94 340 LEU A O 1
ATOM 2708 N N . SER A 1 341 ? 5.762 2.476 -18.553 1.00 96.62 341 SER A N 1
ATOM 2709 C CA . SER A 1 341 ? 5.346 2.224 -19.944 1.00 96.62 341 SER A CA 1
ATOM 2710 C C . SER A 1 341 ? 5.266 3.473 -20.835 1.00 96.62 341 SER A C 1
ATOM 2712 O O . SER A 1 341 ? 5.046 3.349 -22.042 1.00 96.62 341 SER A O 1
ATOM 2714 N N . VAL A 1 342 ? 5.363 4.666 -20.246 1.00 97.31 342 VAL A N 1
ATOM 2715 C CA . VAL A 1 342 ? 5.471 5.956 -20.940 1.00 97.31 342 VAL A CA 1
ATOM 2716 C C . VAL A 1 342 ? 6.913 6.481 -20.911 1.00 97.31 342 VAL A C 1
ATOM 2718 O O . VAL A 1 342 ? 7.319 7.157 -21.852 1.00 97.31 342 VAL A O 1
ATOM 2721 N N . LEU A 1 343 ? 7.687 6.139 -19.877 1.00 97.44 343 LEU A N 1
ATOM 2722 C CA . LEU A 1 343 ? 9.023 6.687 -19.613 1.00 97.44 343 LEU A CA 1
ATOM 2723 C C . LEU A 1 343 ? 10.170 5.914 -20.275 1.00 97.44 343 LEU A C 1
ATOM 2725 O O . LEU A 1 343 ? 11.243 6.474 -20.479 1.00 97.44 343 LEU A O 1
ATOM 2729 N N . THR A 1 344 ? 9.973 4.635 -20.601 1.00 97.25 344 THR A N 1
ATOM 2730 C CA . THR A 1 344 ? 11.006 3.795 -21.225 1.00 97.25 344 THR A CA 1
ATOM 2731 C C . THR A 1 344 ? 10.468 3.035 -22.437 1.00 97.25 344 THR A C 1
ATOM 2733 O O . THR A 1 344 ? 9.258 2.952 -22.672 1.00 97.25 344 THR A O 1
ATOM 2736 N N . ASP A 1 345 ? 11.371 2.489 -23.247 1.00 95.75 345 ASP A N 1
ATOM 2737 C CA . ASP A 1 345 ? 10.998 1.697 -24.410 1.00 95.75 345 ASP A CA 1
ATOM 2738 C C . ASP A 1 345 ? 10.465 0.305 -24.018 1.00 95.75 345 ASP A C 1
ATOM 2740 O O . ASP A 1 345 ? 10.746 -0.251 -22.953 1.00 95.75 345 ASP A O 1
ATOM 2744 N N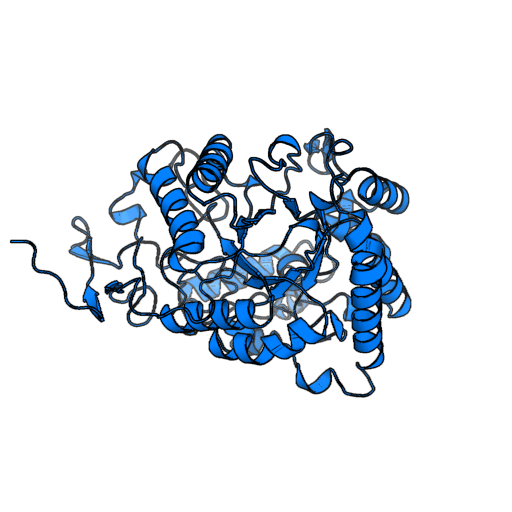 . ALA A 1 346 ? 9.670 -0.282 -24.912 1.00 94.25 346 ALA A N 1
ATOM 2745 C CA . ALA A 1 346 ? 8.964 -1.527 -24.632 1.00 94.25 346 ALA A CA 1
ATOM 2746 C C . ALA A 1 346 ? 9.884 -2.752 -24.473 1.00 94.25 346 ALA A C 1
ATOM 2748 O O . ALA A 1 346 ? 9.474 -3.726 -23.837 1.00 94.25 346 ALA A O 1
ATOM 2749 N N . GLU A 1 347 ? 11.085 -2.750 -25.061 1.00 96.38 347 GLU A N 1
ATOM 2750 C CA . GLU A 1 347 ? 12.028 -3.869 -24.952 1.00 96.38 347 GLU A CA 1
ATOM 2751 C C . GLU A 1 347 ? 12.773 -3.823 -23.617 1.00 96.38 347 GLU A C 1
ATOM 2753 O O . GLU A 1 347 ? 12.871 -4.850 -22.937 1.00 96.38 347 GLU A O 1
ATOM 2758 N N . SER A 1 348 ? 13.207 -2.634 -23.200 1.00 97.50 348 SER A N 1
ATOM 2759 C CA . SER A 1 348 ? 13.826 -2.405 -21.893 1.00 97.50 348 SER A CA 1
ATOM 2760 C C . SER A 1 348 ? 12.856 -2.719 -20.754 1.00 97.50 348 SER A C 1
ATOM 2762 O O . SER A 1 348 ? 13.189 -3.509 -19.865 1.00 97.50 348 SER A O 1
ATOM 2764 N N . LEU A 1 349 ? 11.614 -2.216 -20.823 1.00 98.00 349 LEU A N 1
ATOM 2765 C CA . LEU A 1 349 ? 10.586 -2.539 -19.826 1.00 98.00 349 LEU A CA 1
ATOM 2766 C C . LEU A 1 349 ? 10.296 -4.041 -19.785 1.00 98.00 349 LEU A C 1
ATOM 2768 O O . LEU A 1 349 ? 10.213 -4.635 -18.716 1.00 98.00 349 LEU A O 1
ATOM 2772 N N . ALA A 1 350 ? 10.211 -4.689 -20.946 1.00 98.06 350 ALA A N 1
ATOM 2773 C CA . ALA A 1 350 ? 10.026 -6.129 -21.015 1.00 98.06 350 ALA A CA 1
ATOM 2774 C C . ALA A 1 350 ? 11.153 -6.922 -20.337 1.00 98.06 350 ALA A C 1
ATOM 2776 O O . ALA A 1 350 ? 10.872 -7.926 -19.679 1.00 98.06 350 ALA A O 1
ATOM 2777 N N . ALA A 1 351 ? 12.410 -6.510 -20.513 1.00 98.25 351 ALA A N 1
ATOM 2778 C CA . ALA A 1 351 ? 13.552 -7.144 -19.861 1.00 98.25 351 ALA A CA 1
ATOM 2779 C C . ALA A 1 351 ? 13.496 -6.954 -18.337 1.00 98.25 351 ALA A C 1
ATOM 2781 O O . ALA A 1 351 ? 13.707 -7.911 -17.587 1.00 98.25 351 ALA A O 1
ATOM 2782 N N . ALA A 1 352 ? 13.126 -5.756 -17.882 1.00 98.56 352 ALA A N 1
ATOM 2783 C CA . ALA A 1 352 ? 12.917 -5.457 -16.472 1.00 98.56 352 ALA A CA 1
ATOM 2784 C C . ALA A 1 352 ? 11.778 -6.288 -15.857 1.00 98.56 352 ALA A C 1
ATOM 2786 O O . ALA A 1 352 ? 11.954 -6.859 -14.782 1.00 98.56 352 ALA A O 1
ATOM 2787 N N . THR A 1 353 ? 10.650 -6.458 -16.556 1.00 98.69 353 THR A N 1
ATOM 2788 C CA . THR A 1 353 ? 9.545 -7.326 -16.112 1.00 98.69 353 THR A CA 1
ATOM 2789 C C . THR A 1 353 ? 9.990 -8.783 -15.959 1.00 98.69 353 THR A C 1
ATOM 2791 O O . THR A 1 353 ? 9.592 -9.461 -15.010 1.00 98.69 353 THR A O 1
ATOM 2794 N N . VAL A 1 354 ? 10.821 -9.295 -16.878 1.00 98.62 354 VAL A N 1
ATOM 2795 C CA . VAL A 1 354 ? 11.391 -10.650 -16.764 1.00 98.62 354 VAL A CA 1
ATOM 2796 C C . VAL A 1 354 ? 12.240 -10.762 -15.501 1.00 98.62 354 VAL A C 1
ATOM 2798 O O . VAL A 1 354 ? 12.098 -11.740 -14.765 1.00 98.62 354 VAL A O 1
ATOM 2801 N N . LEU A 1 355 ? 13.090 -9.764 -15.241 1.00 98.44 355 LEU A N 1
ATOM 2802 C CA . LEU A 1 355 ? 13.931 -9.729 -14.050 1.00 98.44 355 LEU A CA 1
ATOM 2803 C C . LEU A 1 355 ? 13.091 -9.689 -12.768 1.00 98.44 355 LEU A C 1
ATOM 2805 O O . LEU A 1 355 ? 13.342 -10.492 -11.874 1.00 98.44 355 LEU A O 1
ATOM 2809 N N . LEU A 1 356 ? 12.069 -8.831 -12.701 1.00 98.75 356 LEU A N 1
ATOM 2810 C CA . LEU A 1 356 ? 11.154 -8.731 -11.561 1.00 98.75 356 LEU A CA 1
ATOM 2811 C C . LEU A 1 356 ? 10.466 -10.071 -11.268 1.00 98.75 356 LEU A C 1
ATOM 2813 O O . LEU A 1 356 ? 10.567 -10.613 -10.169 1.00 98.75 356 LEU A O 1
ATOM 2817 N N . LEU A 1 357 ? 9.776 -10.636 -12.262 1.00 98.81 357 LEU A N 1
ATOM 2818 C CA . LEU A 1 357 ? 8.895 -11.784 -12.038 1.00 98.81 357 LEU A CA 1
ATOM 2819 C C . LEU A 1 357 ? 9.649 -13.105 -11.856 1.00 98.81 357 LEU A C 1
ATOM 2821 O O . LEU A 1 357 ? 9.122 -14.022 -11.218 1.00 98.81 357 LEU A O 1
ATOM 2825 N N . LEU A 1 358 ? 10.871 -13.218 -12.387 1.00 98.50 358 LEU A N 1
ATOM 2826 C CA . LEU A 1 358 ? 11.700 -14.422 -12.261 1.00 98.50 358 LEU A CA 1
ATOM 2827 C C . LEU A 1 358 ? 12.831 -14.297 -11.225 1.00 98.50 358 LEU A C 1
ATOM 2829 O O . LEU A 1 358 ? 13.533 -15.282 -10.990 1.00 98.50 358 LEU A O 1
ATOM 2833 N N . SER A 1 359 ? 12.981 -13.138 -10.576 1.00 97.19 359 SER A N 1
ATOM 2834 C CA . SER A 1 359 ? 13.824 -12.965 -9.386 1.00 97.19 359 SER A CA 1
ATOM 2835 C C . SER A 1 359 ? 13.300 -13.804 -8.207 1.00 97.19 359 SER A C 1
ATOM 2837 O O . SER A 1 359 ? 12.086 -13.994 -8.082 1.00 97.19 359 SER A O 1
ATOM 2839 N N . PRO A 1 360 ? 14.171 -14.310 -7.310 1.00 97.56 360 PRO A N 1
ATOM 2840 C CA . PRO A 1 360 ? 13.738 -14.997 -6.092 1.00 97.56 360 PRO A CA 1
ATOM 2841 C C . PRO A 1 360 ? 13.072 -14.072 -5.056 1.00 97.56 360 PRO A C 1
ATOM 2843 O O . PRO A 1 360 ? 12.450 -14.575 -4.122 1.00 97.56 360 PRO A O 1
ATOM 2846 N N . MET A 1 361 ? 13.188 -12.749 -5.212 1.00 98.44 361 MET A N 1
ATOM 2847 C CA . MET A 1 361 ? 12.481 -11.764 -4.384 1.00 98.44 361 MET A CA 1
ATOM 2848 C C . MET A 1 361 ? 10.964 -11.840 -4.593 1.00 98.44 361 MET A C 1
ATOM 2850 O O . MET A 1 361 ? 10.497 -12.403 -5.589 1.00 98.44 361 MET A O 1
ATOM 2854 N N . VAL A 1 362 ? 10.182 -11.300 -3.657 1.00 98.69 362 VAL A N 1
ATOM 2855 C CA . VAL A 1 362 ? 8.715 -11.241 -3.767 1.00 98.69 362 VAL A CA 1
ATOM 2856 C C . VAL A 1 362 ? 8.337 -10.083 -4.697 1.00 98.69 362 VAL A C 1
ATOM 2858 O O . VAL A 1 362 ? 8.684 -8.950 -4.390 1.00 98.69 362 VAL A O 1
ATOM 2861 N N . PRO A 1 363 ? 7.671 -10.312 -5.841 1.00 98.88 363 PRO A N 1
ATOM 2862 C CA . PRO A 1 363 ? 7.288 -9.231 -6.733 1.00 98.88 363 PRO A CA 1
ATOM 2863 C C . PRO A 1 363 ? 6.003 -8.560 -6.246 1.00 98.88 363 PRO A C 1
ATOM 2865 O O . PRO A 1 363 ? 5.062 -9.242 -5.827 1.00 98.88 363 PRO A O 1
ATOM 2868 N N . LEU A 1 364 ? 5.955 -7.242 -6.394 1.00 98.94 364 LEU A N 1
ATOM 2869 C CA . LEU A 1 364 ? 4.752 -6.426 -6.323 1.00 98.94 364 LEU A CA 1
ATOM 2870 C C . LEU A 1 364 ? 4.486 -5.801 -7.695 1.00 98.94 364 LEU A C 1
ATOM 2872 O O . LEU A 1 364 ? 5.403 -5.323 -8.366 1.00 98.94 364 LEU A O 1
ATOM 2876 N N . LEU A 1 365 ? 3.225 -5.870 -8.118 1.00 98.94 365 LEU A N 1
ATOM 2877 C CA . LEU A 1 365 ? 2.702 -5.239 -9.325 1.00 98.94 365 LEU A CA 1
ATOM 2878 C C . LEU A 1 365 ? 1.750 -4.115 -8.933 1.00 98.94 365 LEU A C 1
ATOM 2880 O O . LEU A 1 365 ? 0.925 -4.313 -8.046 1.00 98.94 365 LEU A O 1
ATOM 2884 N N . PHE A 1 366 ? 1.800 -2.988 -9.639 1.00 98.88 366 PHE A N 1
ATOM 2885 C CA . PHE A 1 366 ? 0.833 -1.909 -9.452 1.00 98.88 366 PHE A CA 1
ATOM 2886 C C . PHE A 1 366 ? -0.321 -2.005 -10.448 1.00 98.88 366 PHE A C 1
ATOM 2888 O O . PHE A 1 366 ? -0.105 -2.328 -11.619 1.00 98.88 366 PHE A O 1
ATOM 2895 N N . MET A 1 367 ? -1.543 -1.685 -10.015 1.00 98.62 367 MET A N 1
ATOM 2896 C CA . MET A 1 367 ? -2.740 -1.854 -10.838 1.00 98.62 367 MET A CA 1
ATOM 2897 C C . MET A 1 367 ? -2.597 -1.279 -12.260 1.00 98.62 367 MET A C 1
ATOM 2899 O O . MET A 1 367 ? -2.324 -0.090 -12.452 1.00 98.62 367 MET A O 1
ATOM 2903 N N . GLY A 1 368 ? -2.775 -2.136 -13.269 1.00 98.12 368 GLY A N 1
ATOM 2904 C CA . GLY A 1 368 ? -2.650 -1.793 -14.686 1.00 98.12 368 GLY A CA 1
ATOM 2905 C C . GLY A 1 368 ? -1.262 -1.916 -15.297 1.00 98.12 368 GLY A C 1
ATOM 2906 O O . GLY A 1 368 ? -1.116 -1.749 -16.512 1.00 98.12 368 GLY A O 1
ATOM 2907 N N . GLU A 1 369 ? -0.243 -2.241 -14.506 1.00 97.88 369 GLU A N 1
ATOM 2908 C CA . GLU A 1 369 ? 1.089 -2.543 -15.018 1.00 97.88 369 GLU A CA 1
ATOM 2909 C C . GLU A 1 369 ? 1.078 -3.737 -15.986 1.00 97.88 369 GLU A C 1
ATOM 2911 O O . GLU A 1 369 ? 1.743 -3.701 -17.021 1.00 97.88 369 GLU A O 1
ATOM 2916 N N . GLU A 1 370 ? 0.303 -4.783 -15.700 1.00 98.19 370 GLU A N 1
ATOM 2917 C CA . GLU A 1 370 ? 0.394 -6.070 -16.387 1.00 98.19 370 GLU A CA 1
ATOM 2918 C C . GLU A 1 370 ? -0.049 -6.020 -17.852 1.00 98.19 370 GLU A C 1
ATOM 2920 O O . GLU A 1 370 ? 0.342 -6.870 -18.652 1.00 98.19 370 GLU A O 1
ATOM 2925 N N . TRP A 1 371 ? -0.856 -5.026 -18.224 1.00 97.12 371 TRP A N 1
ATOM 2926 C CA . TRP A 1 371 ? -1.187 -4.758 -19.619 1.00 97.12 371 TRP A CA 1
ATOM 2927 C C . TRP A 1 371 ? -0.417 -3.566 -20.184 1.00 97.12 371 TRP A C 1
ATOM 2929 O O . TRP A 1 371 ? -0.509 -3.317 -21.379 1.00 97.12 371 TRP A O 1
ATOM 2939 N N . GLY A 1 372 ? 0.391 -2.870 -19.380 1.00 96.62 372 GLY A N 1
ATOM 2940 C CA . GLY A 1 372 ? 1.129 -1.673 -19.782 1.00 96.62 372 GLY A CA 1
ATOM 2941 C C . GLY A 1 372 ? 0.230 -0.443 -19.898 1.00 96.62 372 GLY A C 1
ATOM 2942 O O . GLY A 1 372 ? 0.294 0.272 -20.904 1.00 96.62 372 GLY A O 1
ATOM 2943 N N . SER A 1 373 ? -0.652 -0.226 -18.915 1.00 96.62 373 SER A N 1
ATOM 2944 C CA . SER A 1 373 ? -1.511 0.959 -18.848 1.00 96.62 373 SER A CA 1
ATOM 2945 C C . SER A 1 373 ? -0.693 2.232 -19.032 1.00 96.62 373 SER A C 1
ATOM 2947 O O . SER A 1 373 ? 0.332 2.421 -18.392 1.00 96.62 373 SER A O 1
ATOM 2949 N N . LYS A 1 374 ? -1.180 3.137 -19.882 1.00 95.62 374 LYS A N 1
ATOM 2950 C CA . LYS A 1 374 ? -0.583 4.467 -20.075 1.00 95.62 374 LYS A CA 1
ATOM 2951 C C . LYS A 1 374 ? -1.301 5.561 -19.292 1.00 95.62 374 LYS A C 1
ATOM 2953 O O . LYS A 1 374 ? -0.872 6.708 -19.342 1.00 95.62 374 LYS A O 1
ATOM 2958 N N . ARG A 1 375 ? -2.415 5.228 -18.631 1.00 97.06 375 ARG A N 1
ATOM 2959 C CA . ARG A 1 375 ? -3.114 6.186 -17.772 1.00 97.06 375 ARG A CA 1
ATOM 2960 C C . ARG A 1 375 ? -2.233 6.484 -16.561 1.00 97.06 375 ARG A C 1
ATOM 2962 O O . ARG A 1 375 ? -1.685 5.526 -16.008 1.00 97.06 375 ARG A O 1
ATOM 2969 N N . PRO A 1 376 ? -2.077 7.756 -16.172 1.00 98.19 376 PRO A N 1
ATOM 2970 C CA . PRO A 1 376 ? -1.259 8.092 -15.023 1.00 98.19 376 PRO A CA 1
ATOM 2971 C C . PRO A 1 376 ? -1.881 7.534 -13.740 1.00 98.19 376 PRO A C 1
ATOM 2973 O O . PRO A 1 376 ? -3.014 7.053 -13.735 1.00 98.19 376 PRO A O 1
ATOM 2976 N N . PHE A 1 377 ? -1.140 7.600 -12.647 1.00 98.56 377 PHE A N 1
ATOM 2977 C CA . PHE A 1 377 ? -1.716 7.579 -11.309 1.00 98.56 377 PHE A CA 1
ATOM 2978 C C . PHE A 1 377 ? -1.243 8.852 -10.625 1.00 98.56 377 PHE A C 1
ATOM 2980 O O . PHE A 1 377 ? -0.055 9.005 -10.380 1.00 98.56 377 PHE A O 1
ATOM 2987 N N . LEU A 1 378 ? -2.142 9.816 -10.458 1.00 98.31 378 LEU A N 1
ATOM 2988 C CA . LEU A 1 378 ? -1.828 11.154 -9.967 1.00 98.31 378 LEU A CA 1
ATOM 2989 C C . LEU A 1 378 ? -2.067 11.230 -8.462 1.00 98.31 378 LEU A C 1
ATOM 2991 O O . LEU A 1 378 ? -2.892 10.492 -7.929 1.00 98.31 378 LEU A O 1
ATOM 2995 N N . PHE A 1 379 ? -1.396 12.166 -7.796 1.00 97.56 379 PHE A N 1
ATOM 2996 C CA . PHE A 1 379 ? -1.758 12.556 -6.436 1.00 97.56 379 PHE A CA 1
ATOM 2997 C C . PHE A 1 379 ? -3.092 13.310 -6.466 1.00 97.56 379 PHE A C 1
ATOM 2999 O O . PHE A 1 379 ? -3.189 14.363 -7.102 1.00 97.56 379 PHE A O 1
ATOM 3006 N N . PHE A 1 380 ? -4.123 12.752 -5.829 1.00 97.94 380 PHE A N 1
ATOM 3007 C CA . PHE A 1 380 ? -5.462 13.337 -5.757 1.00 97.94 380 PHE A CA 1
ATOM 3008 C C . PHE A 1 380 ? -5.974 13.354 -4.319 1.00 97.94 380 PHE A C 1
ATOM 3010 O O . PHE A 1 380 ? -5.750 12.412 -3.561 1.00 97.94 380 PHE A O 1
ATOM 3017 N N . THR A 1 381 ? -6.698 14.415 -3.979 1.00 96.75 381 THR A N 1
ATOM 3018 C CA . THR A 1 381 ? -7.322 14.630 -2.673 1.00 96.75 381 THR A CA 1
ATOM 3019 C C . THR A 1 381 ? -8.701 15.282 -2.835 1.00 96.75 381 THR A C 1
ATOM 3021 O O . THR A 1 381 ? -9.099 15.691 -3.931 1.00 96.75 381 THR A O 1
ATOM 3024 N N . GLU A 1 382 ? -9.467 15.372 -1.752 1.00 94.94 382 GLU A N 1
ATOM 3025 C CA . GLU A 1 382 ? -10.715 16.130 -1.684 1.00 94.94 382 GLU A CA 1
ATOM 3026 C C . GLU A 1 382 ? -10.789 16.847 -0.336 1.00 94.94 382 GLU A C 1
ATOM 3028 O O . GLU A 1 382 ? -11.418 16.375 0.604 1.00 94.94 382 GLU A O 1
ATOM 3033 N N . HIS A 1 383 ? -10.125 17.997 -0.236 1.00 92.62 383 HIS A N 1
ATOM 3034 C CA . HIS A 1 383 ? -10.152 18.817 0.974 1.00 92.62 383 HIS A CA 1
ATOM 3035 C C . HIS A 1 383 ? -11.095 20.020 0.853 1.00 92.62 383 HIS A C 1
ATOM 3037 O O . HIS A 1 383 ? -11.539 20.403 -0.233 1.00 92.62 383 HIS A O 1
ATOM 3043 N N . ASN A 1 384 ? -11.355 20.666 1.993 1.00 89.38 384 ASN A N 1
ATOM 3044 C CA . ASN A 1 384 ? -11.997 21.977 2.047 1.00 89.38 384 ASN A CA 1
ATOM 3045 C C . ASN A 1 384 ? -11.170 23.057 1.307 1.00 89.38 384 ASN A C 1
ATOM 3047 O O . ASN A 1 384 ? -9.993 22.864 1.021 1.00 89.38 384 ASN A O 1
ATOM 3051 N N . GLU A 1 385 ? -11.779 24.205 0.990 1.00 88.25 385 GLU A N 1
ATOM 3052 C CA . GLU A 1 385 ? -11.180 25.227 0.111 1.00 88.25 385 GLU A CA 1
ATOM 3053 C C . GLU A 1 385 ? -9.806 25.740 0.585 1.00 88.25 385 GLU A C 1
ATOM 3055 O O . GLU A 1 385 ? -8.894 25.886 -0.232 1.00 88.25 385 GLU A O 1
ATOM 3060 N N . GLU A 1 386 ? -9.638 25.970 1.891 1.00 88.12 386 GLU A N 1
ATOM 3061 C CA . GLU A 1 386 ? -8.390 26.486 2.466 1.00 88.12 386 GLU A CA 1
ATOM 3062 C C . GLU A 1 386 ? -7.257 25.461 2.335 1.00 88.12 386 GLU A C 1
ATOM 3064 O O . GLU A 1 386 ? -6.193 25.761 1.781 1.00 88.12 386 GLU A O 1
ATOM 3069 N N . LEU A 1 387 ? -7.504 24.221 2.763 1.00 89.19 387 LEU A N 1
ATOM 3070 C CA . LEU A 1 387 ? -6.517 23.149 2.670 1.00 89.19 387 LEU A CA 1
ATOM 3071 C C . LEU A 1 387 ? -6.260 22.743 1.209 1.00 89.19 387 LEU A C 1
ATOM 3073 O O . LEU A 1 387 ? -5.119 22.484 0.830 1.00 89.19 387 LEU A O 1
ATOM 3077 N N . ALA A 1 388 ? -7.280 22.777 0.350 1.00 91.12 388 ALA A N 1
ATOM 3078 C CA . ALA A 1 388 ? -7.147 22.507 -1.078 1.00 91.12 388 ALA A CA 1
ATOM 3079 C C . ALA A 1 388 ? -6.220 23.509 -1.786 1.00 91.12 388 ALA A C 1
ATOM 3081 O O . ALA A 1 388 ? -5.510 23.146 -2.730 1.00 91.12 388 ALA A O 1
ATOM 3082 N N . GLN A 1 389 ? -6.210 24.777 -1.362 1.00 90.44 389 GLN A N 1
ATOM 3083 C CA . GLN A 1 389 ? -5.245 25.754 -1.863 1.00 90.44 389 GLN A CA 1
ATOM 3084 C C . GLN A 1 389 ? -3.826 25.419 -1.384 1.00 90.44 389 GLN A C 1
ATOM 3086 O O . GLN A 1 389 ? -2.917 25.330 -2.213 1.00 90.44 389 GLN A O 1
ATOM 3091 N N . ALA A 1 390 ? -3.650 25.164 -0.085 1.00 89.94 390 ALA A N 1
ATOM 3092 C CA . ALA A 1 390 ? -2.348 24.848 0.500 1.00 89.94 390 ALA A CA 1
ATOM 3093 C C . ALA A 1 390 ? -1.715 23.588 -0.116 1.00 89.94 390 ALA A C 1
ATOM 3095 O O . ALA A 1 390 ? -0.546 23.609 -0.498 1.00 89.94 390 ALA A O 1
ATOM 3096 N N . VAL A 1 391 ? -2.493 22.516 -0.294 1.00 89.69 391 VAL A N 1
ATOM 3097 C CA . VAL A 1 391 ? -2.035 21.259 -0.911 1.00 89.69 391 VAL A CA 1
ATOM 3098 C C . VAL A 1 391 ? -1.599 21.476 -2.361 1.00 89.69 391 VAL A C 1
ATOM 3100 O O . VAL A 1 391 ? -0.555 20.981 -2.782 1.00 89.69 391 VAL A O 1
ATOM 3103 N N . ARG A 1 392 ? -2.353 22.262 -3.136 1.00 90.88 392 ARG A N 1
ATOM 3104 C CA . ARG A 1 392 ? -2.022 22.570 -4.536 1.00 90.88 392 ARG A CA 1
ATOM 3105 C C . ARG A 1 392 ? -0.736 23.381 -4.665 1.00 90.88 392 ARG A C 1
ATOM 3107 O O . ARG A 1 392 ? 0.085 23.102 -5.538 1.00 90.88 392 ARG A O 1
ATOM 3114 N N . GLU A 1 393 ? -0.567 24.390 -3.817 1.00 89.00 393 GLU A N 1
ATOM 3115 C CA . GLU A 1 393 ? 0.640 25.220 -3.786 1.00 89.00 393 GLU A CA 1
ATOM 3116 C C . GLU A 1 393 ? 1.852 24.416 -3.303 1.00 89.00 393 GLU A C 1
ATOM 3118 O O . GLU A 1 393 ? 2.899 24.457 -3.951 1.00 89.00 393 GLU A O 1
ATOM 3123 N N . GLY A 1 394 ? 1.689 23.621 -2.240 1.00 87.50 394 GLY A N 1
ATOM 3124 C CA . GLY A 1 394 ? 2.717 22.722 -1.716 1.00 87.50 394 GLY A CA 1
ATOM 3125 C C . GLY A 1 394 ? 3.194 21.721 -2.766 1.00 87.50 394 GLY A C 1
ATOM 3126 O O . GLY A 1 394 ? 4.393 21.627 -3.023 1.00 87.50 394 GLY A O 1
ATOM 3127 N N . ARG A 1 395 ? 2.258 21.069 -3.468 1.00 87.50 395 ARG A N 1
ATOM 3128 C CA . ARG A 1 395 ? 2.582 20.126 -4.545 1.00 87.50 395 ARG A CA 1
ATOM 3129 C C . ARG A 1 395 ? 3.356 20.785 -5.684 1.00 87.50 395 ARG A C 1
ATOM 3131 O O . ARG A 1 395 ? 4.291 20.198 -6.209 1.00 87.50 395 ARG A O 1
ATOM 3138 N N . ARG A 1 396 ? 3.014 22.016 -6.074 1.00 87.88 396 ARG A N 1
ATOM 3139 C CA . ARG A 1 396 ? 3.759 22.755 -7.113 1.00 87.88 396 ARG A CA 1
ATOM 3140 C C . ARG A 1 396 ? 5.147 23.193 -6.650 1.00 87.88 396 ARG A C 1
ATOM 3142 O O . ARG A 1 396 ? 6.060 23.252 -7.473 1.00 87.88 396 ARG A O 1
ATOM 3149 N N . ALA A 1 397 ? 5.294 23.522 -5.370 1.00 84.69 397 ALA A N 1
ATOM 3150 C CA . ALA A 1 397 ? 6.568 23.918 -4.784 1.00 84.69 397 ALA A CA 1
ATOM 3151 C C . ALA A 1 397 ? 7.547 22.738 -4.686 1.00 84.69 397 ALA A C 1
ATOM 3153 O O . ALA A 1 397 ? 8.733 22.928 -4.937 1.00 84.69 397 ALA A O 1
ATOM 3154 N N . GLU A 1 398 ? 7.051 21.529 -4.408 1.00 83.06 398 GLU A N 1
ATOM 3155 C CA . GLU A 1 398 ? 7.849 20.294 -4.352 1.00 83.06 398 GLU A CA 1
ATOM 3156 C C . GLU A 1 398 ? 8.642 20.044 -5.648 1.00 83.06 398 GLU A C 1
ATOM 3158 O O . GLU A 1 398 ? 9.798 19.628 -5.605 1.00 83.06 398 GLU A O 1
ATOM 3163 N N . PHE A 1 399 ? 8.064 20.379 -6.807 1.00 83.50 399 PHE A N 1
ATOM 3164 C CA . PHE A 1 399 ? 8.725 20.206 -8.105 1.00 83.50 399 PHE A CA 1
ATOM 3165 C C . PHE A 1 399 ? 9.494 21.436 -8.594 1.00 83.50 399 PHE A C 1
ATOM 3167 O O . PHE A 1 399 ? 10.000 21.425 -9.713 1.00 83.50 399 PHE A O 1
ATOM 3174 N N . ALA A 1 400 ? 9.609 22.503 -7.799 1.00 75.56 400 ALA A N 1
ATOM 3175 C CA . ALA A 1 400 ? 10.255 23.739 -8.248 1.00 75.56 400 ALA A CA 1
ATOM 3176 C C . ALA A 1 400 ? 11.750 23.566 -8.581 1.00 75.56 400 ALA A C 1
ATOM 3178 O O . ALA A 1 400 ? 12.271 24.322 -9.403 1.00 75.56 400 ALA A O 1
ATOM 3179 N N . ASP A 1 401 ? 12.406 22.563 -7.991 1.00 71.56 401 ASP A N 1
ATOM 3180 C CA . ASP A 1 401 ? 13.826 22.258 -8.203 1.00 71.56 401 ASP A CA 1
ATOM 3181 C C . ASP A 1 401 ? 14.082 21.263 -9.355 1.00 71.56 401 ASP A C 1
ATOM 3183 O O . ASP A 1 401 ? 15.236 21.017 -9.711 1.00 71.56 401 ASP A O 1
ATOM 3187 N N . PHE A 1 402 ? 13.032 20.702 -9.970 1.00 76.38 402 PHE A N 1
ATOM 3188 C CA . PHE A 1 402 ? 13.161 19.768 -11.094 1.00 76.38 402 PHE A CA 1
ATOM 3189 C C . PHE A 1 402 ? 13.342 20.529 -12.405 1.00 76.38 402 PHE A C 1
ATOM 3191 O O . PHE A 1 402 ? 12.616 21.486 -12.693 1.00 76.38 402 PHE A O 1
ATOM 3198 N N . SER A 1 403 ? 14.278 20.079 -13.245 1.00 76.75 403 SER A N 1
ATOM 3199 C CA . SER A 1 403 ? 14.657 20.808 -14.464 1.00 76.75 403 SER A CA 1
ATOM 3200 C C . SER A 1 403 ? 13.484 21.043 -15.426 1.00 76.75 403 SER A C 1
ATOM 3202 O O . SER A 1 403 ? 13.414 22.093 -16.068 1.00 76.75 403 SER A O 1
ATOM 3204 N N . ALA A 1 404 ? 12.526 20.112 -15.470 1.00 74.06 404 ALA A N 1
ATOM 3205 C CA . ALA A 1 404 ? 11.307 20.199 -16.275 1.00 74.06 404 ALA A CA 1
ATOM 3206 C C . ALA A 1 404 ? 10.285 21.247 -15.780 1.00 74.06 404 ALA A C 1
ATOM 3208 O O . ALA A 1 404 ? 9.393 21.629 -16.534 1.00 74.06 404 ALA A O 1
ATOM 3209 N N . PHE A 1 405 ? 10.414 21.733 -14.541 1.00 79.81 405 PHE A N 1
ATOM 3210 C CA . PHE A 1 405 ? 9.433 22.592 -13.868 1.00 79.81 405 PHE A CA 1
ATOM 3211 C C . PHE A 1 405 ? 10.056 23.879 -13.299 1.00 79.81 405 PHE A C 1
ATOM 3213 O O . PHE A 1 405 ? 9.498 24.508 -12.398 1.00 79.81 405 PHE A O 1
ATOM 3220 N N . LEU A 1 406 ? 11.201 24.311 -13.842 1.00 72.81 406 LEU A N 1
ATOM 3221 C CA . LEU A 1 406 ? 11.881 25.544 -13.424 1.00 72.81 406 LEU A CA 1
ATOM 3222 C C . LEU A 1 406 ? 11.073 26.808 -13.753 1.00 72.81 406 LEU A C 1
ATOM 3224 O O . LEU A 1 406 ? 11.102 27.779 -12.989 1.00 72.81 406 LEU A O 1
ATOM 3228 N N . ASP A 1 407 ? 10.332 26.811 -14.863 1.00 78.31 407 ASP A N 1
ATOM 3229 C CA . ASP A 1 407 ? 9.460 27.923 -15.232 1.00 78.31 407 ASP A CA 1
ATOM 3230 C C . ASP A 1 407 ? 8.037 27.769 -14.668 1.00 78.31 407 ASP A C 1
ATOM 3232 O O . ASP A 1 407 ? 7.506 26.673 -14.491 1.00 78.31 407 ASP A O 1
ATOM 3236 N N . GLU A 1 408 ? 7.408 28.907 -14.380 1.00 74.19 408 GLU A N 1
ATOM 3237 C CA . GLU A 1 408 ? 6.090 28.965 -13.743 1.00 74.19 408 GLU A CA 1
ATOM 3238 C C . GLU A 1 408 ? 4.980 28.347 -14.606 1.00 74.19 408 GLU A C 1
ATOM 3240 O O . GLU A 1 408 ? 4.094 27.686 -14.071 1.00 74.19 408 GLU A O 1
ATOM 3245 N N . LYS A 1 409 ? 5.065 28.464 -15.940 1.00 76.12 409 LYS A N 1
ATOM 3246 C CA . LYS A 1 409 ? 4.056 27.900 -16.851 1.00 76.12 409 LYS A CA 1
ATOM 3247 C C . LYS A 1 409 ? 4.101 26.379 -16.891 1.00 76.12 409 LYS A C 1
ATOM 3249 O O . LYS A 1 409 ? 3.063 25.749 -17.067 1.00 76.12 409 LYS A O 1
ATOM 3254 N N . SER A 1 410 ? 5.281 25.785 -16.746 1.00 77.31 410 SER A N 1
ATOM 3255 C CA . SER A 1 410 ? 5.425 24.334 -16.624 1.00 77.31 410 SER A CA 1
ATOM 3256 C C . SER A 1 410 ? 4.877 23.841 -15.280 1.00 77.31 410 SER A C 1
ATOM 3258 O O . SER A 1 410 ? 4.184 22.828 -15.247 1.00 77.31 410 SER A O 1
ATOM 3260 N N . ARG A 1 411 ? 5.054 24.594 -14.182 1.00 80.94 411 ARG A N 1
ATOM 3261 C CA . ARG A 1 411 ? 4.427 24.268 -12.880 1.00 80.94 411 ARG A CA 1
ATOM 3262 C C . ARG A 1 411 ? 2.904 24.380 -12.891 1.00 80.94 411 ARG A C 1
ATOM 3264 O O . ARG A 1 411 ? 2.229 23.609 -12.214 1.00 80.94 411 ARG A O 1
ATOM 3271 N N . GLU A 1 412 ? 2.341 25.299 -13.672 1.00 83.12 412 GLU A N 1
ATOM 3272 C CA . GLU A 1 412 ? 0.886 25.405 -13.849 1.00 83.12 412 GLU A CA 1
ATOM 3273 C C . GLU A 1 412 ? 0.267 24.164 -14.513 1.00 83.12 412 GLU A C 1
ATOM 3275 O O . GLU A 1 412 ? -0.926 23.923 -14.328 1.00 83.12 412 GLU A O 1
ATOM 3280 N N . GLN A 1 413 ? 1.060 23.365 -15.238 1.00 87.06 413 GLN A N 1
ATOM 3281 C CA . GLN A 1 413 ? 0.611 22.117 -15.868 1.00 87.06 413 GLN A CA 1
ATOM 3282 C C . GLN A 1 413 ? 0.521 20.942 -14.889 1.00 87.06 413 GLN A C 1
ATOM 3284 O O . GLN A 1 413 ? -0.097 19.935 -15.234 1.00 87.06 413 GLN A O 1
ATOM 3289 N N . ILE A 1 414 ? 1.106 21.057 -13.689 1.00 90.56 414 ILE A N 1
ATOM 3290 C CA . ILE A 1 414 ? 0.977 20.038 -12.642 1.00 90.56 414 ILE A CA 1
ATOM 3291 C C . ILE A 1 414 ? -0.512 19.926 -12.279 1.00 90.56 414 ILE A C 1
ATOM 3293 O O . ILE A 1 414 ? -1.106 20.945 -11.891 1.00 90.56 414 ILE A O 1
ATOM 3297 N N . PRO A 1 415 ? -1.126 18.732 -12.424 1.00 94.81 415 PRO A N 1
ATOM 3298 C CA . PRO A 1 415 ? -2.537 18.529 -12.137 1.00 94.81 415 PRO A CA 1
ATOM 3299 C C . PRO A 1 415 ? -2.888 18.962 -10.719 1.00 94.81 415 PRO A C 1
ATOM 3301 O O . PRO A 1 415 ? -2.162 18.682 -9.769 1.00 94.81 415 PRO A O 1
ATOM 3304 N N . ASP A 1 416 ? -4.013 19.657 -10.586 1.00 95.50 416 ASP A N 1
ATOM 3305 C CA . ASP A 1 416 ? -4.534 20.063 -9.287 1.00 95.50 416 ASP A CA 1
ATOM 3306 C C . ASP A 1 416 ? -5.019 18.827 -8.514 1.00 95.50 416 ASP A C 1
ATOM 3308 O O . ASP A 1 416 ? -5.955 18.173 -8.990 1.00 95.50 416 ASP A O 1
ATOM 3312 N N . PRO A 1 417 ? -4.446 18.508 -7.338 1.00 96.44 417 PRO A N 1
ATOM 3313 C CA . PRO A 1 417 ? -4.840 17.323 -6.580 1.00 96.44 417 PRO A CA 1
ATOM 3314 C C . PRO A 1 417 ? -6.330 17.290 -6.226 1.00 96.44 417 PRO A C 1
ATOM 3316 O O . PRO A 1 417 ? -6.925 16.218 -6.207 1.00 96.44 417 PRO A O 1
ATOM 3319 N N . ASN A 1 418 ? -6.961 18.453 -6.028 1.00 96.75 418 ASN A N 1
ATOM 3320 C CA . ASN A 1 418 ? -8.361 18.540 -5.601 1.00 96.75 418 ASN A CA 1
ATOM 3321 C C . ASN A 1 418 ? -9.359 18.507 -6.771 1.00 96.75 418 ASN A C 1
ATOM 3323 O O . ASN A 1 418 ? -10.575 18.459 -6.567 1.00 96.75 418 ASN A O 1
ATOM 3327 N N . ALA A 1 419 ? -8.877 18.547 -8.018 1.00 96.69 419 ALA A N 1
ATOM 3328 C CA . ALA A 1 419 ? -9.742 18.485 -9.187 1.00 96.69 419 ALA A CA 1
ATOM 3329 C C . ALA A 1 419 ? -10.239 17.053 -9.428 1.00 96.69 419 ALA A C 1
ATOM 3331 O O . ALA A 1 419 ? -9.450 16.114 -9.522 1.00 96.69 419 ALA A O 1
ATOM 3332 N N . LEU A 1 420 ? -11.551 16.889 -9.643 1.00 97.19 420 LEU A N 1
ATOM 3333 C CA . LEU A 1 420 ? -12.153 15.586 -9.963 1.00 97.19 420 LEU A CA 1
ATOM 3334 C C . LEU A 1 420 ? -11.467 14.902 -11.158 1.00 97.19 420 LEU A C 1
ATOM 3336 O O . LEU A 1 420 ? -11.235 13.696 -11.135 1.00 97.19 420 LEU A O 1
ATOM 3340 N N . THR A 1 421 ? -11.065 15.679 -12.166 1.00 97.94 421 THR A N 1
ATOM 3341 C CA . THR A 1 421 ? -10.369 15.172 -13.356 1.00 97.94 421 THR A CA 1
ATOM 3342 C C . THR A 1 421 ? -9.035 14.491 -13.036 1.00 97.94 421 THR A C 1
ATOM 3344 O O . THR A 1 421 ? -8.622 13.604 -13.777 1.00 97.94 421 THR A O 1
ATOM 3347 N N . THR A 1 422 ? -8.359 14.879 -11.949 1.00 98.12 422 THR A N 1
ATOM 3348 C CA . THR A 1 422 ? -7.092 14.275 -11.497 1.00 98.12 422 THR A CA 1
ATOM 3349 C C . THR A 1 422 ? -7.325 12.858 -10.970 1.00 98.12 422 THR A C 1
ATOM 3351 O O . THR A 1 422 ? -6.602 11.925 -11.330 1.00 98.12 422 THR A O 1
ATOM 3354 N N . PHE A 1 423 ? -8.397 12.664 -10.200 1.00 98.44 423 PHE A N 1
ATOM 3355 C CA . PHE A 1 423 ? -8.848 11.337 -9.784 1.00 98.44 423 PHE A CA 1
ATOM 3356 C C . PHE A 1 423 ? -9.329 10.497 -10.976 1.00 98.44 423 PHE A C 1
ATOM 3358 O O . PHE A 1 423 ? -8.869 9.373 -11.159 1.00 98.44 423 PHE A O 1
ATOM 3365 N N . GLU A 1 424 ? -10.194 11.044 -11.836 1.00 98.25 424 GLU A N 1
ATOM 3366 C CA . GLU A 1 424 ? -10.737 10.322 -12.998 1.00 98.25 424 GLU A CA 1
ATOM 3367 C C . GLU A 1 424 ? -9.641 9.864 -13.974 1.00 98.25 424 GLU A C 1
ATOM 3369 O O . GLU A 1 424 ? -9.705 8.754 -14.508 1.00 98.25 424 GLU A O 1
ATOM 3374 N N . ALA A 1 425 ? -8.602 10.683 -14.177 1.00 97.88 425 ALA A N 1
ATOM 3375 C CA . ALA A 1 425 ? -7.443 10.325 -14.993 1.00 97.88 425 ALA A CA 1
ATOM 3376 C C . ALA A 1 425 ? -6.635 9.152 -14.408 1.00 97.88 425 ALA A C 1
ATOM 3378 O O . ALA A 1 425 ? -5.971 8.440 -15.165 1.00 97.88 425 ALA A O 1
ATOM 3379 N N . SER A 1 426 ? -6.723 8.941 -13.092 1.00 98.38 426 SER A N 1
ATOM 3380 C CA . SER A 1 426 ? -6.004 7.900 -12.350 1.00 98.38 426 SER A CA 1
ATOM 3381 C C . SER A 1 426 ? -6.719 6.544 -12.337 1.00 98.38 426 SER A C 1
ATOM 3383 O O . SER A 1 426 ? -6.148 5.548 -11.892 1.00 98.38 426 SER A O 1
ATOM 3385 N N . ILE A 1 427 ? -7.956 6.475 -12.845 1.00 97.75 427 ILE A N 1
ATOM 3386 C CA . ILE A 1 427 ? -8.732 5.233 -12.928 1.00 97.75 427 ILE A CA 1
ATOM 3387 C C . ILE A 1 427 ? -8.165 4.355 -14.056 1.00 97.75 427 ILE A C 1
ATOM 3389 O O . ILE A 1 427 ? -8.223 4.760 -15.228 1.00 97.75 427 ILE A O 1
ATOM 3393 N N . PRO A 1 428 ? -7.637 3.150 -13.760 1.00 93.88 428 PRO A N 1
ATOM 3394 C CA . PRO A 1 428 ?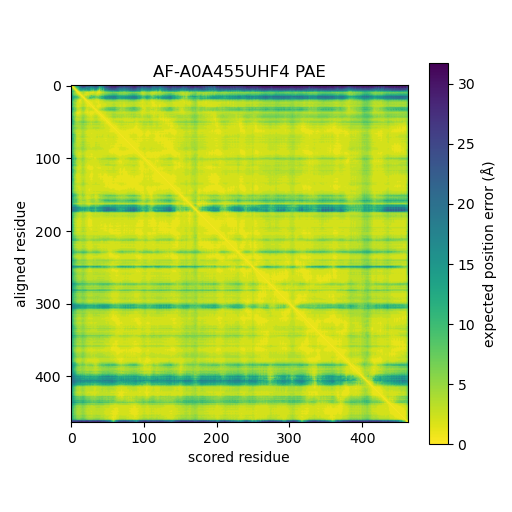 -7.122 2.252 -14.785 1.00 93.88 428 PRO A CA 1
ATOM 3395 C C . PRO A 1 428 ? -8.250 1.741 -15.689 1.00 93.88 428 PRO A C 1
ATOM 3397 O O . PRO A 1 428 ? -9.346 1.413 -15.242 1.00 93.88 428 PRO A O 1
ATOM 3400 N N . ASP A 1 429 ? -7.964 1.640 -16.984 1.00 92.12 429 ASP A N 1
ATOM 3401 C CA . ASP A 1 429 ? -8.909 1.113 -17.966 1.00 92.12 429 ASP A CA 1
ATOM 3402 C C . ASP A 1 429 ? -8.713 -0.394 -18.110 1.00 92.12 429 ASP A C 1
ATOM 3404 O O . ASP A 1 429 ? -7.824 -0.857 -18.826 1.00 92.12 429 ASP A O 1
ATOM 3408 N N . PHE A 1 430 ? -9.512 -1.172 -17.385 1.00 91.50 430 PHE A N 1
ATOM 3409 C CA . PHE A 1 430 ? -9.424 -2.623 -17.471 1.00 91.50 430 PHE A CA 1
ATOM 3410 C C . PHE A 1 430 ? -9.904 -3.136 -18.831 1.00 91.50 430 PHE A C 1
ATOM 3412 O O . PHE A 1 430 ? -9.373 -4.137 -19.307 1.00 91.50 430 PHE A O 1
ATOM 3419 N N . ASP A 1 431 ? -10.867 -2.494 -19.488 1.00 90.38 431 ASP A N 1
ATOM 3420 C CA . ASP A 1 431 ? -11.489 -3.032 -20.705 1.00 90.38 431 ASP A CA 1
ATOM 3421 C C . ASP A 1 431 ? -10.526 -3.048 -21.898 1.00 90.38 431 ASP A C 1
ATOM 3423 O O . ASP A 1 431 ? -10.586 -3.943 -22.746 1.00 90.38 431 ASP A O 1
ATOM 3427 N N . VAL A 1 432 ? -9.558 -2.126 -21.939 1.00 93.12 432 VAL A N 1
ATOM 3428 C CA . VAL A 1 432 ? -8.565 -2.093 -23.025 1.00 93.12 432 VAL A CA 1
ATOM 3429 C C . VAL A 1 432 ? -7.530 -3.218 -22.950 1.00 93.12 432 VAL A C 1
ATOM 3431 O O . VAL A 1 432 ? -6.854 -3.469 -23.952 1.00 93.12 432 VAL A O 1
ATOM 3434 N N . ARG A 1 433 ? -7.407 -3.925 -21.816 1.00 92.50 433 ARG A N 1
ATOM 3435 C CA . ARG A 1 433 ? -6.337 -4.914 -21.567 1.00 92.50 433 ARG A CA 1
ATOM 3436 C C . ARG A 1 433 ? -6.296 -6.059 -22.585 1.00 92.50 433 ARG A C 1
ATOM 3438 O O . ARG A 1 433 ? -5.230 -6.608 -22.853 1.00 92.50 433 ARG A O 1
ATOM 3445 N N . GLU A 1 434 ? -7.442 -6.407 -23.172 1.00 87.50 434 GLU A N 1
ATOM 3446 C CA . GLU A 1 434 ? -7.560 -7.487 -24.166 1.00 87.50 434 GLU A CA 1
ATOM 3447 C C . GLU A 1 434 ? -7.481 -7.000 -25.619 1.00 87.50 434 GLU A C 1
ATOM 3449 O O . GLU A 1 434 ? -7.483 -7.802 -26.555 1.00 87.50 434 GLU A O 1
ATOM 3454 N N . THR A 1 435 ? -7.376 -5.689 -25.842 1.00 92.12 435 THR A N 1
ATOM 3455 C CA . THR A 1 435 ? -7.213 -5.145 -27.194 1.00 92.12 435 THR A CA 1
ATOM 3456 C C . THR A 1 435 ? -5.823 -5.466 -27.751 1.00 92.12 435 THR A C 1
ATOM 3458 O O . THR A 1 435 ? -4.861 -5.699 -27.015 1.00 92.12 435 THR A O 1
ATOM 3461 N N . SER A 1 436 ? -5.684 -5.444 -29.080 1.00 88.94 436 SER A N 1
ATOM 3462 C CA . SER A 1 436 ? -4.443 -5.830 -29.768 1.00 88.94 436 SER A CA 1
ATOM 3463 C C . SER A 1 436 ? -3.203 -5.053 -29.314 1.00 88.94 436 SER A C 1
ATOM 3465 O O . SER A 1 436 ? -2.103 -5.598 -29.355 1.00 88.94 436 SER A O 1
ATOM 3467 N N . SER A 1 437 ? -3.370 -3.802 -28.875 1.00 89.25 437 SER A N 1
ATOM 3468 C CA . SER A 1 437 ? -2.270 -2.933 -28.438 1.00 89.25 437 SER A CA 1
ATOM 3469 C C . SER A 1 437 ? -1.676 -3.330 -27.082 1.00 89.25 437 SER A C 1
ATOM 3471 O O . SER A 1 437 ? -0.514 -3.025 -26.828 1.00 89.25 437 SER A O 1
ATOM 3473 N N . TYR A 1 438 ? -2.443 -4.020 -26.232 1.00 93.38 438 TYR A N 1
ATOM 3474 C CA . TYR A 1 438 ? -2.049 -4.365 -24.859 1.00 93.38 438 TYR A CA 1
ATOM 3475 C C . TYR A 1 438 ? -1.920 -5.880 -24.631 1.00 93.38 438 TYR A C 1
ATOM 3477 O O . TYR A 1 438 ? -1.167 -6.321 -23.759 1.00 93.38 438 TYR A O 1
ATOM 3485 N N . ALA A 1 439 ? -2.563 -6.695 -25.474 1.00 92.06 439 ALA A N 1
ATOM 3486 C CA . ALA A 1 439 ? -2.606 -8.150 -25.340 1.00 92.06 439 ALA A CA 1
ATOM 3487 C C . ALA A 1 439 ? -1.218 -8.813 -25.272 1.00 92.06 439 ALA A C 1
ATOM 3489 O O . ALA A 1 439 ? -1.039 -9.794 -24.552 1.00 92.06 439 ALA A O 1
ATOM 3490 N N . ALA A 1 440 ? -0.220 -8.283 -25.990 1.00 94.00 440 ALA A N 1
ATOM 3491 C CA . ALA A 1 440 ? 1.142 -8.819 -25.958 1.00 94.00 440 ALA A CA 1
ATOM 3492 C C . ALA A 1 440 ? 1.829 -8.610 -24.596 1.00 94.00 440 ALA A C 1
ATOM 3494 O O . ALA A 1 440 ? 2.541 -9.501 -24.129 1.00 94.00 440 ALA A O 1
ATOM 3495 N N . CYS A 1 441 ? 1.602 -7.461 -23.947 1.00 96.31 441 CYS A N 1
ATOM 3496 C CA . CYS A 1 441 ? 2.103 -7.197 -22.599 1.00 96.31 441 CYS A CA 1
ATOM 3497 C C . CYS A 1 441 ? 1.428 -8.138 -21.593 1.00 96.31 441 CYS A C 1
ATOM 3499 O O . CYS A 1 441 ? 2.107 -8.911 -20.916 1.00 96.31 441 CYS A O 1
ATOM 3501 N N . LEU A 1 442 ? 0.094 -8.204 -21.628 1.00 97.62 442 LEU A N 1
ATOM 3502 C CA . LEU A 1 442 ? -0.691 -9.069 -20.747 1.00 97.62 442 LEU A CA 1
ATOM 3503 C C . LEU A 1 442 ? -0.319 -10.554 -20.886 1.00 97.62 442 LEU A C 1
ATOM 3505 O O . LEU A 1 442 ? -0.165 -11.271 -19.895 1.00 97.62 442 LEU A O 1
ATOM 3509 N N . ALA A 1 443 ? -0.120 -11.036 -22.116 1.00 97.19 443 ALA A N 1
ATOM 3510 C CA . ALA A 1 443 ? 0.321 -12.407 -22.370 1.00 97.19 443 ALA A CA 1
ATOM 3511 C C . ALA A 1 443 ? 1.715 -12.694 -21.786 1.00 97.19 443 ALA A C 1
ATOM 3513 O O . ALA A 1 443 ? 1.964 -13.808 -21.307 1.00 97.19 443 ALA A O 1
ATOM 3514 N N . ARG A 1 444 ? 2.613 -11.701 -21.789 1.00 97.88 444 ARG A N 1
ATOM 3515 C CA . ARG A 1 444 ? 3.944 -11.800 -21.179 1.00 97.88 444 ARG A CA 1
ATOM 3516 C C . ARG A 1 444 ? 3.835 -11.953 -19.666 1.00 97.88 444 ARG A C 1
ATOM 3518 O O . ARG A 1 444 ? 4.381 -12.921 -19.145 1.00 97.88 444 ARG A O 1
ATOM 3525 N N . TYR A 1 445 ? 3.077 -11.088 -18.989 1.00 98.62 445 TYR A N 1
ATOM 3526 C CA . TYR A 1 445 ? 2.849 -11.177 -17.539 1.00 98.62 445 TYR A CA 1
ATOM 3527 C C . TYR A 1 445 ? 2.243 -12.528 -17.146 1.00 98.62 445 TYR A C 1
ATOM 3529 O O . TYR A 1 445 ? 2.813 -13.238 -16.318 1.00 98.62 445 TYR A O 1
ATOM 3537 N N . ARG A 1 446 ? 1.174 -12.965 -17.828 1.00 98.56 446 ARG A N 1
ATOM 3538 C CA . ARG A 1 446 ? 0.569 -14.296 -17.619 1.00 98.56 446 ARG A CA 1
ATOM 3539 C C . ARG A 1 446 ? 1.581 -15.433 -17.789 1.00 98.56 446 ARG A C 1
ATOM 3541 O O . ARG A 1 446 ? 1.555 -16.411 -17.045 1.00 98.56 446 ARG A O 1
ATOM 3548 N N . THR A 1 447 ? 2.467 -15.339 -18.780 1.00 98.75 447 THR A N 1
ATOM 3549 C CA . THR A 1 447 ? 3.500 -16.358 -19.020 1.00 98.75 447 THR A CA 1
ATOM 3550 C C . THR A 1 447 ? 4.553 -16.354 -17.916 1.00 98.75 447 THR A C 1
ATOM 3552 O O . THR A 1 447 ? 4.897 -17.416 -17.398 1.00 98.75 447 THR A O 1
ATOM 3555 N N . LEU A 1 448 ? 5.042 -15.179 -17.526 1.00 98.88 448 LEU A N 1
ATOM 3556 C CA . LEU A 1 448 ? 6.069 -15.029 -16.499 1.00 98.88 448 LEU A CA 1
ATOM 3557 C C . LEU A 1 448 ? 5.564 -15.450 -15.119 1.00 98.88 448 LEU A C 1
ATOM 3559 O O . LEU A 1 448 ? 6.270 -16.180 -14.431 1.00 98.88 448 LEU A O 1
ATOM 3563 N N . LEU A 1 449 ? 4.327 -15.111 -14.751 1.00 98.88 449 LEU A N 1
ATOM 3564 C CA . LEU A 1 449 ? 3.709 -15.571 -13.504 1.00 98.88 449 LEU A CA 1
ATOM 3565 C C . LEU A 1 449 ? 3.542 -17.096 -13.484 1.00 98.88 449 LEU A C 1
ATOM 3567 O O . LEU A 1 449 ? 3.902 -17.748 -12.504 1.00 98.88 449 LEU A O 1
ATOM 3571 N N . LYS A 1 450 ? 3.115 -17.711 -14.595 1.00 98.81 450 LYS A N 1
ATOM 3572 C CA . LYS A 1 450 ? 3.084 -19.182 -14.721 1.00 98.81 450 LYS A CA 1
ATOM 3573 C C . LYS A 1 450 ? 4.472 -19.807 -14.563 1.00 98.81 450 LYS A C 1
ATOM 3575 O O . LYS A 1 450 ? 4.611 -20.833 -13.896 1.00 98.81 450 LYS A O 1
ATOM 3580 N N . LEU A 1 451 ? 5.502 -19.209 -15.167 1.00 98.81 451 LEU A N 1
ATOM 3581 C CA . LEU A 1 451 ? 6.886 -19.667 -15.020 1.00 98.81 451 LEU A CA 1
ATOM 3582 C C . LEU A 1 451 ? 7.380 -19.505 -13.580 1.00 98.81 451 LEU A C 1
ATOM 3584 O O . LEU A 1 451 ? 7.997 -20.434 -13.058 1.00 98.81 451 LEU A O 1
ATOM 3588 N N . ARG A 1 452 ? 7.061 -18.387 -12.920 1.00 98.69 452 ARG A N 1
ATOM 3589 C CA . ARG A 1 452 ? 7.380 -18.130 -11.514 1.00 98.69 452 ARG A CA 1
ATOM 3590 C C . ARG A 1 452 ? 6.806 -19.221 -10.617 1.00 98.69 452 ARG A C 1
ATOM 3592 O O . ARG A 1 452 ? 7.565 -19.873 -9.902 1.00 98.69 452 ARG A O 1
ATOM 3599 N N . HIS A 1 453 ? 5.506 -19.490 -10.723 1.00 98.38 453 HIS A N 1
ATOM 3600 C CA . HIS A 1 453 ? 4.826 -20.532 -9.944 1.00 98.38 453 HIS A CA 1
ATOM 3601 C C . HIS A 1 453 ? 5.400 -21.928 -10.186 1.00 98.38 453 HIS A C 1
ATOM 3603 O O . HIS A 1 453 ? 5.543 -22.723 -9.261 1.00 98.38 453 HIS A O 1
ATOM 3609 N N . ARG A 1 454 ? 5.776 -22.237 -11.430 1.00 98.31 454 ARG A N 1
ATOM 3610 C CA . ARG A 1 454 ? 6.300 -23.560 -11.795 1.00 98.31 454 ARG A CA 1
ATOM 3611 C C . ARG A 1 454 ? 7.770 -23.762 -11.423 1.00 98.31 454 ARG A C 1
ATOM 3613 O O . ARG A 1 454 ? 8.172 -24.885 -11.116 1.00 98.31 454 ARG A O 1
ATOM 3620 N N . HIS A 1 455 ? 8.588 -22.718 -11.518 1.00 97.94 455 HIS A N 1
ATOM 3621 C CA . HIS A 1 455 ? 10.045 -22.842 -11.480 1.00 97.94 455 HIS A CA 1
ATOM 3622 C C . HIS A 1 455 ? 10.705 -22.058 -10.349 1.00 97.94 455 HIS A C 1
ATOM 3624 O O . HIS A 1 455 ? 11.688 -22.549 -9.803 1.00 97.94 455 HIS A 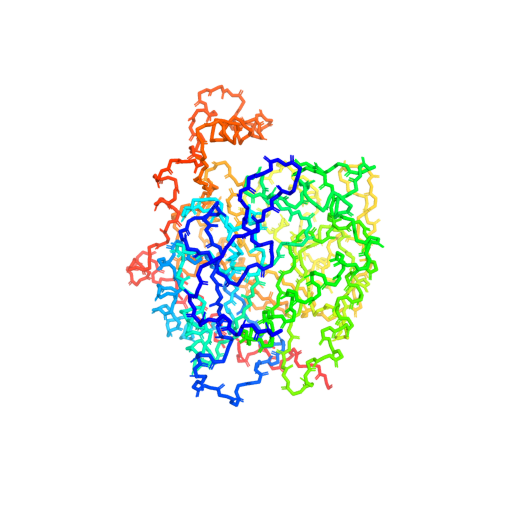O 1
ATOM 3630 N N . ILE A 1 456 ? 10.194 -20.896 -9.961 1.00 98.00 456 ILE A N 1
ATOM 3631 C CA . ILE A 1 456 ? 10.813 -20.083 -8.909 1.00 98.00 456 ILE A CA 1
ATOM 3632 C C . ILE A 1 456 ? 10.260 -20.484 -7.542 1.00 98.00 456 ILE A C 1
ATOM 3634 O O . ILE A 1 456 ? 11.016 -20.988 -6.716 1.00 98.00 456 ILE A O 1
ATOM 3638 N N . VAL A 1 457 ? 8.942 -20.392 -7.341 1.00 97.88 457 VAL A N 1
ATOM 3639 C CA . VAL A 1 457 ? 8.272 -20.632 -6.046 1.00 97.88 457 VAL A CA 1
ATOM 3640 C C . VAL A 1 457 ? 8.681 -21.955 -5.372 1.00 97.88 457 VAL A C 1
ATOM 3642 O O . VAL A 1 457 ? 9.038 -21.927 -4.194 1.00 97.88 457 VAL A O 1
ATOM 3645 N N . PRO A 1 458 ? 8.754 -23.115 -6.064 1.00 96.88 458 PRO A N 1
ATOM 3646 C CA . PRO A 1 458 ? 9.151 -24.371 -5.420 1.00 96.88 458 PRO A CA 1
ATOM 3647 C C . PRO A 1 458 ? 10.586 -24.387 -4.873 1.00 96.88 458 PRO A C 1
ATOM 3649 O O . PRO A 1 458 ? 10.909 -25.256 -4.070 1.00 96.88 458 PRO A O 1
ATOM 3652 N N . ARG A 1 459 ? 11.446 -23.466 -5.327 1.00 95.88 459 ARG A N 1
ATOM 3653 C CA . ARG A 1 459 ? 12.849 -23.317 -4.904 1.00 95.88 459 ARG A CA 1
ATOM 3654 C C . ARG A 1 459 ? 13.032 -22.264 -3.809 1.00 95.88 459 ARG A C 1
ATOM 3656 O O . ARG A 1 459 ? 14.122 -22.174 -3.262 1.00 95.88 459 ARG A O 1
ATOM 3663 N N . LEU A 1 460 ? 11.988 -21.486 -3.507 1.00 94.38 460 LEU A N 1
ATOM 3664 C CA . LEU A 1 460 ? 11.976 -20.492 -2.428 1.00 94.38 460 LEU A CA 1
ATOM 3665 C C . LEU A 1 460 ? 11.509 -21.072 -1.090 1.00 94.38 460 LEU A C 1
ATOM 3667 O O . LEU A 1 460 ? 11.577 -20.393 -0.069 1.00 94.38 460 LEU A O 1
ATOM 3671 N N . LYS A 1 461 ? 11.024 -22.318 -1.083 1.00 79.62 461 LYS A N 1
ATOM 3672 C CA . LYS A 1 461 ? 10.701 -23.034 0.150 1.00 79.62 461 LYS A CA 1
ATOM 3673 C C . LYS A 1 461 ? 11.958 -23.119 1.009 1.00 79.62 461 LYS A C 1
ATOM 3675 O O . LYS A 1 461 ? 12.959 -23.676 0.560 1.00 79.62 461 LYS A O 1
ATOM 3680 N N . ALA A 1 462 ? 11.894 -22.573 2.224 1.00 60.12 462 ALA A N 1
ATOM 3681 C CA . ALA A 1 462 ? 12.896 -22.883 3.233 1.00 60.12 462 ALA A CA 1
ATOM 3682 C C . ALA A 1 462 ? 12.952 -24.421 3.400 1.00 60.12 462 ALA A C 1
ATOM 3684 O O . ALA A 1 462 ? 11.890 -25.053 3.336 1.00 60.12 462 ALA A O 1
ATOM 3685 N N . PRO A 1 463 ? 14.153 -25.021 3.505 1.00 38.28 463 PRO A N 1
ATOM 3686 C CA . PRO A 1 463 ? 14.305 -26.463 3.673 1.00 38.28 463 PRO A CA 1
ATOM 3687 C C . PRO A 1 463 ? 13.592 -27.019 4.907 1.00 38.28 463 PRO A C 1
ATOM 3689 O O . PRO A 1 463 ? 13.487 -26.286 5.916 1.00 38.28 463 PRO A O 1
#

Mean predicted aligned error: 4.48 Å

Secondary structure (DSSP, 8-state):
----PPTT-EE-EE-TTT--EE--TT-S-BSSSTTSPEE---TTSS--S-TT-----GGG--EEEE-TGGGTHHHHHHHHHHHHHHHT--EEEEPP-EE-SSS---STT-SEEEEE-TTT--HHHHHHHHHHHHHTT-EEEEEE--S---SSS--HHHH-GGGEEEEEEETTEEEE-TTSHHHHHHHHHHHHIIIIIS--SEEEETTGGG-S-HHHHHHHHHHHHHHS-TTS--EEEE--TT--GGGBSTTSB-EEE-HHHHHHHHHHHH---SGGGHHHHTTHHHHHHHHHHHS-S-SSEEPTTSSEE----TTS-GGGEEEES--HHHHHTSTT---HHHHS-HHHHHHHHHHHHHSSSEEEEETTGGGT--S---------HHHHHHHHHHHHHHTTTSGGG-SHHHHTTSPPTTSHHHHHHTS--SGGGGSTTTHHHHHHHHHHHHHIIIIIHHHHS--